Protein AF-A0A3M2A6Y9-F1 (afdb_monomer_lite)

Structure (mmCIF, N/CA/C/O backbone):
data_AF-A0A3M2A6Y9-F1
#
_entry.id   AF-A0A3M2A6Y9-F1
#
loop_
_atom_site.group_PDB
_atom_site.id
_atom_site.type_symbol
_atom_site.label_atom_id
_atom_site.label_alt_id
_atom_site.label_comp_id
_atom_site.label_asym_id
_atom_site.label_entity_id
_atom_site.label_seq_id
_atom_site.pdbx_PDB_ins_code
_atom_site.Cartn_x
_atom_site.Cartn_y
_atom_site.Cartn_z
_atom_site.occupancy
_atom_site.B_iso_or_equiv
_atom_site.auth_seq_id
_atom_site.auth_comp_id
_atom_site.auth_asym_id
_atom_site.auth_atom_id
_atom_site.pdbx_PDB_model_num
ATOM 1 N N . MET A 1 1 ? -3.927 -37.447 -30.275 1.00 30.02 1 MET A N 1
ATOM 2 C CA . MET A 1 1 ? -5.110 -37.586 -29.397 1.00 30.02 1 MET A CA 1
ATOM 3 C C . MET A 1 1 ? -4.818 -38.697 -28.401 1.00 30.02 1 MET A C 1
ATOM 5 O O . MET A 1 1 ? -4.465 -39.771 -28.856 1.00 30.02 1 MET A O 1
ATOM 9 N N . THR A 1 2 ? -4.849 -38.543 -27.083 1.00 29.89 2 THR A N 1
ATOM 10 C CA . THR A 1 2 ? -4.982 -37.376 -26.193 1.00 29.89 2 THR A CA 1
ATOM 11 C C . THR A 1 2 ? -4.453 -37.822 -24.826 1.00 29.89 2 THR A C 1
ATOM 13 O O . THR A 1 2 ? -4.441 -39.011 -24.507 1.00 29.89 2 THR A O 1
ATOM 16 N N . ALA A 1 3 ? -3.930 -36.8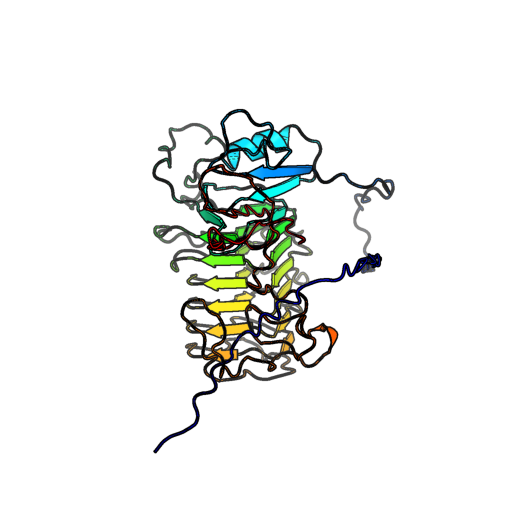61 -24.073 1.00 31.19 3 ALA A N 1
ATOM 17 C CA . ALA A 1 3 ? -3.150 -37.056 -22.866 1.00 31.19 3 ALA A CA 1
ATOM 18 C C . ALA A 1 3 ? -3.998 -37.339 -21.614 1.00 31.19 3 ALA A C 1
ATOM 20 O O . ALA A 1 3 ? -5.103 -36.834 -21.454 1.00 31.19 3 ALA A O 1
ATOM 21 N N . LYS A 1 4 ? -3.379 -38.131 -20.732 1.00 32.28 4 LYS A N 1
ATOM 22 C CA . LYS A 1 4 ? -3.627 -38.356 -19.302 1.00 32.28 4 LYS A CA 1
ATOM 23 C C . LYS A 1 4 ? -4.323 -37.203 -18.559 1.00 32.28 4 LYS A C 1
ATOM 25 O O . LYS A 1 4 ? -3.709 -36.167 -18.318 1.00 32.28 4 LYS A O 1
ATOM 30 N N . GLU A 1 5 ? -5.505 -37.482 -18.019 1.00 31.44 5 GLU A N 1
ATOM 31 C CA . GLU A 1 5 ? -6.019 -36.813 -16.822 1.00 31.44 5 GLU A CA 1
ATOM 32 C C . GLU A 1 5 ? -5.275 -37.337 -15.582 1.00 31.44 5 GLU A C 1
ATOM 34 O O . GLU A 1 5 ? -5.320 -38.525 -15.255 1.00 31.44 5 GLU A O 1
ATOM 39 N N . LYS A 1 6 ? -4.567 -36.451 -14.873 1.00 30.56 6 LYS A N 1
ATOM 40 C CA . LYS A 1 6 ? -4.113 -36.689 -13.497 1.00 30.56 6 LYS A CA 1
ATOM 41 C C . LYS A 1 6 ? -5.157 -36.110 -12.545 1.00 30.56 6 LYS A C 1
ATOM 43 O O . LYS A 1 6 ? -5.086 -34.941 -12.182 1.00 30.56 6 LYS A O 1
ATOM 48 N N . THR A 1 7 ? -6.098 -36.931 -12.096 1.00 26.83 7 THR A N 1
ATOM 49 C CA . THR A 1 7 ? -6.944 -36.596 -10.945 1.00 26.83 7 THR A CA 1
ATOM 50 C C . THR A 1 7 ? -6.100 -36.723 -9.671 1.00 26.83 7 THR A C 1
ATOM 52 O O . THR A 1 7 ? -5.755 -37.833 -9.261 1.00 26.83 7 THR A O 1
ATOM 55 N N . LYS A 1 8 ? -5.740 -35.604 -9.029 1.00 24.92 8 LYS A N 1
ATOM 56 C CA . LYS A 1 8 ? -5.225 -35.617 -7.650 1.00 24.92 8 LYS A CA 1
ATOM 57 C C . LYS A 1 8 ? -6.389 -35.991 -6.725 1.00 24.92 8 LYS A C 1
ATOM 59 O O . LYS A 1 8 ? -7.229 -35.157 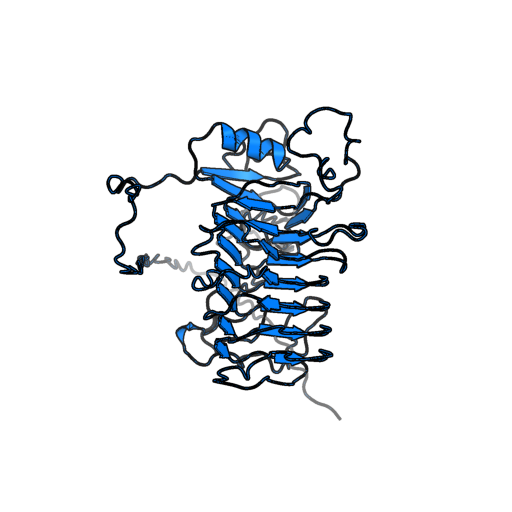-6.411 1.00 24.92 8 LYS A O 1
ATOM 64 N N . ARG A 1 9 ? -6.471 -37.261 -6.326 1.00 24.42 9 ARG A N 1
ATOM 65 C CA . ARG A 1 9 ? -7.348 -37.701 -5.234 1.00 24.42 9 ARG A CA 1
ATOM 66 C C . ARG A 1 9 ? -6.666 -37.359 -3.913 1.00 24.42 9 ARG A C 1
ATOM 68 O O . ARG A 1 9 ? -5.560 -37.832 -3.665 1.00 24.42 9 ARG A O 1
ATOM 75 N N . ALA A 1 10 ? -7.325 -36.565 -3.075 1.00 23.81 10 ALA A N 1
ATOM 76 C CA . ALA A 1 10 ? -6.983 -36.492 -1.662 1.00 23.81 10 ALA A CA 1
ATOM 77 C C . ALA A 1 10 ? -7.281 -37.864 -1.041 1.00 23.81 10 ALA A C 1
ATOM 79 O O . ALA A 1 10 ? -8.427 -38.315 -1.017 1.00 23.81 10 ALA A O 1
ATOM 80 N N . LEU A 1 11 ? -6.234 -38.564 -0.611 1.00 22.09 11 LEU A N 1
ATOM 81 C CA . LEU A 1 11 ? -6.356 -39.807 0.134 1.00 22.09 11 LEU A CA 1
ATOM 82 C C . LEU A 1 11 ? -6.591 -39.441 1.602 1.00 22.09 11 LEU A C 1
ATOM 84 O O . LEU A 1 11 ? -5.653 -39.100 2.316 1.00 22.09 11 LEU A O 1
ATOM 88 N N . ILE A 1 12 ? -7.844 -39.496 2.048 1.00 28.56 12 ILE A N 1
ATOM 89 C CA . ILE A 1 12 ? -8.166 -39.480 3.476 1.00 28.56 12 ILE A CA 1
ATOM 90 C C . ILE A 1 12 ? -7.973 -40.915 3.972 1.00 28.56 12 ILE A C 1
ATOM 92 O O . ILE A 1 12 ? -8.807 -41.785 3.719 1.00 28.56 12 ILE A O 1
ATOM 96 N N . LEU A 1 13 ? -6.848 -41.184 4.637 1.00 23.69 13 LEU A N 1
ATOM 97 C CA . LEU A 1 13 ? -6.666 -42.426 5.385 1.00 23.69 13 LEU A CA 1
ATOM 98 C C . LEU A 1 13 ? -7.522 -42.348 6.655 1.00 23.69 13 LEU A C 1
ATOM 100 O O . LEU A 1 13 ? -7.160 -41.674 7.615 1.00 23.69 13 LEU A O 1
ATOM 104 N N . MET A 1 14 ? -8.654 -43.050 6.670 1.00 25.86 14 MET A N 1
ATOM 105 C CA . MET A 1 14 ? -9.374 -43.340 7.910 1.00 25.86 14 MET A CA 1
ATOM 106 C C . MET A 1 14 ? -8.777 -44.605 8.526 1.00 25.86 14 MET A C 1
ATOM 108 O O . MET A 1 14 ? -9.138 -45.724 8.164 1.00 25.86 14 MET A O 1
ATOM 112 N N . GLY A 1 15 ? -7.818 -44.421 9.432 1.00 25.86 15 GLY A N 1
ATOM 113 C CA . GLY A 1 15 ? -7.352 -45.481 10.319 1.00 25.86 15 GLY A CA 1
ATOM 114 C C . GLY A 1 15 ? -8.367 -45.693 11.438 1.00 25.86 15 GLY A C 1
ATOM 115 O O . GLY A 1 15 ? -8.623 -44.785 12.225 1.00 25.86 15 GLY A O 1
ATOM 116 N N . VAL A 1 16 ? -8.956 -46.886 11.504 1.00 36.69 16 VAL A N 1
ATOM 117 C CA . VAL A 1 16 ? -9.828 -47.300 12.605 1.00 36.69 16 VAL A CA 1
ATOM 118 C C . VAL A 1 16 ? -8.968 -48.016 13.654 1.00 36.69 16 VAL A C 1
ATOM 120 O O . VAL A 1 16 ? -8.288 -48.990 13.345 1.00 36.69 16 VAL A O 1
ATOM 123 N N . THR A 1 17 ? -9.057 -47.528 14.896 1.00 32.12 17 THR A N 1
ATOM 124 C CA . THR A 1 17 ? -8.462 -47.996 16.170 1.00 32.12 17 THR A CA 1
ATOM 125 C C . THR A 1 17 ? -6.967 -47.755 16.440 1.00 32.12 17 THR A C 1
ATOM 127 O O . THR A 1 17 ? -6.093 -48.194 15.703 1.00 32.12 17 THR A O 1
ATOM 130 N N . GLY A 1 18 ? -6.706 -47.127 17.597 1.00 28.84 18 GLY A N 1
ATOM 131 C CA . GLY A 1 18 ? -5.400 -47.035 18.260 1.00 28.84 18 GLY A CA 1
ATOM 132 C C . GLY A 1 18 ? -4.948 -45.593 18.500 1.00 28.84 18 GLY A C 1
ATOM 133 O O . GLY A 1 18 ? -4.445 -44.948 17.590 1.00 28.84 18 GLY A O 1
ATOM 134 N N . SER A 1 19 ? -5.129 -45.084 19.721 1.00 30.42 19 SER A N 1
ATOM 135 C CA . SER A 1 19 ? -4.747 -43.728 20.132 1.00 30.42 19 SER A CA 1
ATOM 136 C C . SER A 1 19 ? -3.270 -43.424 19.847 1.00 30.42 19 SER A C 1
ATOM 138 O O . SER A 1 19 ? -2.387 -44.068 20.409 1.00 30.42 19 SER A O 1
ATOM 140 N N . VAL A 1 20 ? -3.004 -42.400 19.034 1.00 24.41 20 VAL A N 1
ATOM 141 C CA . VAL A 1 20 ? -1.679 -41.782 18.886 1.00 24.41 20 VAL A CA 1
ATOM 142 C C . VAL A 1 20 ? -1.767 -40.370 19.457 1.00 24.41 20 VAL A C 1
ATOM 144 O O . VAL A 1 20 ? -2.554 -39.555 18.985 1.00 24.41 20 VAL A O 1
ATOM 147 N N . VAL A 1 21 ? -0.974 -40.087 20.491 1.00 24.61 21 VAL A N 1
ATOM 148 C CA . VAL A 1 21 ? -0.771 -38.733 21.020 1.00 24.61 21 VAL A CA 1
ATOM 149 C C . VAL A 1 21 ? 0.430 -38.139 20.291 1.00 24.61 21 VAL A C 1
ATOM 151 O O . VAL A 1 21 ? 1.543 -38.640 20.438 1.00 24.61 21 VAL A O 1
ATOM 154 N N . VAL A 1 22 ? 0.216 -37.081 19.510 1.00 24.19 22 VAL A N 1
ATOM 155 C CA . VAL A 1 22 ? 1.297 -36.269 18.935 1.00 24.19 22 VAL A CA 1
ATOM 156 C C . VAL A 1 22 ? 1.340 -34.955 19.711 1.00 24.19 22 VAL A C 1
ATOM 158 O O . VAL A 1 22 ? 0.398 -34.171 19.658 1.00 24.19 22 VAL A O 1
ATOM 161 N N . GLY A 1 23 ? 2.406 -34.741 20.484 1.00 21.47 23 GLY A N 1
ATOM 162 C CA . GLY A 1 23 ? 2.648 -33.486 21.196 1.00 21.47 23 GLY A CA 1
ATOM 163 C C . GLY A 1 23 ? 3.331 -32.464 20.289 1.00 21.47 23 GLY A C 1
ATOM 164 O O . GLY A 1 23 ? 4.333 -32.781 19.650 1.00 21.47 23 GLY A O 1
ATOM 165 N N . LEU A 1 24 ? 2.805 -31.239 20.247 1.00 22.62 24 LEU A N 1
ATOM 166 C CA . LEU A 1 24 ? 3.422 -30.111 19.550 1.00 22.62 24 LEU A CA 1
ATOM 167 C C . LEU A 1 24 ? 4.409 -29.399 20.492 1.00 22.62 24 LEU A C 1
ATOM 169 O O . LEU A 1 24 ? 4.025 -28.925 21.560 1.00 22.62 24 LEU A O 1
ATOM 173 N N . VAL A 1 25 ? 5.677 -29.318 20.087 1.00 21.17 25 VAL A N 1
ATOM 174 C CA . VAL A 1 25 ? 6.711 -28.504 20.744 1.00 21.17 25 VAL A CA 1
ATOM 175 C C . VAL A 1 25 ? 6.689 -27.109 20.121 1.00 21.17 25 VAL A C 1
ATOM 177 O O . VAL A 1 25 ? 6.893 -26.967 18.918 1.00 21.17 25 VAL A O 1
ATOM 180 N N . VAL A 1 26 ? 6.462 -26.079 20.936 1.00 22.83 26 VAL A N 1
ATOM 181 C CA . VAL A 1 26 ? 6.588 -24.675 20.521 1.00 22.83 26 VAL A CA 1
ATOM 182 C C . VAL A 1 26 ? 8.031 -24.233 20.766 1.00 22.83 26 VAL A C 1
ATOM 184 O O . VAL A 1 26 ? 8.458 -24.099 21.911 1.00 22.83 26 VAL A O 1
ATOM 187 N N . LEU A 1 27 ? 8.795 -24.025 19.692 1.00 25.05 27 LEU A N 1
ATOM 188 C CA . LEU A 1 27 ? 10.110 -23.383 19.748 1.00 25.05 27 LEU A CA 1
ATOM 189 C C . LEU A 1 27 ? 9.928 -21.866 19.632 1.00 25.05 27 LEU A C 1
ATOM 191 O O . LEU A 1 27 ? 9.437 -21.368 18.622 1.00 25.05 27 LEU A O 1
ATOM 195 N N . GLY A 1 28 ? 10.321 -21.135 20.677 1.00 22.44 28 GLY A N 1
ATOM 196 C CA . GLY A 1 28 ? 10.362 -19.675 20.671 1.00 22.44 28 GLY A CA 1
ATOM 197 C C . GLY A 1 28 ? 11.542 -19.169 19.845 1.00 22.44 28 GLY A C 1
ATOM 198 O O . GLY A 1 28 ? 12.695 -19.378 20.217 1.00 22.44 28 GLY A O 1
ATOM 199 N N . LEU A 1 29 ? 11.259 -18.492 18.733 1.00 27.03 29 LEU A N 1
ATOM 200 C CA . LEU A 1 29 ? 12.257 -17.726 17.990 1.00 27.03 29 LEU A CA 1
ATOM 201 C C . LEU A 1 29 ? 12.329 -16.311 18.573 1.00 27.03 29 LEU A C 1
ATOM 203 O O . LEU A 1 29 ? 11.346 -15.574 18.582 1.00 27.03 29 LEU A O 1
ATOM 207 N N . GLY A 1 30 ? 13.502 -15.955 19.099 1.00 22.78 30 GLY A N 1
ATOM 208 C CA . GLY A 1 30 ? 13.796 -14.618 19.600 1.00 22.78 30 GLY A CA 1
ATOM 209 C C . GLY A 1 30 ? 13.952 -13.620 18.455 1.00 22.78 30 GLY A C 1
ATOM 210 O O . GLY A 1 30 ? 14.791 -13.803 17.575 1.00 22.78 30 GLY A O 1
ATOM 211 N N . LEU A 1 31 ? 13.167 -12.546 18.493 1.00 22.27 31 LEU A N 1
ATOM 212 C CA . LEU A 1 31 ? 13.354 -11.369 17.650 1.00 22.27 31 LEU A CA 1
ATOM 213 C C . LEU A 1 31 ? 14.610 -10.610 18.101 1.00 22.27 31 LEU A C 1
ATOM 215 O O . LEU A 1 31 ? 14.722 -10.221 19.262 1.00 22.27 31 LEU A O 1
ATOM 219 N N . ARG A 1 32 ? 15.549 -10.384 17.176 1.00 22.42 32 ARG A N 1
ATOM 220 C CA . ARG A 1 32 ? 16.617 -9.389 17.334 1.00 22.42 32 ARG A CA 1
ATOM 221 C C . ARG A 1 32 ? 16.228 -8.132 16.568 1.00 22.42 32 ARG A C 1
ATOM 223 O O . ARG A 1 32 ? 16.066 -8.171 15.353 1.00 22.42 32 ARG A O 1
ATOM 230 N N . THR A 1 33 ? 16.109 -7.026 17.283 1.00 23.27 33 THR A N 1
ATOM 231 C CA . THR A 1 33 ? 16.029 -5.677 16.726 1.00 23.27 33 THR A CA 1
ATOM 232 C C . THR A 1 33 ? 17.417 -5.246 16.252 1.00 23.27 33 THR A C 1
ATOM 234 O O . THR A 1 33 ? 18.381 -5.303 17.014 1.00 23.27 33 THR A O 1
ATOM 237 N N . TYR A 1 34 ? 17.521 -4.809 14.998 1.00 22.14 34 TYR A N 1
ATOM 238 C CA . TYR A 1 34 ? 18.690 -4.096 14.486 1.00 22.14 34 TYR A CA 1
ATOM 239 C C . TYR A 1 34 ? 18.378 -2.599 14.495 1.00 22.14 34 TYR A C 1
ATOM 241 O O . TYR A 1 34 ? 17.456 -2.156 13.816 1.00 22.14 34 TYR A O 1
ATOM 249 N N . ALA A 1 35 ? 19.136 -1.834 15.278 1.00 23.62 35 ALA A N 1
ATOM 250 C CA . ALA A 1 35 ? 19.177 -0.382 15.183 1.00 23.62 35 ALA A CA 1
ATOM 251 C C . ALA A 1 35 ? 20.292 -0.000 14.201 1.00 23.62 35 ALA A C 1
ATOM 253 O O . ALA A 1 35 ? 21.443 -0.396 14.392 1.00 23.62 35 ALA A O 1
ATOM 254 N N . TYR A 1 36 ? 19.953 0.746 13.153 1.00 23.91 36 TYR A N 1
ATOM 255 C CA . TYR A 1 36 ? 20.936 1.461 12.345 1.00 23.91 36 TYR A CA 1
ATOM 256 C C . TYR A 1 36 ? 21.185 2.815 13.011 1.00 23.91 36 TYR A C 1
ATOM 258 O O . TYR A 1 36 ? 20.264 3.615 13.141 1.00 23.91 36 TYR A O 1
ATOM 266 N N . ALA A 1 37 ? 22.418 3.052 13.458 1.00 24.91 37 ALA A N 1
ATOM 267 C CA . ALA A 1 37 ? 22.868 4.368 13.888 1.00 24.91 37 ALA A CA 1
ATOM 268 C C . ALA A 1 37 ? 23.487 5.083 12.680 1.00 24.91 37 ALA A C 1
ATOM 270 O O . ALA A 1 37 ? 24.438 4.576 12.083 1.00 24.91 37 ALA A O 1
ATOM 271 N N . TYR A 1 38 ? 22.922 6.231 12.314 1.00 28.83 38 TYR A N 1
ATOM 272 C CA . TYR A 1 38 ? 23.518 7.175 11.376 1.00 28.83 38 TYR A CA 1
ATOM 273 C C . TYR A 1 38 ? 24.277 8.223 12.196 1.00 28.83 38 TYR A C 1
ATOM 275 O O . TYR A 1 38 ? 23.681 8.885 13.043 1.00 28.83 38 TYR A O 1
ATOM 283 N N . ASP A 1 39 ? 25.589 8.321 11.991 1.00 29.23 39 ASP A N 1
ATOM 284 C CA . ASP A 1 39 ? 26.459 9.297 12.651 1.00 29.23 39 ASP A CA 1
ATOM 285 C C . ASP A 1 39 ? 26.690 10.467 11.688 1.00 29.23 39 ASP A C 1
ATOM 287 O O . ASP A 1 39 ? 27.549 10.417 10.806 1.00 29.23 39 ASP A O 1
ATOM 291 N N . GLY A 1 40 ? 25.836 11.482 11.801 1.00 30.94 40 GLY A N 1
ATOM 292 C CA . GLY A 1 40 ? 25.958 12.757 11.104 1.00 30.94 40 GLY A CA 1
ATOM 293 C C . GLY A 1 40 ? 26.157 13.856 12.135 1.00 30.94 40 GLY A C 1
ATOM 294 O O . GLY A 1 40 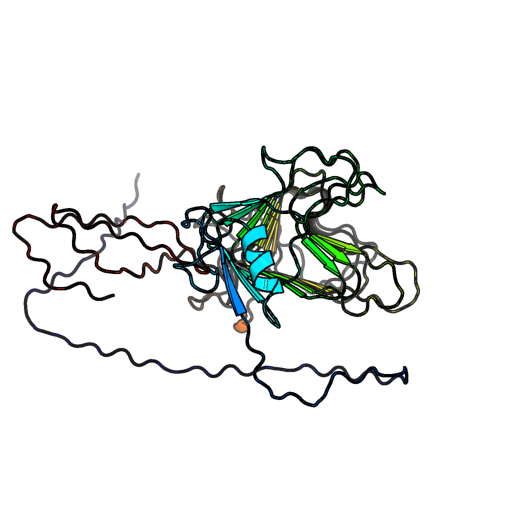? 25.191 14.382 12.680 1.00 30.94 40 GLY A O 1
ATOM 295 N N . GLY A 1 41 ? 27.412 14.164 12.449 1.00 35.09 41 GLY A N 1
ATOM 296 C CA . GLY A 1 41 ? 27.750 15.251 13.354 1.00 35.09 41 GLY A CA 1
ATOM 297 C C . GLY A 1 41 ? 27.589 16.609 12.683 1.00 35.09 41 GLY A C 1
ATOM 298 O O . GLY A 1 41 ? 28.485 17.021 11.960 1.00 35.09 41 GLY A O 1
ATOM 299 N N . GLU A 1 42 ? 26.516 17.333 13.003 1.00 35.81 42 GLU A N 1
ATOM 300 C CA . GLU A 1 42 ? 26.491 18.798 12.963 1.00 35.81 42 GLU A CA 1
ATOM 301 C C . GLU A 1 42 ? 25.710 19.355 14.161 1.00 35.81 42 GLU A C 1
ATOM 303 O O . GLU A 1 42 ? 24.651 18.870 14.556 1.00 35.81 42 GLU A O 1
ATOM 308 N N . SER A 1 43 ? 26.296 20.371 14.790 1.00 41.34 43 SER A N 1
ATOM 309 C CA . SER A 1 43 ? 25.826 21.019 16.010 1.00 41.34 43 SER A CA 1
ATOM 310 C C . SER A 1 43 ? 24.646 21.957 15.733 1.00 41.34 43 SER A C 1
ATOM 312 O O . SER A 1 43 ? 24.820 23.172 15.648 1.00 41.34 43 SER A O 1
ATOM 314 N N . GLY A 1 44 ? 23.448 21.393 15.610 1.00 36.50 44 GLY A N 1
ATOM 315 C CA . GLY A 1 44 ? 22.173 22.077 15.835 1.00 36.50 44 GLY A CA 1
ATOM 316 C C . GLY A 1 44 ? 21.615 21.663 17.197 1.00 36.50 44 GLY A C 1
ATOM 317 O O . GLY A 1 44 ? 21.861 20.548 17.647 1.00 36.50 44 GLY A O 1
ATOM 318 N N . SER A 1 45 ? 20.919 22.554 17.904 1.00 37.34 45 SER A N 1
ATOM 319 C CA . SER A 1 45 ? 20.356 22.294 19.235 1.00 37.34 45 SER A CA 1
ATOM 320 C C . SER A 1 45 ? 19.453 21.057 19.238 1.00 37.34 45 SER A C 1
ATOM 322 O O . SER A 1 45 ? 18.285 21.123 18.861 1.00 37.34 45 SER A O 1
ATOM 324 N N . SER A 1 46 ? 20.014 19.936 19.686 1.00 31.30 46 SER A N 1
ATOM 325 C CA . SER A 1 46 ? 19.330 18.666 19.857 1.00 31.30 46 SER A CA 1
ATOM 326 C C . SER A 1 46 ? 18.230 18.814 20.903 1.00 31.30 46 SER A C 1
ATOM 328 O O . SER A 1 46 ? 18.511 18.950 22.098 1.00 31.30 46 SER A O 1
ATOM 330 N N . VAL A 1 47 ? 16.974 18.722 20.475 1.00 34.78 47 VAL A N 1
ATOM 331 C CA . VAL A 1 47 ? 15.951 18.135 21.337 1.00 34.78 47 VAL A CA 1
ATOM 332 C C . VAL A 1 47 ? 16.407 16.695 21.536 1.00 34.78 47 VAL A C 1
ATOM 334 O O . VAL A 1 47 ? 16.334 15.886 20.616 1.00 34.78 47 VAL A O 1
ATOM 337 N N . SER A 1 48 ? 17.010 16.413 22.691 1.00 29.95 48 SER A N 1
ATOM 338 C CA . SER A 1 48 ? 17.386 15.054 23.069 1.00 29.95 48 SER A CA 1
ATOM 339 C C . SER A 1 48 ? 16.129 14.189 22.962 1.00 29.95 48 SER A C 1
ATOM 341 O O . SER A 1 48 ? 15.174 14.478 23.684 1.00 29.95 48 SER A O 1
ATOM 343 N N . PRO A 1 49 ? 16.074 13.155 22.103 1.00 40.75 49 PRO A N 1
ATOM 344 C CA . PRO A 1 49 ? 15.067 12.128 22.289 1.00 40.75 49 PRO A CA 1
ATOM 345 C C . PRO A 1 49 ? 15.371 11.517 23.656 1.00 40.75 49 PRO A C 1
ATOM 347 O O . PRO A 1 49 ? 16.509 11.112 23.900 1.00 40.75 49 PRO A O 1
ATOM 350 N N . ASP A 1 50 ? 14.406 11.576 24.572 1.00 39.25 50 ASP A N 1
ATOM 351 C CA . ASP A 1 50 ? 14.519 11.050 25.931 1.00 39.25 50 ASP A CA 1
ATOM 352 C C . ASP A 1 50 ? 15.218 9.684 25.911 1.00 39.25 50 ASP A C 1
ATOM 354 O O . ASP A 1 50 ? 14.666 8.672 25.479 1.00 39.25 50 ASP A O 1
ATOM 358 N N . SER A 1 51 ? 16.464 9.664 26.380 1.00 38.72 51 SER A N 1
ATOM 359 C CA . SER A 1 51 ? 17.289 8.467 26.525 1.00 38.72 51 SER A CA 1
ATOM 360 C C . SER A 1 51 ? 16.917 7.652 27.771 1.00 38.72 51 SER A C 1
ATOM 362 O O . SER A 1 51 ? 17.606 6.691 28.105 1.00 38.72 51 SER A O 1
ATOM 364 N N . ASP A 1 52 ? 15.791 7.978 28.410 1.00 42.06 52 ASP A N 1
ATOM 365 C CA . ASP A 1 52 ? 15.295 7.372 29.642 1.00 42.06 52 ASP A CA 1
ATOM 366 C C . ASP A 1 52 ? 13.886 6.782 29.457 1.00 42.06 52 ASP A C 1
ATOM 368 O O . ASP A 1 52 ? 12.918 7.208 30.079 1.00 42.06 52 ASP A O 1
ATOM 372 N N . ALA A 1 53 ? 13.756 5.743 28.629 1.00 45.91 53 ALA A N 1
ATOM 373 C CA . ALA A 1 53 ? 12.715 4.732 28.830 1.00 45.91 53 ALA A CA 1
ATOM 374 C C . ALA A 1 53 ? 13.023 3.442 28.059 1.00 45.91 53 ALA A C 1
ATOM 376 O O . ALA A 1 53 ? 12.506 3.190 26.977 1.00 45.91 53 ALA A O 1
ATOM 377 N N . SER A 1 54 ? 13.729 2.515 28.705 1.00 52.00 54 SER A N 1
ATOM 378 C CA . SER A 1 54 ? 13.588 1.073 28.430 1.00 52.00 54 SER A CA 1
ATOM 379 C C . SER A 1 54 ? 12.205 0.526 28.847 1.00 52.00 54 SER A C 1
ATOM 381 O O . SER A 1 54 ? 12.007 -0.684 28.968 1.00 52.00 54 SER A O 1
ATOM 383 N N . GLY A 1 55 ? 11.234 1.416 29.083 1.00 61.12 55 GLY A N 1
ATOM 384 C CA . GLY A 1 55 ? 9.856 1.075 29.369 1.00 61.12 55 GLY A CA 1
ATOM 385 C C . GLY A 1 55 ? 9.233 0.445 28.137 1.00 61.12 55 GLY A C 1
ATOM 386 O O . GLY A 1 55 ? 9.157 1.063 27.079 1.00 61.12 55 GLY A O 1
ATOM 387 N N . VAL A 1 56 ? 8.782 -0.797 28.282 1.00 74.31 56 VAL A N 1
ATOM 388 C CA . VAL A 1 56 ? 7.958 -1.477 27.285 1.00 74.31 56 VAL A CA 1
ATOM 389 C C . VAL A 1 56 ? 6.757 -0.581 26.980 1.00 74.31 56 VAL A C 1
ATOM 391 O O . VAL A 1 56 ? 5.839 -0.460 27.793 1.00 74.31 56 VAL A O 1
ATOM 394 N N . THR A 1 57 ? 6.773 0.087 25.827 1.00 84.88 57 THR A N 1
ATOM 395 C CA . THR A 1 57 ? 5.658 0.925 25.396 1.00 84.88 57 THR A CA 1
ATOM 396 C C . THR A 1 57 ? 4.463 0.012 25.145 1.00 84.88 57 THR A C 1
ATOM 398 O O . THR A 1 57 ? 4.494 -0.856 24.273 1.00 84.88 57 THR A O 1
ATOM 401 N N . THR A 1 58 ? 3.415 0.160 25.952 1.00 91.62 58 THR A N 1
ATOM 402 C CA . THR A 1 58 ? 2.197 -0.639 25.800 1.00 91.62 58 THR A CA 1
ATOM 403 C C . THR A 1 58 ? 1.442 -0.153 24.567 1.00 91.62 58 THR A C 1
ATOM 405 O O . THR A 1 58 ? 1.011 0.994 24.526 1.00 91.62 58 THR A O 1
ATOM 408 N N . ILE A 1 59 ? 1.285 -1.018 23.563 1.00 93.94 59 ILE A N 1
ATOM 409 C CA . ILE A 1 59 ? 0.467 -0.739 22.376 1.00 93.94 59 ILE A CA 1
ATOM 410 C C . ILE A 1 59 ? -0.977 -1.139 22.682 1.00 93.94 59 ILE A C 1
ATOM 412 O O . ILE A 1 59 ? -1.245 -2.297 23.015 1.00 93.94 59 ILE A O 1
ATOM 416 N N . TYR A 1 60 ? -1.912 -0.204 22.537 1.00 95.94 60 TYR A N 1
ATOM 417 C CA . TYR A 1 60 ? -3.334 -0.462 22.752 1.00 95.94 60 TYR A CA 1
ATOM 418 C C . TYR A 1 60 ? -3.990 -0.962 21.467 1.00 95.94 60 TYR A C 1
ATOM 420 O O . TYR A 1 60 ? -3.958 -0.286 20.440 1.00 95.94 60 TYR A O 1
ATOM 428 N N . ASN A 1 61 ? -4.597 -2.148 21.530 1.00 96.44 61 ASN A N 1
ATOM 429 C CA . ASN A 1 61 ? -5.332 -2.731 20.411 1.00 96.44 61 ASN A CA 1
ATOM 430 C C . ASN A 1 61 ? -6.789 -2.270 20.467 1.00 96.44 61 ASN A C 1
ATOM 432 O O . ASN A 1 61 ? -7.438 -2.424 21.500 1.00 96.44 61 ASN A O 1
ATOM 436 N N . ILE A 1 62 ? -7.286 -1.723 19.362 1.00 96.38 62 ILE A N 1
ATOM 437 C CA . ILE A 1 62 ? -8.653 -1.226 19.223 1.00 96.38 62 ILE A CA 1
ATOM 438 C C . ILE A 1 62 ? -9.315 -1.967 18.065 1.00 96.38 62 ILE A C 1
ATOM 440 O O . ILE A 1 62 ? -8.766 -2.021 16.968 1.00 96.38 62 ILE A O 1
ATOM 444 N N . TYR A 1 63 ? -10.485 -2.546 18.302 1.00 96.38 63 TYR A N 1
ATOM 445 C CA . TYR A 1 63 ? -11.168 -3.428 17.360 1.00 96.38 63 TYR A CA 1
ATOM 446 C C . TYR A 1 63 ? -12.387 -2.746 16.743 1.00 96.38 63 TYR A C 1
ATOM 448 O O . TYR A 1 63 ? -13.169 -2.090 17.439 1.00 96.38 63 TYR A O 1
ATOM 456 N N . ILE A 1 64 ? -12.558 -2.932 15.434 1.00 95.19 64 ILE A N 1
ATOM 457 C CA . ILE A 1 64 ? -13.636 -2.354 14.633 1.00 95.19 64 ILE A CA 1
ATOM 458 C C . ILE A 1 64 ? -14.344 -3.466 13.849 1.00 95.19 64 ILE A C 1
ATOM 460 O O . ILE A 1 64 ? -13.748 -4.122 12.998 1.00 95.19 64 ILE A O 1
ATOM 464 N N . ASP A 1 65 ? -15.637 -3.664 14.089 1.00 94.56 65 ASP A N 1
ATOM 465 C CA . ASP A 1 65 ? -16.499 -4.604 13.363 1.00 94.56 65 ASP A CA 1
ATOM 466 C C . ASP A 1 65 ? -17.839 -3.907 13.091 1.00 94.56 65 ASP A C 1
ATOM 468 O O . ASP A 1 65 ? -18.605 -3.628 14.012 1.00 94.56 65 ASP A O 1
ATOM 472 N N . ALA A 1 66 ? -18.147 -3.632 11.820 1.00 91.81 66 ALA A N 1
ATOM 473 C CA . ALA A 1 66 ? -19.393 -2.962 11.428 1.00 91.81 66 ALA A CA 1
ATOM 474 C C . ALA A 1 66 ? -20.659 -3.729 11.877 1.00 91.81 66 ALA A C 1
ATOM 476 O O . ALA A 1 66 ? -21.726 -3.128 12.069 1.00 91.81 66 ALA A O 1
ATOM 477 N N . SER A 1 67 ? -20.531 -5.046 12.093 1.00 90.81 67 SER A N 1
ATOM 478 C CA . SER A 1 67 ? -21.575 -5.941 12.603 1.00 90.81 67 SER A CA 1
ATOM 479 C C . SER A 1 67 ? -21.645 -6.027 14.134 1.00 90.81 67 SER A C 1
ATOM 481 O O . SER A 1 67 ? -22.546 -6.688 14.658 1.00 90.81 67 SER A O 1
ATOM 483 N N . ALA A 1 68 ? -20.734 -5.375 14.865 1.00 90.94 68 ALA A N 1
ATOM 484 C CA . ALA A 1 68 ? -20.730 -5.387 16.323 1.00 90.94 68 ALA A CA 1
ATOM 485 C C . ALA A 1 68 ? -22.005 -4.771 16.915 1.00 90.94 68 ALA A C 1
ATOM 487 O O . ALA A 1 68 ? -22.651 -3.887 16.340 1.00 90.94 68 ALA A O 1
ATOM 488 N N . LYS A 1 69 ? -22.362 -5.229 18.118 1.00 90.69 69 LYS A N 1
ATOM 489 C CA . LYS A 1 69 ? -23.442 -4.623 18.901 1.00 90.69 69 LYS A CA 1
ATOM 490 C C . LYS A 1 69 ? -23.004 -3.247 19.400 1.00 90.69 69 LYS A C 1
ATOM 492 O O . LYS A 1 69 ? -21.847 -3.040 19.749 1.00 90.69 69 LYS A O 1
ATOM 497 N N . ALA A 1 70 ? -23.952 -2.316 19.481 1.00 91.31 70 ALA A N 1
ATOM 498 C CA . ALA A 1 70 ? -23.690 -1.009 20.073 1.00 91.31 70 ALA A CA 1
ATOM 499 C C . ALA A 1 70 ? -23.244 -1.142 21.543 1.00 91.31 70 ALA A C 1
ATOM 501 O O . ALA A 1 70 ? -23.740 -2.003 22.271 1.00 91.31 70 ALA A O 1
ATOM 502 N N . GLY A 1 71 ? -22.347 -0.253 21.980 1.00 88.38 71 GLY A N 1
ATOM 503 C CA . GLY A 1 71 ? -21.958 -0.112 23.388 1.00 88.38 71 GLY A CA 1
ATOM 504 C C . GLY A 1 71 ? -20.726 -0.900 23.848 1.00 88.38 71 GLY A C 1
ATOM 505 O O . GLY A 1 71 ? -20.383 -0.797 25.021 1.00 88.38 71 GLY A O 1
ATOM 506 N N . GLY A 1 72 ? -20.039 -1.644 22.973 1.00 90.38 72 GLY A N 1
ATOM 507 C CA . GLY A 1 72 ? -18.741 -2.254 23.308 1.00 90.38 72 GLY A CA 1
ATOM 508 C C . GLY A 1 72 ? -17.655 -1.203 23.583 1.00 90.38 72 GLY A C 1
ATOM 509 O O . GLY A 1 72 ? -17.768 -0.077 23.104 1.00 90.38 72 GLY A O 1
ATOM 510 N N . ASP A 1 73 ? -16.625 -1.519 24.373 1.00 92.38 73 ASP A N 1
ATOM 511 C CA . ASP A 1 73 ? -15.523 -0.598 24.706 1.00 92.38 73 ASP A CA 1
ATOM 512 C C . ASP A 1 73 ? -14.441 -0.482 23.614 1.00 92.38 73 ASP A C 1
ATOM 514 O O . ASP A 1 73 ? -13.653 0.456 23.638 1.00 92.38 73 ASP A O 1
ATOM 518 N N . GLY A 1 74 ? -14.445 -1.365 22.615 1.00 91.50 74 GLY A N 1
ATOM 519 C CA . GLY A 1 74 ? -13.493 -1.402 21.510 1.00 91.50 74 GLY A CA 1
ATOM 520 C C . GLY A 1 74 ? -12.150 -2.049 21.839 1.00 91.50 74 GLY A C 1
ATOM 521 O O . GLY A 1 74 ? -11.301 -2.085 20.957 1.00 91.50 74 GLY A O 1
ATOM 522 N N . LEU A 1 75 ? -11.926 -2.537 23.062 1.00 94.25 75 LEU A N 1
ATOM 523 C CA . LEU A 1 75 ? -10.616 -3.026 23.518 1.00 94.25 75 LEU A CA 1
ATOM 524 C C . LEU A 1 75 ? -10.429 -4.538 23.345 1.00 94.25 75 LEU A C 1
ATOM 526 O O . LEU A 1 75 ? -9.309 -5.038 23.465 1.00 94.25 75 LEU A O 1
ATOM 530 N N . THR A 1 76 ? -11.502 -5.266 23.030 1.00 93.19 76 THR A N 1
ATOM 531 C CA . THR A 1 76 ? -11.456 -6.675 22.630 1.00 93.19 76 THR A CA 1
ATOM 532 C C . THR A 1 76 ? -12.268 -6.895 21.347 1.00 93.19 76 THR A C 1
ATOM 534 O O . THR A 1 76 ? -13.110 -6.061 20.996 1.00 93.19 76 THR A O 1
ATOM 537 N N . PRO A 1 77 ? -12.053 -8.011 20.627 1.00 92.56 77 PRO A N 1
ATOM 538 C CA . PRO A 1 77 ? -12.867 -8.356 19.461 1.00 92.56 77 PRO A CA 1
ATOM 539 C C . PRO A 1 77 ? -14.375 -8.426 19.761 1.00 92.56 77 PRO A C 1
ATOM 541 O O . PRO A 1 77 ? -15.195 -8.021 18.941 1.00 92.56 77 PRO A O 1
ATOM 544 N N . GLU A 1 78 ? -14.760 -8.912 20.943 1.00 91.38 78 GLU A N 1
ATOM 545 C CA . GLU A 1 78 ? -16.159 -9.072 21.366 1.00 91.38 78 GLU A CA 1
ATOM 546 C C . GLU A 1 78 ? -16.834 -7.737 21.691 1.00 91.38 78 GLU A C 1
ATOM 548 O O . GLU A 1 78 ? -18.063 -7.631 21.650 1.00 91.38 78 GLU A O 1
ATOM 553 N N . THR A 1 79 ? -16.035 -6.724 22.018 1.00 94.38 79 THR A N 1
ATOM 554 C CA . THR A 1 79 ? -16.485 -5.380 22.371 1.00 94.38 79 THR A CA 1
ATOM 555 C C . THR A 1 79 ? -16.168 -4.355 21.283 1.00 94.38 79 THR A C 1
ATOM 557 O O . THR A 1 79 ? -16.226 -3.156 21.551 1.00 94.38 79 THR A O 1
ATOM 560 N N . ALA A 1 80 ? -15.860 -4.802 20.062 1.00 94.06 80 ALA A N 1
ATOM 561 C CA . ALA A 1 80 ? -15.477 -3.951 18.942 1.00 94.06 80 ALA A CA 1
ATOM 562 C C . ALA A 1 80 ? -16.447 -2.779 18.699 1.00 94.06 80 ALA A C 1
ATOM 564 O O . ALA A 1 80 ? -17.662 -2.874 18.901 1.00 94.06 80 ALA A O 1
ATOM 565 N N . LYS A 1 81 ? -15.899 -1.659 18.223 1.00 95.94 81 LYS A N 1
ATOM 566 C CA . LYS A 1 81 ? -16.679 -0.502 17.772 1.00 95.94 81 LYS A CA 1
ATOM 567 C C . LYS A 1 81 ? -17.210 -0.719 16.362 1.00 95.94 81 LYS A C 1
ATOM 569 O O . LYS A 1 81 ? -16.629 -1.470 15.585 1.00 95.94 81 LYS A O 1
ATOM 574 N N . ARG A 1 82 ? -18.310 -0.050 16.011 1.00 93.62 82 ARG A N 1
ATOM 575 C CA . ARG A 1 82 ? -18.949 -0.233 14.699 1.00 93.62 82 ARG A CA 1
ATOM 576 C C . ARG A 1 82 ? -18.313 0.620 13.614 1.00 93.62 82 ARG A C 1
ATOM 578 O O . ARG A 1 82 ? -18.365 0.253 12.445 1.00 93.62 82 ARG A O 1
ATOM 585 N N . THR A 1 83 ? -17.738 1.758 13.991 1.00 93.31 83 THR A N 1
ATOM 586 C CA . THR A 1 83 ? -17.179 2.733 13.051 1.00 93.31 83 THR A CA 1
ATOM 587 C C . THR A 1 83 ? -15.759 3.132 13.432 1.00 93.31 83 THR A C 1
ATOM 589 O O . THR A 1 83 ? -15.347 3.018 14.590 1.00 93.31 83 THR A O 1
ATOM 592 N N . ILE A 1 84 ? -15.022 3.652 12.449 1.00 92.69 84 ILE A N 1
ATOM 593 C CA . ILE A 1 84 ? -13.691 4.236 12.649 1.00 92.69 84 ILE A CA 1
ATOM 594 C C . ILE A 1 84 ? -13.756 5.386 13.660 1.00 92.69 84 ILE A C 1
ATOM 596 O O . ILE A 1 84 ? -12.923 5.453 14.561 1.00 92.69 84 ILE A O 1
ATOM 600 N N . GLN A 1 85 ? -14.784 6.237 13.584 1.00 90.81 85 GLN A N 1
ATOM 601 C CA . GLN A 1 85 ? -14.939 7.365 14.503 1.00 90.81 85 GLN A CA 1
ATOM 602 C C . GLN A 1 85 ? -15.177 6.922 15.953 1.00 90.81 85 GLN A C 1
ATOM 604 O O . GLN A 1 85 ? -14.594 7.480 16.881 1.00 90.81 85 GLN A O 1
ATOM 609 N N . GLU A 1 86 ? -16.011 5.903 16.172 1.00 92.44 86 GLU A N 1
ATOM 610 C CA . GLU A 1 86 ? -16.232 5.353 17.512 1.00 92.44 86 GLU A CA 1
ATOM 611 C C . GLU A 1 86 ? -14.947 4.761 18.103 1.00 92.44 86 GLU A C 1
ATOM 613 O O . GLU A 1 86 ? -14.667 4.958 19.285 1.00 92.44 86 GLU A O 1
ATOM 618 N N . ALA A 1 87 ? -14.166 4.047 17.288 1.00 93.94 87 ALA A N 1
ATOM 619 C CA . ALA A 1 87 ? -12.877 3.487 17.682 1.00 93.94 87 ALA A CA 1
ATOM 620 C C . ALA A 1 87 ? -11.845 4.579 17.979 1.00 93.94 87 ALA A C 1
ATOM 622 O O . ALA A 1 87 ? -11.106 4.491 18.960 1.00 93.94 87 ALA A O 1
ATOM 623 N N . TRP A 1 88 ? -11.830 5.646 17.182 1.00 93.19 88 TRP A N 1
ATOM 624 C CA . TRP A 1 88 ? -10.957 6.784 17.424 1.00 93.19 88 TRP A CA 1
ATOM 625 C C . TRP A 1 88 ? -11.283 7.503 18.733 1.00 93.19 88 TRP A C 1
ATOM 627 O O . TRP A 1 88 ? -10.381 7.814 19.509 1.00 93.19 88 TRP A O 1
ATOM 637 N N . ASN A 1 89 ? -12.569 7.685 19.041 1.00 92.81 89 ASN A N 1
ATOM 638 C CA . ASN A 1 89 ? -12.988 8.267 20.315 1.00 92.81 89 ASN A CA 1
ATOM 639 C C . ASN A 1 89 ? -12.487 7.447 21.518 1.00 92.81 89 ASN A C 1
ATOM 641 O O . ASN A 1 89 ? -12.169 8.029 22.550 1.00 92.81 89 ASN A O 1
ATOM 645 N N . VAL A 1 90 ? -12.375 6.117 21.392 1.00 94.38 90 VAL A N 1
ATOM 646 C CA . VAL A 1 90 ? -11.740 5.266 22.417 1.00 94.38 90 VAL A CA 1
ATOM 647 C C . VAL A 1 90 ? -10.240 5.528 22.489 1.00 94.38 90 VAL A C 1
ATOM 649 O O . VAL A 1 90 ? -9.715 5.720 23.584 1.00 94.38 90 VAL A O 1
ATOM 652 N N . ALA A 1 91 ? -9.555 5.583 21.344 1.00 94.12 91 ALA A N 1
ATOM 653 C CA . ALA A 1 91 ? -8.116 5.840 21.281 1.00 94.12 91 ALA A CA 1
ATOM 654 C C . ALA A 1 91 ? -7.732 7.135 22.010 1.00 94.12 91 ALA A C 1
ATOM 656 O O . ALA A 1 91 ? -6.789 7.137 22.790 1.00 94.12 91 ALA A O 1
ATOM 657 N N . LEU A 1 92 ? -8.518 8.204 21.840 1.00 93.19 92 LEU A N 1
ATOM 658 C CA . LEU A 1 92 ? -8.299 9.494 22.506 1.00 93.19 92 LEU A CA 1
ATOM 659 C C . LEU A 1 92 ? -8.372 9.442 24.043 1.00 93.19 92 LEU A C 1
ATOM 661 O O . LEU A 1 92 ? -7.927 10.380 24.700 1.00 93.19 92 LEU A O 1
ATOM 665 N N . THR A 1 93 ? -8.926 8.377 24.629 1.00 95.06 93 THR A N 1
ATOM 666 C CA . THR A 1 93 ? -8.961 8.180 26.093 1.00 95.06 93 THR A CA 1
ATOM 667 C C . THR A 1 93 ? -7.762 7.403 26.638 1.00 95.06 93 THR A C 1
ATOM 669 O O . THR A 1 93 ? -7.619 7.255 27.851 1.00 95.06 93 THR A O 1
ATOM 672 N N . LEU A 1 94 ? -6.902 6.898 25.754 1.00 94.31 94 LEU A N 1
ATOM 673 C CA . LEU A 1 94 ? -5.752 6.063 26.077 1.00 94.31 94 LEU A CA 1
ATOM 674 C C . LEU A 1 94 ? -4.451 6.864 25.873 1.00 94.31 94 LEU A C 1
ATOM 676 O O . LEU A 1 94 ? -4.434 7.823 25.110 1.00 94.31 94 LEU A O 1
ATOM 680 N N . PRO A 1 95 ? -3.336 6.495 26.529 1.00 92.75 95 PRO A N 1
ATOM 681 C CA . PRO A 1 95 ? -2.079 7.244 26.419 1.00 92.75 95 PRO A CA 1
ATOM 682 C C . PRO A 1 95 ? -1.317 7.007 25.100 1.00 92.75 95 PRO A C 1
ATOM 684 O O . PRO A 1 95 ? -0.351 7.711 24.819 1.00 92.75 95 PRO A O 1
ATOM 687 N N . GLY A 1 96 ? -1.738 6.027 24.292 1.00 89.75 96 GLY A N 1
ATOM 688 C CA . GLY A 1 96 ? -1.060 5.628 23.056 1.00 89.75 96 GLY A CA 1
ATOM 689 C C . GLY A 1 96 ? 0.253 4.868 23.287 1.00 89.75 96 GLY A C 1
ATOM 690 O O . GLY A 1 96 ? 0.710 4.748 24.427 1.00 89.75 96 GLY A O 1
ATOM 691 N N . PRO A 1 97 ? 0.860 4.316 22.219 1.00 93.56 97 PRO A N 1
ATOM 692 C CA . PRO A 1 97 ? 0.388 4.268 20.831 1.00 93.56 97 PRO A CA 1
ATOM 693 C C . PRO A 1 97 ? -0.771 3.275 20.623 1.00 93.56 97 PRO A C 1
ATOM 695 O O . PRO A 1 97 ? -1.042 2.416 21.465 1.00 93.56 97 PRO A O 1
ATOM 698 N N . TYR A 1 98 ? -1.448 3.389 19.479 1.00 94.44 98 TYR A N 1
ATOM 699 C CA . TYR A 1 98 ? -2.623 2.582 19.131 1.00 94.44 98 TYR A CA 1
ATOM 700 C C . TYR A 1 98 ? -2.340 1.644 17.956 1.00 94.44 98 TYR A C 1
ATOM 702 O O . TYR A 1 98 ? -1.453 1.901 17.140 1.00 94.44 98 TYR A O 1
ATOM 710 N N . ARG A 1 99 ? -3.130 0.575 17.872 1.00 95.81 99 ARG A N 1
ATOM 711 C CA . ARG A 1 99 ? -3.233 -0.322 16.724 1.00 95.81 99 ARG A CA 1
ATOM 712 C C . ARG A 1 99 ? -4.700 -0.652 16.488 1.00 95.81 99 ARG A C 1
ATOM 714 O O . ARG A 1 99 ? -5.359 -1.178 17.383 1.00 95.81 99 ARG A O 1
ATOM 721 N N . PHE A 1 100 ? -5.192 -0.379 15.290 1.00 96.38 100 PHE A N 1
ATOM 722 C CA . PHE A 1 100 ? -6.571 -0.623 14.894 1.00 96.38 100 PHE A CA 1
ATOM 723 C C . PHE A 1 100 ? -6.682 -1.934 14.120 1.00 96.38 100 PHE A C 1
ATOM 725 O O . PHE A 1 100 ? -5.946 -2.164 13.163 1.00 96.38 100 PHE A O 1
ATOM 732 N N . HIS A 1 101 ? -7.624 -2.780 14.524 1.00 95.75 101 HIS A N 1
ATOM 733 C CA . HIS A 1 101 ? -7.935 -4.055 13.885 1.00 95.75 101 HIS A CA 1
ATOM 734 C C . HIS A 1 101 ? -9.327 -3.981 13.279 1.00 95.75 101 HIS A C 1
ATOM 736 O O . HIS A 1 101 ? -10.305 -3.786 13.999 1.00 95.75 101 HIS A O 1
ATOM 742 N N . LEU A 1 102 ? -9.423 -4.155 11.967 1.00 94.69 102 LEU A N 1
ATOM 743 C CA . LEU A 1 102 ? -10.681 -4.109 11.237 1.00 94.69 102 LEU A CA 1
ATOM 744 C C . LEU A 1 102 ? -11.100 -5.524 10.836 1.00 94.69 102 LEU A C 1
ATOM 746 O O . LEU A 1 102 ? -10.350 -6.264 10.189 1.00 94.69 102 LEU A O 1
ATOM 750 N N . ALA A 1 103 ? -12.326 -5.885 11.205 1.00 91.44 103 ALA A N 1
ATOM 751 C CA . ALA A 1 103 ? -12.995 -7.072 10.692 1.00 91.44 103 ALA A CA 1
ATOM 752 C C . ALA A 1 103 ? -13.220 -6.968 9.166 1.00 91.44 103 ALA A C 1
ATOM 754 O O . ALA A 1 103 ? -13.021 -5.909 8.560 1.00 91.44 103 ALA A O 1
ATOM 755 N N . PRO A 1 104 ? -13.664 -8.052 8.511 1.00 93.12 104 PRO A N 1
ATOM 756 C CA . PRO A 1 104 ? -14.212 -7.959 7.165 1.00 93.12 104 PRO A CA 1
ATOM 757 C C . PRO A 1 104 ? -15.404 -6.992 7.124 1.00 93.12 104 PRO A C 1
ATOM 759 O O . PRO A 1 104 ? -16.316 -7.086 7.948 1.00 93.12 104 PRO A O 1
ATOM 762 N N . GLY A 1 105 ? -15.408 -6.084 6.155 1.00 91.75 105 GLY A N 1
ATOM 763 C CA . GLY A 1 105 ? -16.441 -5.072 5.984 1.00 91.75 105 GLY A CA 1
ATOM 764 C C . GLY A 1 105 ? -15.952 -3.848 5.215 1.00 91.75 105 GLY A C 1
ATOM 765 O O . GLY A 1 105 ? -14.759 -3.684 4.954 1.00 91.75 105 GLY A O 1
ATOM 766 N N . THR A 1 106 ? -16.898 -2.978 4.876 1.00 93.50 106 THR A N 1
ATOM 767 C CA . THR A 1 106 ? -16.625 -1.649 4.322 1.00 93.50 106 THR A CA 1
ATOM 768 C C . THR A 1 106 ? -16.768 -0.615 5.427 1.00 93.50 106 THR A C 1
ATOM 770 O O . THR A 1 106 ? -17.772 -0.590 6.143 1.00 93.50 106 THR A O 1
ATOM 773 N N . TYR A 1 107 ? -15.755 0.227 5.565 1.00 92.75 107 TYR A N 1
ATOM 774 C CA . TYR A 1 107 ? -15.660 1.256 6.583 1.00 92.75 107 TYR A CA 1
ATOM 775 C C . TYR A 1 107 ? -15.487 2.615 5.928 1.00 92.75 107 TYR A C 1
ATOM 777 O O . TYR A 1 107 ? -14.783 2.758 4.930 1.00 92.75 107 TYR A O 1
ATOM 785 N N . TYR A 1 108 ? -16.112 3.611 6.542 1.00 90.69 108 TYR A N 1
ATOM 786 C CA . TYR A 1 108 ? -16.152 4.968 6.027 1.00 90.69 108 TYR A CA 1
ATOM 787 C C . TYR A 1 108 ? -15.317 5.885 6.909 1.00 90.69 108 TYR A C 1
ATOM 789 O O . TYR A 1 108 ? -15.460 5.858 8.138 1.00 90.69 108 TYR A O 1
ATOM 797 N N . GLY A 1 109 ? -14.442 6.679 6.296 1.00 85.31 109 GLY A N 1
ATOM 798 C CA . GLY A 1 109 ? -13.626 7.642 7.023 1.00 85.31 109 GLY A CA 1
ATOM 799 C C . GLY A 1 109 ? -12.698 8.457 6.131 1.00 85.31 109 GLY A C 1
ATOM 800 O O . GLY A 1 109 ? -12.157 7.950 5.153 1.00 85.31 109 GLY A O 1
ATOM 801 N N . CYS A 1 110 ? -12.491 9.707 6.534 1.00 81.56 110 CYS A N 1
ATOM 802 C CA . CYS A 1 110 ? -11.460 10.610 6.030 1.00 81.56 110 CYS A CA 1
ATOM 803 C C . CYS A 1 110 ? -10.689 11.198 7.204 1.00 81.56 110 CYS A C 1
ATOM 805 O O . CYS A 1 110 ? -11.192 11.187 8.333 1.00 81.56 110 CYS A O 1
ATOM 807 N N . LEU A 1 111 ? -9.486 11.715 6.936 1.00 83.31 111 LEU A N 1
ATOM 808 C CA . LEU A 1 111 ? -8.575 12.214 7.971 1.00 83.31 111 LEU A CA 1
ATOM 809 C C . LEU A 1 111 ? -8.357 11.188 9.090 1.00 83.31 111 LEU A C 1
ATOM 811 O O . LEU A 1 111 ? -8.330 11.508 10.282 1.00 83.31 111 LEU A O 1
ATOM 815 N N . ILE A 1 112 ? -8.229 9.925 8.690 1.00 82.62 112 ILE A N 1
ATOM 816 C CA . ILE A 1 112 ? -7.994 8.829 9.609 1.00 82.62 112 ILE A CA 1
ATOM 817 C C . ILE A 1 112 ? -6.620 9.051 10.255 1.00 82.62 112 ILE A C 1
ATOM 819 O O . ILE A 1 112 ? -5.627 9.294 9.560 1.00 82.62 112 ILE A O 1
ATOM 823 N N . PRO A 1 113 ? -6.538 8.989 11.591 1.00 84.69 113 PRO A N 1
ATOM 824 C CA . PRO A 1 113 ? -5.326 9.331 12.308 1.00 84.69 113 PRO A CA 1
ATOM 825 C C . PRO A 1 113 ? -4.192 8.355 12.000 1.00 84.69 113 PRO A C 1
ATOM 827 O O . PRO A 1 113 ? -4.375 7.142 11.856 1.00 84.69 113 PRO A O 1
ATOM 830 N N . THR A 1 114 ? -2.984 8.907 11.975 1.00 85.50 114 THR A N 1
ATOM 831 C CA . THR A 1 114 ? -1.733 8.173 11.782 1.00 85.50 114 THR A CA 1
ATOM 832 C C . THR A 1 114 ? -1.533 7.146 12.895 1.00 85.50 114 THR A C 1
ATOM 834 O O . THR A 1 114 ? -1.351 7.506 14.065 1.00 85.50 114 THR A O 1
ATOM 837 N N . SER A 1 115 ? -1.594 5.869 12.545 1.00 91.62 115 SER A N 1
ATOM 838 C CA . SER A 1 115 ? -1.440 4.747 13.467 1.00 91.62 115 SER A CA 1
ATOM 839 C C . SER A 1 115 ? -1.139 3.472 12.671 1.00 91.62 115 SER A C 1
ATOM 841 O O . SER A 1 115 ? -0.922 3.527 11.459 1.00 91.62 115 SER A O 1
ATOM 843 N N . GLU A 1 116 ? -1.115 2.320 13.337 1.00 95.62 116 GLU A N 1
ATOM 844 C CA . GLU A 1 116 ? -1.090 1.026 12.660 1.00 95.62 116 GLU A CA 1
ATOM 845 C C . GLU A 1 116 ? -2.528 0.536 12.445 1.00 95.62 116 GLU A C 1
ATOM 847 O O . GLU A 1 116 ? -3.270 0.368 13.411 1.00 95.62 116 GLU A O 1
ATOM 852 N N . TRP A 1 117 ? -2.914 0.296 11.192 1.00 96.00 117 TRP A N 1
ATOM 853 C CA . TRP A 1 117 ? -4.230 -0.201 10.792 1.00 96.00 117 TRP A CA 1
ATOM 854 C C . TRP A 1 117 ? -4.081 -1.555 10.106 1.00 96.00 117 TRP A C 1
ATOM 856 O O . TRP A 1 117 ? -3.335 -1.694 9.137 1.00 96.00 117 TRP A O 1
ATOM 866 N N . ILE A 1 118 ? -4.787 -2.559 10.619 1.00 95.38 118 ILE A N 1
ATOM 867 C CA . ILE A 1 118 ? -4.677 -3.949 10.183 1.00 95.38 118 ILE A CA 1
ATOM 868 C C . ILE A 1 118 ? -6.067 -4.462 9.819 1.00 95.38 118 ILE A C 1
ATOM 870 O O . ILE A 1 118 ? -6.923 -4.625 10.688 1.00 95.38 118 ILE A O 1
ATOM 874 N N . GLY A 1 119 ? -6.292 -4.724 8.537 1.00 92.81 119 GLY A N 1
ATOM 875 C CA . GLY A 1 119 ? -7.508 -5.359 8.051 1.00 92.81 119 GLY A CA 1
ATOM 876 C C . GLY A 1 119 ? -7.427 -6.880 8.009 1.00 92.81 119 GLY A C 1
ATOM 877 O O . GLY A 1 119 ? -6.447 -7.510 8.410 1.00 92.81 119 GLY A O 1
ATOM 878 N N . SER A 1 120 ? -8.498 -7.481 7.503 1.00 87.31 120 SER A N 1
ATOM 879 C CA . SER A 1 120 ? -8.641 -8.931 7.351 1.00 87.31 120 SER A CA 1
ATOM 880 C C . SER A 1 120 ? -8.250 -9.430 5.950 1.00 87.31 120 SER A C 1
ATOM 882 O O . SER A 1 120 ? -8.383 -10.616 5.657 1.00 87.31 120 SER A O 1
ATOM 884 N N . GLY A 1 121 ? -7.761 -8.544 5.083 1.00 86.31 121 GLY A N 1
ATOM 885 C CA . GLY A 1 121 ? -7.343 -8.785 3.702 1.00 86.31 121 GLY A CA 1
ATOM 886 C C . GLY A 1 121 ? -7.829 -7.670 2.761 1.00 86.31 121 GLY A C 1
ATOM 887 O O . GLY A 1 121 ? -8.885 -7.086 3.021 1.00 86.31 121 GLY A O 1
ATOM 888 N N . PRO A 1 122 ? -7.101 -7.388 1.664 1.00 84.88 122 PRO A N 1
ATOM 889 C CA . PRO A 1 122 ? -7.456 -6.317 0.734 1.00 84.88 122 PRO A CA 1
ATOM 890 C C . PRO A 1 122 ? -8.847 -6.496 0.108 1.00 84.88 122 PRO A C 1
ATOM 892 O O . PRO A 1 122 ? -9.612 -5.546 0.067 1.00 84.88 122 PRO A O 1
ATOM 895 N N . ASP A 1 123 ? -9.259 -7.718 -0.228 1.00 84.12 123 ASP A N 1
ATOM 896 C CA . ASP A 1 123 ? -10.577 -7.949 -0.851 1.00 84.12 123 ASP A CA 1
ATOM 897 C C . ASP A 1 123 ? -11.749 -8.026 0.142 1.00 84.12 123 ASP A C 1
ATOM 899 O O . ASP A 1 123 ? -12.893 -8.265 -0.251 1.00 84.12 123 ASP A O 1
ATOM 903 N N . VAL A 1 124 ? -11.480 -7.927 1.448 1.00 88.50 124 VAL A N 1
ATOM 904 C CA . VAL A 1 124 ? -12.491 -8.165 2.496 1.00 88.50 124 VAL A CA 1
ATOM 905 C C . VAL A 1 124 ? -12.640 -7.011 3.474 1.00 88.50 124 VAL A C 1
ATOM 907 O O . VAL A 1 124 ? -13.717 -6.850 4.044 1.00 88.50 124 VAL A O 1
ATOM 910 N N . THR A 1 125 ? -11.594 -6.217 3.685 1.00 92.81 125 THR A N 1
ATOM 911 C CA . THR A 1 125 ? -11.624 -5.027 4.532 1.00 92.81 125 THR A CA 1
ATOM 912 C C . THR A 1 125 ? -11.325 -3.816 3.667 1.00 92.81 125 THR A C 1
ATOM 914 O O . THR A 1 125 ? -10.185 -3.618 3.255 1.00 92.81 125 THR A O 1
ATOM 917 N N . VAL A 1 126 ? -12.344 -2.992 3.441 1.00 94.75 126 VAL A N 1
ATOM 918 C CA . VAL A 1 126 ? -12.258 -1.808 2.583 1.00 94.75 126 VAL A CA 1
ATOM 919 C C . VAL A 1 126 ? -12.465 -0.560 3.425 1.00 94.75 126 VAL A C 1
ATOM 921 O O . VAL A 1 126 ? -13.456 -0.458 4.145 1.00 94.75 126 VAL A O 1
ATOM 924 N N . ILE A 1 127 ? -11.554 0.400 3.317 1.00 94.12 127 ILE A N 1
ATOM 925 C CA . ILE A 1 127 ? -11.738 1.767 3.800 1.00 94.12 127 ILE A CA 1
ATOM 926 C C . ILE A 1 127 ? -12.010 2.651 2.585 1.00 94.12 127 ILE A C 1
ATOM 928 O O . ILE A 1 127 ? -11.276 2.602 1.599 1.00 94.12 127 ILE A O 1
ATOM 932 N N . THR A 1 128 ? -13.064 3.456 2.643 1.00 92.31 128 THR A N 1
ATOM 933 C CA . THR A 1 128 ? -13.429 4.359 1.550 1.00 92.31 128 THR A CA 1
ATOM 934 C C . THR A 1 128 ? -13.976 5.682 2.088 1.00 92.31 128 THR A C 1
ATOM 936 O O . THR A 1 128 ? -14.604 5.692 3.152 1.00 92.31 128 THR A O 1
ATOM 939 N N . PRO A 1 129 ? -13.740 6.810 1.396 1.00 83.75 129 PRO A N 1
ATOM 940 C CA . PRO A 1 129 ? -14.358 8.077 1.752 1.00 83.75 129 PRO A CA 1
ATOM 941 C C . PRO A 1 129 ? -15.842 8.142 1.336 1.00 83.75 129 PRO A C 1
ATOM 943 O O . PRO A 1 129 ? -16.582 8.973 1.858 1.00 83.75 129 PRO A O 1
ATOM 946 N N . GLU A 1 130 ? -16.299 7.272 0.423 1.00 70.62 130 GLU A N 1
ATOM 947 C CA . GLU A 1 130 ? -17.671 7.264 -0.105 1.00 70.62 130 GLU A CA 1
ATOM 948 C C . GLU A 1 130 ? -18.691 6.747 0.906 1.00 70.62 130 GLU A C 1
ATOM 950 O O . GLU A 1 130 ? -18.624 5.590 1.284 1.00 70.62 130 GLU A O 1
ATOM 955 N N . GLY A 1 131 ? -19.731 7.511 1.235 1.00 54.34 131 GLY A N 1
ATOM 956 C CA . GLY A 1 131 ? -20.946 6.954 1.829 1.00 54.34 131 GLY A CA 1
ATOM 957 C C . GLY A 1 131 ? -22.132 7.903 1.688 1.00 54.34 131 GLY A C 1
ATOM 958 O O . GLY A 1 131 ? -21.959 9.113 1.797 1.00 54.34 131 GLY A O 1
ATOM 959 N N . ASP A 1 132 ? -23.348 7.364 1.530 1.00 42.53 132 ASP A N 1
ATOM 960 C CA . ASP A 1 132 ? -24.622 8.120 1.449 1.00 42.53 132 ASP A CA 1
ATOM 961 C C . ASP A 1 132 ? -24.896 9.032 2.670 1.00 42.53 132 ASP A C 1
ATOM 963 O O . ASP A 1 132 ? -25.838 9.821 2.680 1.00 42.53 132 ASP A O 1
ATOM 967 N N . ASN A 1 133 ? -24.060 8.936 3.708 1.00 40.59 133 ASN A N 1
ATOM 968 C CA . ASN A 1 133 ? -24.044 9.801 4.885 1.00 40.59 133 ASN A CA 1
ATOM 969 C C . ASN A 1 133 ? -22.909 10.839 4.850 1.00 40.59 133 ASN A C 1
ATOM 971 O O . ASN A 1 133 ? -22.482 11.293 5.915 1.00 40.59 133 ASN A O 1
ATOM 975 N N . ALA A 1 134 ? -22.414 11.225 3.669 1.00 42.25 134 ALA A N 1
ATOM 976 C CA . ALA A 1 134 ? -21.671 12.468 3.480 1.00 42.25 134 ALA A CA 1
ATOM 977 C C . ALA A 1 134 ? -22.609 13.629 3.849 1.00 42.25 134 ALA A C 1
ATOM 979 O O . ALA A 1 134 ? -23.297 14.214 3.014 1.00 42.25 134 ALA A O 1
ATOM 980 N N . TYR A 1 135 ? -22.735 13.869 5.155 1.00 41.88 135 TYR A N 1
ATOM 981 C CA . TYR A 1 135 ? -23.567 14.919 5.708 1.00 41.88 135 TYR A CA 1
ATOM 982 C C . TYR A 1 135 ? -23.163 16.227 5.026 1.00 41.88 135 TYR A C 1
ATOM 984 O O . TYR A 1 135 ? -21.969 16.539 5.005 1.00 41.88 135 TYR A O 1
ATOM 992 N N . PRO A 1 136 ? -24.117 16.999 4.475 1.00 42.94 136 PRO A N 1
ATOM 993 C CA . PRO A 1 136 ? -23.801 18.304 3.927 1.00 42.94 136 PRO A CA 1
ATOM 994 C C . PRO A 1 136 ? -23.126 19.121 5.027 1.00 42.94 136 PRO A C 1
ATOM 996 O O . PRO A 1 136 ? -23.685 19.290 6.114 1.00 42.94 136 PRO A O 1
ATOM 999 N N . VAL A 1 137 ? -21.903 19.575 4.755 1.00 45.00 137 VAL A N 1
ATOM 1000 C CA . VAL A 1 137 ? -21.107 20.392 5.669 1.00 45.00 137 VAL A CA 1
ATOM 1001 C C . VAL A 1 137 ? -21.876 21.692 5.907 1.00 45.00 137 VAL A C 1
ATOM 1003 O O . VAL A 1 137 ? -21.870 22.605 5.086 1.00 45.00 137 VAL A O 1
ATOM 1006 N N . THR A 1 138 ? -22.614 21.781 7.011 1.00 44.75 138 THR A N 1
ATOM 1007 C CA . THR A 1 138 ? -23.236 23.037 7.435 1.00 44.75 138 THR A CA 1
ATOM 1008 C C . THR A 1 138 ? -22.193 23.851 8.193 1.00 44.75 138 THR A C 1
ATOM 1010 O O . THR A 1 138 ? -21.841 23.451 9.295 1.00 44.75 138 THR A O 1
ATOM 1013 N N . ASN A 1 139 ? -21.722 24.958 7.601 1.00 41.53 139 ASN A N 1
ATOM 1014 C CA . ASN A 1 139 ? -20.859 26.034 8.137 1.00 41.53 139 ASN A CA 1
ATOM 1015 C C . ASN A 1 139 ? -20.560 26.015 9.653 1.00 41.53 139 ASN A C 1
ATOM 1017 O O . ASN A 1 139 ? -21.014 26.867 10.418 1.00 41.53 139 ASN A O 1
ATOM 1021 N N . GLY A 1 140 ? -19.746 25.057 10.071 1.00 48.22 140 GLY A N 1
ATOM 1022 C CA . GLY A 1 140 ? -19.247 24.848 11.420 1.00 48.22 140 GLY A CA 1
ATOM 1023 C C . GLY A 1 140 ? -18.162 23.784 11.325 1.00 48.22 140 GLY A C 1
ATOM 1024 O O . GLY A 1 140 ? -18.264 22.907 10.469 1.00 48.22 140 GLY A O 1
ATOM 1025 N N . SER A 1 141 ? -17.102 23.903 12.129 1.00 47.03 141 SER A N 1
ATOM 1026 C CA . SER A 1 141 ? -15.942 23.004 12.079 1.00 47.03 141 SER A CA 1
ATOM 1027 C C . SER A 1 141 ? -16.402 21.546 11.954 1.00 47.03 141 SER A C 1
ATOM 1029 O O . SER A 1 141 ? -17.142 21.088 12.833 1.00 47.03 141 SER A O 1
ATOM 1031 N N . PRO A 1 142 ? -16.048 20.844 10.861 1.00 45.84 142 PRO A N 1
ATOM 1032 C CA . PRO A 1 142 ? -16.615 19.539 10.584 1.00 45.84 142 PRO A CA 1
ATOM 1033 C C . PRO A 1 142 ? -16.248 18.583 11.723 1.00 45.84 142 PRO A C 1
ATOM 1035 O O . PRO A 1 142 ? -15.085 18.544 12.141 1.00 45.84 142 PRO A O 1
ATOM 1038 N N . PRO A 1 143 ? -17.212 17.826 12.275 1.00 49.12 143 PRO A N 1
ATOM 1039 C CA . PRO A 1 143 ? -16.864 16.732 13.161 1.00 49.12 143 PRO A CA 1
ATOM 1040 C C . PRO A 1 143 ? -15.929 15.783 12.402 1.00 49.12 143 PRO A C 1
ATOM 1042 O O . PRO A 1 143 ? -16.160 15.483 11.229 1.00 49.12 143 PRO A O 1
ATOM 1045 N N . LEU A 1 144 ? -14.873 15.316 13.077 1.00 47.44 144 LEU A N 1
ATOM 1046 C CA . LEU A 1 144 ? -14.033 14.220 12.591 1.00 47.44 144 LEU A CA 1
ATOM 1047 C C . LEU A 1 144 ? -14.968 13.109 12.074 1.00 47.44 144 LEU A C 1
ATOM 1049 O O . LEU A 1 144 ? -15.822 12.629 12.823 1.00 47.44 144 LEU A O 1
ATOM 1053 N N . GLY A 1 145 ? -14.886 12.798 10.778 1.00 45.66 145 GLY A N 1
ATOM 1054 C CA . GLY A 1 145 ? -15.718 11.779 10.131 1.00 45.66 145 GLY A CA 1
ATOM 1055 C C . GLY A 1 145 ? -16.560 12.228 8.932 1.00 45.66 145 GLY A C 1
ATOM 1056 O O . GLY A 1 145 ? -17.051 11.356 8.222 1.00 45.66 145 GLY A O 1
ATOM 1057 N N . THR A 1 146 ? -16.713 13.525 8.644 1.00 54.69 146 THR A N 1
ATOM 1058 C CA . THR A 1 146 ? -17.268 13.947 7.343 1.00 54.69 146 THR A CA 1
ATOM 1059 C C . THR A 1 146 ? -16.142 14.117 6.331 1.00 54.69 146 THR A C 1
ATOM 1061 O O . THR A 1 146 ? -15.296 14.994 6.492 1.00 54.69 146 THR A O 1
ATOM 1064 N N . CYS A 1 147 ? -16.144 13.290 5.287 1.00 65.56 147 CYS A N 1
ATOM 1065 C CA . CYS A 1 147 ? -15.347 13.488 4.080 1.00 65.56 147 CYS A CA 1
ATOM 1066 C C . CYS A 1 147 ? -15.863 14.729 3.339 1.00 65.56 147 CYS A C 1
ATOM 1068 O O . CYS A 1 147 ? -16.730 14.635 2.476 1.00 65.56 147 CYS A O 1
ATOM 1070 N N . GLY A 1 148 ? -15.426 15.904 3.785 1.00 62.88 148 GLY A N 1
ATOM 1071 C CA . GLY A 1 148 ? -15.712 17.180 3.143 1.00 62.88 148 GLY A CA 1
ATOM 1072 C C . GLY A 1 148 ? -14.605 17.590 2.179 1.00 62.88 148 GLY A C 1
ATOM 1073 O O . GLY A 1 148 ? -13.568 16.932 2.078 1.00 62.88 148 GLY A O 1
ATOM 1074 N N . VAL A 1 149 ? -14.835 18.713 1.508 1.00 62.19 149 VAL A N 1
ATOM 1075 C CA . VAL A 1 149 ? -13.760 19.503 0.912 1.00 62.19 149 VAL A CA 1
ATOM 1076 C C . VAL A 1 149 ? -13.108 20.353 1.999 1.00 62.19 149 VAL A C 1
ATOM 1078 O O . VAL A 1 149 ? -13.797 20.829 2.909 1.00 62.19 149 VAL A O 1
ATOM 1081 N N . ASP A 1 150 ? -11.791 20.526 1.932 1.00 63.44 150 ASP A N 1
ATOM 1082 C CA . ASP A 1 150 ? -11.126 21.566 2.711 1.00 63.44 150 ASP A CA 1
ATOM 1083 C C . ASP A 1 150 ? -11.703 22.925 2.288 1.00 63.44 150 ASP A C 1
ATOM 1085 O O . ASP A 1 150 ? -11.746 23.258 1.103 1.00 63.44 150 ASP A O 1
ATOM 1089 N N . SER A 1 151 ? -12.173 23.706 3.262 1.00 62.47 151 SER A N 1
ATOM 1090 C CA . SER A 1 151 ? -12.759 25.024 3.021 1.00 62.47 151 SER A CA 1
ATOM 1091 C C . SER A 1 151 ? -11.789 26.022 2.386 1.00 62.47 151 SER A C 1
ATOM 1093 O O . SER A 1 151 ? -12.242 27.050 1.886 1.00 62.47 151 SER A O 1
ATOM 1095 N N . GLU A 1 152 ? -10.479 25.764 2.443 1.00 66.56 152 GLU A N 1
ATOM 1096 C CA . GLU A 1 152 ? -9.467 26.663 1.881 1.00 66.56 152 GLU A CA 1
ATOM 1097 C C . GLU A 1 152 ? -9.067 26.327 0.439 1.00 66.56 152 GLU A C 1
ATOM 1099 O O . GLU A 1 152 ? -8.708 27.242 -0.305 1.00 66.56 152 GLU A O 1
ATOM 1104 N N . SER A 1 153 ? -9.145 25.061 0.019 1.00 66.81 153 SER A N 1
ATOM 1105 C CA . SER A 1 153 ? -8.613 24.623 -1.279 1.00 66.81 153 SER A CA 1
ATOM 1106 C C . SER A 1 153 ? -9.628 23.946 -2.202 1.00 66.81 153 SER A C 1
ATOM 1108 O O . SER A 1 153 ? -9.261 23.582 -3.316 1.00 66.81 153 SER A O 1
ATOM 1110 N N . ASP A 1 154 ? -10.882 23.762 -1.764 1.00 68.25 154 ASP A N 1
ATOM 1111 C CA . ASP A 1 154 ? -11.885 22.915 -2.437 1.00 68.25 154 ASP A CA 1
ATOM 1112 C C . ASP A 1 154 ? -11.378 21.476 -2.699 1.00 68.25 154 ASP A C 1
ATOM 1114 O O . ASP A 1 154 ? -11.977 20.707 -3.455 1.00 68.25 154 ASP A O 1
ATOM 1118 N N . SER A 1 155 ? -10.281 21.088 -2.040 1.00 71.00 155 SER A N 1
ATOM 1119 C CA . SER A 1 155 ? -9.643 19.788 -2.188 1.00 71.00 155 SER A CA 1
ATOM 1120 C C . SER A 1 155 ? -10.429 18.727 -1.437 1.00 71.00 155 SER A C 1
ATOM 1122 O O . SER A 1 155 ? -10.757 18.940 -0.263 1.00 71.00 155 SER A O 1
ATOM 1124 N N . PRO A 1 156 ? -10.693 17.554 -2.033 1.00 77.75 156 PRO A N 1
ATOM 1125 C CA . PRO A 1 156 ? -11.183 16.424 -1.265 1.00 77.75 156 PRO A CA 1
ATOM 1126 C C . PRO A 1 156 ? -10.142 16.050 -0.208 1.00 77.75 156 PRO A C 1
ATOM 1128 O O . PRO A 1 156 ? -8.958 15.885 -0.504 1.00 77.75 156 PRO A O 1
ATOM 1131 N N . LEU A 1 157 ? -10.593 15.909 1.038 1.00 83.12 157 LEU A N 1
ATOM 1132 C CA . LEU A 1 157 ? -9.712 15.506 2.127 1.00 83.12 157 LEU A CA 1
ATOM 1133 C C . LEU A 1 157 ? -9.157 14.094 1.875 1.00 83.12 157 LEU A C 1
ATOM 1135 O O . LEU A 1 157 ? -9.910 13.204 1.459 1.00 83.12 157 LEU A O 1
ATOM 1139 N N . PRO A 1 158 ? -7.871 13.847 2.175 1.00 88.06 158 PRO A N 1
ATOM 1140 C CA . PRO A 1 158 ? -7.294 12.523 2.032 1.00 88.06 158 PRO A CA 1
ATOM 1141 C C . PRO A 1 158 ? -7.921 11.543 3.031 1.00 88.06 158 PRO A C 1
ATOM 1143 O O . PRO A 1 158 ? -8.370 11.919 4.124 1.00 88.06 158 PRO A O 1
ATOM 1146 N N . VAL A 1 159 ? -7.897 10.251 2.693 1.00 86.88 159 VAL A N 1
ATOM 1147 C CA . VAL A 1 159 ? -8.307 9.200 3.638 1.00 86.88 159 VAL A CA 1
ATOM 1148 C C . VAL A 1 159 ? -7.365 9.212 4.841 1.00 86.88 159 VAL A C 1
ATOM 1150 O O . VAL A 1 159 ? -7.826 9.182 5.982 1.00 86.88 159 VAL A O 1
ATOM 1153 N N . PHE A 1 160 ? -6.059 9.336 4.593 1.00 90.25 160 PHE A N 1
ATOM 1154 C CA . PHE A 1 160 ? -5.035 9.484 5.623 1.00 90.25 160 PHE A CA 1
ATOM 1155 C C . PHE A 1 160 ? -4.220 10.756 5.401 1.00 90.25 160 PHE A C 1
ATOM 1157 O O . PHE A 1 160 ? -3.647 10.950 4.331 1.00 90.25 160 PHE A O 1
ATOM 1164 N N . HIS A 1 161 ? -4.108 11.581 6.444 1.00 91.50 161 HIS A N 1
ATOM 1165 C CA . HIS A 1 161 ? -3.199 12.728 6.472 1.00 91.50 161 HIS A CA 1
ATOM 1166 C C . HIS A 1 161 ? -2.092 12.472 7.489 1.00 91.50 161 HIS A C 1
ATOM 1168 O O . HIS A 1 161 ? -2.335 12.405 8.697 1.00 91.50 161 HIS A O 1
ATOM 1174 N N . VAL A 1 162 ? -0.876 12.277 6.993 1.00 88.44 162 VAL A N 1
ATOM 1175 C CA . VAL A 1 162 ? 0.290 11.890 7.778 1.00 88.44 162 VAL A CA 1
ATOM 1176 C C . VAL A 1 162 ? 1.223 13.081 7.912 1.00 88.44 162 VAL A C 1
ATOM 1178 O O . VAL A 1 162 ? 1.908 13.431 6.965 1.00 88.44 162 VAL A O 1
ATOM 1181 N N . ARG A 1 163 ? 1.265 13.690 9.100 1.00 87.00 163 ARG A N 1
ATOM 1182 C CA . ARG A 1 163 ? 2.185 14.789 9.436 1.00 87.00 163 ARG A CA 1
ATOM 1183 C C . ARG A 1 163 ? 3.099 14.368 10.578 1.00 87.00 163 ARG A C 1
ATOM 1185 O O . ARG A 1 163 ? 2.582 14.051 11.651 1.00 87.00 163 ARG A O 1
ATOM 1192 N N . TRP A 1 164 ? 4.419 14.377 10.370 1.00 80.56 164 TRP A N 1
ATOM 1193 C CA . TRP A 1 164 ? 5.437 14.109 11.412 1.00 80.56 164 TRP A CA 1
ATOM 1194 C C . TRP A 1 164 ? 5.267 12.777 12.164 1.00 80.56 164 TRP A C 1
ATOM 1196 O O . TRP A 1 164 ? 5.628 12.649 13.337 1.00 80.56 164 TRP A O 1
ATOM 1206 N N . ARG A 1 165 ? 4.615 11.795 11.538 1.00 86.38 165 ARG A N 1
ATOM 1207 C CA . ARG A 1 165 ? 4.178 10.559 12.193 1.00 86.38 165 ARG A CA 1
ATOM 1208 C C . ARG A 1 165 ? 4.297 9.363 11.261 1.00 86.38 165 ARG A C 1
ATOM 1210 O O . ARG A 1 165 ? 4.493 9.495 10.056 1.00 86.38 165 ARG A O 1
ATOM 1217 N N . ASN A 1 166 ? 4.126 8.188 11.857 1.00 91.12 166 ASN A N 1
ATOM 1218 C CA . ASN A 1 166 ? 4.178 6.917 11.157 1.00 91.12 166 ASN A CA 1
ATOM 1219 C C . ASN A 1 166 ? 2.757 6.430 10.863 1.00 91.12 166 ASN A C 1
ATOM 1221 O O . ASN A 1 166 ? 1.913 6.349 11.761 1.00 91.12 166 ASN A O 1
ATOM 1225 N N . LEU A 1 167 ? 2.519 6.065 9.612 1.00 95.38 167 LEU A N 1
ATOM 1226 C CA . LEU A 1 167 ? 1.354 5.328 9.158 1.00 95.38 167 LEU A CA 1
ATOM 1227 C C . LEU A 1 167 ? 1.803 3.928 8.747 1.00 95.38 167 LEU A C 1
ATOM 1229 O O . LEU A 1 167 ? 2.739 3.760 7.968 1.00 95.38 167 LEU A O 1
ATOM 1233 N N . THR A 1 168 ? 1.141 2.903 9.271 1.00 96.88 168 THR A N 1
ATOM 1234 C CA . THR A 1 168 ? 1.344 1.523 8.823 1.00 96.88 168 THR A CA 1
ATOM 1235 C C . THR A 1 168 ? -0.000 0.910 8.491 1.00 96.88 168 THR A C 1
ATOM 1237 O O . THR A 1 168 ? -0.879 0.851 9.343 1.00 96.88 168 THR A O 1
ATOM 1240 N N . LEU A 1 169 ? -0.152 0.453 7.257 1.00 96.38 169 LEU A N 1
ATOM 1241 C CA . LEU A 1 169 ? -1.363 -0.156 6.732 1.00 96.38 169 LEU A CA 1
ATOM 1242 C C . LEU A 1 169 ? -1.060 -1.600 6.352 1.00 96.38 169 LEU A C 1
ATOM 1244 O O . LEU A 1 169 ? -0.069 -1.870 5.669 1.00 96.38 169 LEU A O 1
ATOM 1248 N N . LYS A 1 170 ? -1.903 -2.523 6.815 1.00 94.88 170 LYS A N 1
ATOM 1249 C CA . LYS A 1 170 ? -1.730 -3.955 6.583 1.00 94.88 170 LYS A CA 1
ATOM 1250 C C . LYS A 1 170 ? -3.032 -4.625 6.185 1.00 94.88 170 LYS A C 1
ATOM 1252 O O . LYS A 1 170 ? -4.046 -4.406 6.844 1.00 94.88 170 LYS A O 1
ATOM 1257 N N . ASN A 1 171 ? -2.978 -5.514 5.196 1.00 92.88 171 ASN A N 1
ATOM 1258 C CA . ASN A 1 171 ? -4.067 -6.440 4.860 1.00 92.88 171 ASN A CA 1
ATOM 1259 C C . ASN A 1 171 ? -5.424 -5.734 4.641 1.00 92.88 171 ASN A C 1
ATOM 1261 O O . ASN A 1 171 ? -6.431 -6.139 5.220 1.00 92.88 171 ASN A O 1
ATOM 1265 N N . LEU A 1 172 ? -5.473 -4.650 3.870 1.00 95.06 172 LEU A N 1
ATOM 1266 C CA . LEU A 1 172 ? -6.710 -3.894 3.636 1.00 95.06 172 LEU A CA 1
ATOM 1267 C C . LEU A 1 172 ? -6.698 -3.205 2.276 1.00 95.06 172 LEU A C 1
ATOM 1269 O O . LEU A 1 172 ? -5.642 -3.018 1.678 1.00 95.06 172 LEU A O 1
ATOM 1273 N N . GLN A 1 173 ? -7.872 -2.819 1.797 1.00 95.31 173 GLN A N 1
ATOM 1274 C CA . GLN A 1 173 ? -8.020 -1.965 0.630 1.00 95.31 173 GLN A CA 1
ATOM 1275 C C . GLN A 1 173 ? -8.377 -0.548 1.067 1.00 95.31 173 GLN A C 1
ATOM 1277 O O . GLN A 1 173 ? -9.181 -0.350 1.980 1.00 95.31 173 GLN A O 1
ATOM 1282 N N . ILE A 1 174 ? -7.797 0.433 0.385 1.00 95.56 174 ILE A N 1
ATOM 1283 C CA . ILE A 1 174 ? -8.236 1.823 0.424 1.00 95.56 174 ILE A CA 1
ATOM 1284 C C . ILE A 1 174 ? -8.720 2.175 -0.969 1.00 95.56 174 ILE A C 1
ATOM 1286 O O . ILE A 1 174 ? -7.959 2.107 -1.934 1.00 95.56 174 ILE A O 1
ATOM 1290 N N . LYS A 1 175 ? -9.989 2.551 -1.063 1.00 93.88 175 LYS A N 1
ATOM 1291 C CA . LYS A 1 175 ? -10.631 2.874 -2.330 1.00 93.88 175 LYS A CA 1
ATOM 1292 C C . LYS A 1 175 ? -10.990 4.353 -2.370 1.00 93.88 175 LYS A C 1
ATOM 1294 O O . LYS A 1 175 ? -11.700 4.817 -1.481 1.00 93.88 175 LYS A O 1
ATOM 1299 N N . GLY A 1 176 ? -10.509 5.062 -3.387 1.00 87.62 176 GLY A N 1
ATOM 1300 C CA . GLY A 1 176 ? -10.851 6.453 -3.683 1.00 87.62 176 GLY A CA 1
ATOM 1301 C C . GLY A 1 176 ? -12.235 6.620 -4.294 1.00 87.62 176 GLY A C 1
ATOM 1302 O O . GLY A 1 176 ? -12.901 5.641 -4.632 1.00 87.62 176 GLY A O 1
ATOM 1303 N N . TYR A 1 177 ? -12.662 7.876 -4.395 1.00 80.94 177 TYR A N 1
ATOM 1304 C CA . TYR A 1 177 ? -13.931 8.270 -5.008 1.00 80.94 177 TYR A CA 1
ATOM 1305 C C . TYR A 1 177 ? -13.729 8.707 -6.470 1.00 80.94 177 TYR A C 1
ATOM 1307 O O . TYR A 1 177 ? -12.589 8.844 -6.883 1.00 80.94 177 TYR A O 1
ATOM 1315 N N . SER A 1 178 ? -14.793 8.891 -7.263 1.00 70.50 178 SER A N 1
ATOM 1316 C CA . SER A 1 178 ? -14.698 9.220 -8.695 1.00 70.50 178 SER A CA 1
ATOM 1317 C C . SER A 1 178 ? -14.723 10.714 -9.055 1.00 70.50 178 SER A C 1
ATOM 1319 O O . SER A 1 178 ? -14.651 11.060 -10.234 1.00 70.50 178 SER A O 1
ATOM 1321 N N . ASP A 1 179 ? -14.889 11.614 -8.076 1.00 68.88 179 ASP A N 1
ATOM 1322 C CA . ASP A 1 179 ? -15.231 13.017 -8.372 1.00 68.88 179 ASP A CA 1
ATOM 1323 C C . ASP A 1 179 ? -14.243 14.049 -7.802 1.00 68.88 179 ASP A C 1
ATOM 1325 O O . ASP A 1 179 ? -14.640 15.184 -7.522 1.00 68.88 179 ASP A O 1
ATOM 1329 N N . ALA A 1 180 ? -12.952 13.729 -7.653 1.00 61.16 180 ALA A N 1
ATOM 1330 C CA . ALA A 1 180 ? -11.952 14.783 -7.447 1.00 61.16 180 ALA A CA 1
ATOM 1331 C C . ALA A 1 180 ? -11.766 15.578 -8.744 1.00 61.16 180 ALA A C 1
ATOM 1333 O O . ALA A 1 180 ? -10.830 15.373 -9.514 1.00 61.16 180 ALA A O 1
ATOM 1334 N N . THR A 1 181 ? -12.684 16.490 -9.047 1.00 62.75 181 THR A N 1
ATOM 1335 C CA . THR A 1 181 ? -12.551 17.314 -10.243 1.00 62.75 181 THR A CA 1
ATOM 1336 C C . THR A 1 181 ? -11.354 18.257 -10.094 1.00 62.75 181 THR A C 1
ATOM 1338 O O . THR A 1 181 ? -11.428 19.245 -9.374 1.00 62.75 181 THR A O 1
ATOM 1341 N N . ASN A 1 182 ? -10.278 17.964 -10.833 1.00 66.69 182 ASN A N 1
ATOM 1342 C CA . ASN A 1 182 ? -9.129 18.827 -11.147 1.00 66.69 182 ASN A CA 1
ATOM 1343 C C . ASN A 1 182 ? -8.241 19.329 -9.998 1.00 66.69 182 ASN A C 1
ATOM 1345 O O . ASN A 1 182 ? -7.373 20.162 -10.264 1.00 66.69 182 ASN A O 1
ATOM 1349 N N . ASP A 1 183 ? -8.392 18.848 -8.767 1.00 77.69 183 ASP A N 1
ATOM 1350 C CA . ASP A 1 183 ? -7.473 19.249 -7.704 1.00 77.69 183 ASP A CA 1
ATOM 1351 C C . ASP A 1 183 ? -6.088 18.592 -7.895 1.00 77.69 183 ASP A C 1
ATOM 1353 O O . ASP A 1 183 ? -5.973 17.363 -7.858 1.00 77.69 183 ASP A O 1
ATOM 1357 N N . PRO A 1 184 ? -5.012 19.380 -8.098 1.00 78.69 184 PRO A N 1
ATOM 1358 C CA . PRO A 1 184 ? -3.664 18.849 -8.254 1.00 78.69 184 PRO A CA 1
ATOM 1359 C C . PRO A 1 184 ? -3.075 18.217 -6.986 1.00 78.69 184 PRO A C 1
ATOM 1361 O O . PRO A 1 184 ? -1.974 17.679 -7.100 1.00 78.69 184 PRO A O 1
ATOM 1364 N N . TYR A 1 185 ? -3.769 18.255 -5.842 1.00 81.69 185 TYR A N 1
ATOM 1365 C CA . TYR A 1 185 ? -3.310 17.716 -4.555 1.00 81.69 185 TYR A CA 1
ATOM 1366 C C . TYR A 1 185 ? -4.195 16.596 -3.982 1.00 81.69 185 TYR A C 1
ATOM 1368 O O . TYR A 1 185 ? -3.911 16.079 -2.901 1.00 81.69 185 TYR A O 1
ATOM 1376 N N . ALA A 1 186 ? -5.245 16.175 -4.693 1.00 88.19 186 ALA A N 1
ATOM 1377 C CA . ALA A 1 186 ? -6.154 15.136 -4.217 1.00 88.19 186 ALA A CA 1
ATOM 1378 C C . ALA A 1 186 ? -5.437 13.780 -4.088 1.00 88.19 186 ALA A C 1
ATOM 1380 O O . ALA A 1 186 ? -5.113 13.144 -5.089 1.00 88.19 186 ALA A O 1
ATOM 1381 N N . ALA A 1 187 ? -5.215 13.299 -2.864 1.00 92.69 187 ALA A N 1
ATOM 1382 C CA . ALA A 1 187 ? -4.497 12.050 -2.602 1.00 92.69 187 ALA A CA 1
ATOM 1383 C C . ALA A 1 187 ? -5.269 11.123 -1.659 1.00 92.69 187 ALA A C 1
ATOM 1385 O O . ALA A 1 187 ? -5.958 11.589 -0.755 1.00 92.69 187 ALA A O 1
ATOM 1386 N N . LEU A 1 188 ? -5.120 9.801 -1.804 1.00 93.94 188 LEU A N 1
ATOM 1387 C CA . LEU A 1 188 ? -5.625 8.872 -0.782 1.00 93.94 188 LEU A CA 1
ATOM 1388 C C . LEU A 1 188 ? -4.818 8.970 0.511 1.00 93.94 188 LEU A C 1
ATOM 1390 O O . LEU A 1 188 ? -5.385 8.976 1.608 1.00 93.94 188 LEU A O 1
ATOM 1394 N N . ILE A 1 189 ? -3.496 9.038 0.370 1.00 95.38 189 ILE A N 1
ATOM 1395 C CA . ILE A 1 189 ? -2.556 9.212 1.469 1.00 95.38 189 ILE A CA 1
ATOM 1396 C C . ILE A 1 189 ? -1.761 10.482 1.194 1.00 95.38 189 ILE A C 1
ATOM 1398 O O . ILE A 1 189 ? -0.918 10.512 0.301 1.00 95.38 189 ILE A O 1
ATOM 1402 N N . MET A 1 190 ? -2.028 11.516 1.984 1.00 94.19 190 MET A N 1
ATOM 1403 C CA . MET A 1 190 ? -1.232 12.736 2.019 1.00 94.19 190 MET A CA 1
ATOM 1404 C C . MET A 1 190 ? -0.149 12.561 3.081 1.00 94.19 190 MET A C 1
ATOM 1406 O O . MET A 1 190 ? -0.465 12.463 4.268 1.00 94.19 190 MET A O 1
ATOM 1410 N N . ALA A 1 191 ? 1.109 12.483 2.669 1.00 92.62 191 ALA A N 1
ATOM 1411 C CA . ALA A 1 191 ? 2.269 12.415 3.544 1.00 92.62 191 ALA A CA 1
ATOM 1412 C C . ALA A 1 191 ? 2.996 13.759 3.498 1.00 92.62 191 ALA A C 1
ATOM 1414 O O . ALA A 1 191 ? 3.418 14.207 2.443 1.00 92.62 191 ALA A O 1
ATOM 1415 N N . GLU A 1 192 ? 3.126 14.421 4.635 1.00 89.31 192 GLU A N 1
ATOM 1416 C CA . GLU A 1 192 ? 3.790 15.713 4.724 1.00 89.31 192 GLU A CA 1
ATOM 1417 C C . GLU A 1 192 ? 4.894 15.675 5.770 1.00 89.31 192 GLU A C 1
ATOM 1419 O O . GLU A 1 192 ? 4.749 15.040 6.828 1.00 89.31 192 GLU A O 1
ATOM 1424 N N . TYR A 1 193 ? 5.957 16.436 5.498 1.00 85.81 193 TYR A N 1
ATOM 1425 C CA . TYR A 1 193 ? 7.149 16.501 6.349 1.00 85.81 193 TYR A CA 1
ATOM 1426 C C . TYR A 1 193 ? 7.816 15.123 6.464 1.00 85.81 193 TYR A C 1
ATOM 1428 O O . TYR A 1 193 ? 7.603 14.298 5.590 1.00 85.81 193 TYR A O 1
ATOM 1436 N N . SER A 1 194 ? 8.566 14.828 7.534 1.00 84.25 194 SER A N 1
ATOM 1437 C CA . SER A 1 194 ? 9.234 13.529 7.776 1.00 84.25 194 SER A CA 1
ATOM 1438 C C . SER A 1 194 ? 8.274 12.352 8.064 1.00 84.25 194 SER A C 1
ATOM 1440 O O . SER A 1 194 ? 8.461 11.580 9.010 1.00 84.25 194 SER A O 1
ATOM 1442 N N . ALA A 1 195 ? 7.186 12.232 7.304 1.00 87.44 195 ALA A N 1
ATOM 1443 C CA . ALA A 1 195 ? 6.195 11.178 7.425 1.00 87.44 195 ALA A CA 1
ATOM 1444 C C . ALA A 1 195 ? 6.759 9.825 6.970 1.00 87.44 195 ALA A C 1
ATOM 1446 O O . ALA A 1 195 ? 7.436 9.706 5.949 1.00 87.44 195 ALA A O 1
ATOM 1447 N N . GLN A 1 196 ? 6.420 8.767 7.707 1.00 92.75 196 GLN A N 1
ATOM 1448 C CA . GLN A 1 196 ? 6.743 7.400 7.301 1.00 92.75 196 GLN A CA 1
ATOM 1449 C C . GLN A 1 196 ? 5.468 6.652 6.949 1.00 92.75 196 GLN A C 1
ATOM 1451 O O . GLN A 1 196 ? 4.618 6.429 7.812 1.00 92.75 196 GLN A O 1
ATOM 1456 N N . VAL A 1 197 ? 5.347 6.223 5.699 1.00 95.81 197 VAL A N 1
ATOM 1457 C CA . VAL A 1 197 ? 4.214 5.442 5.206 1.00 95.81 197 VAL A CA 1
ATOM 1458 C C . VAL A 1 197 ? 4.687 4.026 4.917 1.00 95.81 197 VAL A C 1
ATOM 1460 O O . VAL A 1 197 ? 5.635 3.818 4.167 1.00 95.81 197 VAL A O 1
ATOM 1463 N N . ARG A 1 198 ? 4.032 3.034 5.523 1.00 97.31 198 ARG A N 1
ATOM 1464 C CA . ARG A 1 198 ? 4.303 1.611 5.291 1.00 97.31 198 ARG A CA 1
ATOM 1465 C C . ARG A 1 198 ? 3.043 0.903 4.841 1.00 97.31 198 ARG A C 1
ATOM 1467 O O . ARG A 1 198 ? 2.069 0.864 5.590 1.00 97.31 198 ARG A O 1
ATOM 1474 N N . LEU A 1 199 ? 3.086 0.315 3.656 1.00 96.94 199 LEU A N 1
ATOM 1475 C CA . LEU A 1 199 ? 2.031 -0.510 3.087 1.00 96.94 199 LEU A CA 1
ATOM 1476 C C . LEU A 1 199 ? 2.517 -1.955 3.011 1.00 96.94 199 LEU A C 1
ATOM 1478 O O . LEU A 1 199 ? 3.600 -2.210 2.487 1.00 96.94 199 LEU A O 1
ATOM 1482 N N . GLN A 1 200 ? 1.723 -2.888 3.532 1.00 94.75 200 GLN A N 1
ATOM 1483 C CA . GLN A 1 200 ? 1.996 -4.320 3.443 1.00 94.75 200 GLN A CA 1
ATOM 1484 C C . GLN A 1 200 ? 0.701 -5.079 3.145 1.00 94.75 200 GLN A C 1
ATOM 1486 O O . GLN A 1 200 ? -0.206 -5.084 3.977 1.00 94.75 200 GLN A O 1
ATOM 1491 N N . ASN A 1 201 ? 0.593 -5.751 1.998 1.00 93.31 201 ASN A N 1
ATOM 1492 C CA . ASN A 1 201 ? -0.659 -6.419 1.599 1.00 93.31 201 ASN A CA 1
ATOM 1493 C C . ASN A 1 201 ? -1.827 -5.428 1.499 1.00 93.31 201 ASN A C 1
ATOM 1495 O O . ASN A 1 201 ? -2.931 -5.692 1.985 1.00 93.31 201 ASN A O 1
ATOM 1499 N N . VAL A 1 202 ? -1.554 -4.249 0.936 1.00 95.56 202 VAL A N 1
ATOM 1500 C CA . VAL A 1 202 ? -2.535 -3.174 0.778 1.00 95.56 202 VAL A CA 1
ATOM 1501 C C . VAL A 1 202 ? -2.914 -3.032 -0.686 1.00 95.56 202 VAL A C 1
ATOM 1503 O O . VAL A 1 202 ? -2.053 -3.060 -1.559 1.00 95.56 202 VAL A O 1
ATOM 1506 N N . TRP A 1 203 ? -4.199 -2.830 -0.957 1.00 96.50 203 TRP A N 1
ATOM 1507 C CA . TRP A 1 203 ? -4.668 -2.420 -2.278 1.00 96.50 203 TRP A CA 1
ATOM 1508 C C . TRP A 1 203 ? -5.119 -0.962 -2.224 1.00 96.50 203 TRP A C 1
ATOM 1510 O O . TRP A 1 203 ? -6.140 -0.646 -1.622 1.00 96.50 203 TRP A O 1
ATOM 1520 N N . LEU A 1 204 ? -4.355 -0.062 -2.838 1.00 96.94 204 LEU A N 1
ATOM 1521 C CA . LEU A 1 204 ? -4.800 1.296 -3.125 1.00 96.94 204 LEU A CA 1
ATOM 1522 C C . LEU A 1 204 ? -5.488 1.303 -4.490 1.00 96.94 204 LEU A C 1
ATOM 1524 O O . LEU A 1 204 ? -4.873 0.922 -5.485 1.00 96.94 204 LEU A O 1
ATOM 1528 N N . GLN A 1 205 ? -6.746 1.730 -4.536 1.00 95.88 205 GLN A N 1
ATOM 1529 C CA . GLN A 1 205 ? -7.530 1.801 -5.767 1.00 95.88 205 GLN A CA 1
ATOM 1530 C C . GLN A 1 205 ? -8.069 3.218 -5.989 1.00 95.88 205 GLN A C 1
ATOM 1532 O O . GLN A 1 205 ? -8.752 3.751 -5.115 1.00 95.88 205 GLN A O 1
ATOM 1537 N N . GLY A 1 206 ? -7.786 3.801 -7.153 1.00 93.25 206 GLY A N 1
ATOM 1538 C CA . GLY A 1 206 ? -8.271 5.112 -7.593 1.00 93.25 206 GLY A CA 1
ATOM 1539 C C . GLY A 1 206 ? -9.002 5.066 -8.940 1.00 93.25 206 GLY A C 1
ATOM 1540 O O . GLY A 1 206 ? -9.374 4.003 -9.435 1.00 93.25 206 GLY A O 1
ATOM 1541 N N . ASP A 1 207 ? -9.217 6.244 -9.523 1.00 90.12 207 ASP A N 1
ATOM 1542 C CA . ASP A 1 207 ? -9.971 6.495 -10.765 1.00 90.12 207 ASP A CA 1
ATOM 1543 C C . ASP A 1 207 ? -9.256 7.466 -11.744 1.00 90.12 207 ASP A C 1
ATOM 1545 O O . ASP A 1 207 ? -9.863 7.996 -12.673 1.00 90.12 207 ASP A O 1
ATOM 1549 N N . LYS A 1 208 ? -7.959 7.705 -11.536 1.00 90.50 208 LYS A N 1
ATOM 1550 C CA . LYS A 1 208 ? -7.084 8.688 -12.198 1.00 90.50 208 LYS A CA 1
ATOM 1551 C C . LYS A 1 208 ? -7.341 10.151 -11.856 1.00 90.50 208 LYS A C 1
ATOM 1553 O O . LYS A 1 208 ? -6.631 11.005 -12.380 1.00 90.50 208 LYS A O 1
ATOM 1558 N N . SER A 1 209 ? -8.269 10.461 -10.955 1.00 88.31 209 SER A N 1
ATOM 1559 C CA . SER A 1 209 ? -8.414 11.823 -10.437 1.00 88.31 209 SER A CA 1
ATOM 1560 C C . SER A 1 209 ? -7.548 12.088 -9.194 1.00 88.31 209 SER A C 1
ATOM 1562 O O . SER A 1 209 ? -7.300 13.242 -8.857 1.00 88.31 209 SER A O 1
ATOM 1564 N N . TYR A 1 210 ? -6.997 11.031 -8.578 1.00 87.00 210 TYR A N 1
ATOM 1565 C CA . TYR A 1 210 ? -6.185 11.102 -7.356 1.00 87.00 210 TYR A CA 1
ATOM 1566 C C . TYR A 1 210 ? -4.729 10.678 -7.556 1.00 87.00 210 TYR A C 1
ATOM 1568 O O . TYR A 1 210 ? -4.396 9.886 -8.444 1.00 87.00 210 TYR A O 1
ATOM 1576 N N . TYR A 1 211 ? -3.887 11.119 -6.628 1.00 94.94 211 TYR A N 1
ATOM 1577 C CA . TYR A 1 211 ? -2.639 10.456 -6.271 1.00 94.94 211 TYR A CA 1
ATOM 1578 C C . TYR A 1 211 ? -2.917 9.300 -5.304 1.00 94.94 211 TYR A C 1
ATOM 1580 O O . TYR A 1 211 ? -3.763 9.409 -4.412 1.00 94.94 211 TYR A O 1
ATOM 1588 N N . GLY A 1 212 ? -2.193 8.191 -5.439 1.00 96.31 212 GLY A N 1
ATOM 1589 C CA . GLY A 1 212 ? -2.257 7.119 -4.442 1.00 96.31 212 GLY A CA 1
ATOM 1590 C C . GLY A 1 212 ? -1.611 7.583 -3.138 1.00 96.31 212 GLY A C 1
ATOM 1591 O O . GLY A 1 212 ? -2.273 7.732 -2.109 1.00 96.31 212 GLY A O 1
ATOM 1592 N N . ILE A 1 213 ? -0.318 7.883 -3.212 1.00 96.44 213 ILE A N 1
ATOM 1593 C CA . ILE A 1 213 ? 0.454 8.530 -2.152 1.00 96.44 213 ILE A CA 1
ATOM 1594 C C . ILE A 1 213 ? 0.999 9.838 -2.711 1.00 96.44 213 ILE A C 1
ATOM 1596 O O . ILE A 1 213 ? 1.703 9.825 -3.719 1.00 96.44 213 ILE A O 1
ATOM 1600 N N . TYR A 1 214 ? 0.683 10.946 -2.054 1.00 94.62 214 TYR A N 1
ATOM 1601 C CA . TYR A 1 214 ? 1.270 12.248 -2.337 1.00 94.62 214 TYR A CA 1
ATOM 1602 C C . TYR A 1 214 ? 2.160 12.629 -1.166 1.00 94.62 214 TYR A C 1
ATOM 1604 O O . TYR A 1 214 ? 1.669 12.824 -0.055 1.00 94.62 214 TYR A O 1
ATOM 1612 N N . GLU A 1 215 ? 3.463 12.688 -1.402 1.00 92.50 215 GLU A N 1
ATOM 1613 C CA . GLU A 1 215 ? 4.429 13.173 -0.431 1.00 92.50 215 GLU A CA 1
ATOM 1614 C C . GLU A 1 215 ? 4.795 14.612 -0.759 1.00 92.50 215 GLU A C 1
ATOM 1616 O O . GLU A 1 215 ? 5.323 14.890 -1.835 1.00 92.50 215 GLU A O 1
ATOM 1621 N N . SER A 1 216 ? 4.486 15.523 0.160 1.00 89.25 216 SER A N 1
ATOM 1622 C CA . SER A 1 216 ? 4.859 16.926 0.048 1.00 89.25 216 SER A CA 1
ATOM 1623 C C . SER A 1 216 ? 5.798 17.328 1.166 1.00 89.25 216 SER A C 1
ATOM 1625 O O . SER A 1 216 ? 5.469 17.279 2.356 1.00 89.25 216 SER A O 1
ATOM 1627 N N . CYS A 1 217 ? 6.940 17.848 0.749 1.00 81.81 217 CYS A N 1
ATOM 1628 C CA . CYS A 1 217 ? 7.841 18.566 1.615 1.00 81.81 217 CYS A CA 1
ATOM 1629 C C . CYS A 1 217 ? 7.749 20.067 1.328 1.00 81.81 217 CYS A C 1
ATOM 1631 O O . CYS A 1 217 ? 8.314 20.552 0.350 1.00 81.81 217 CYS A O 1
ATOM 1633 N N . VAL A 1 218 ? 7.046 20.806 2.189 1.00 76.06 218 VAL A N 1
ATOM 1634 C CA . VAL A 1 218 ? 6.927 22.273 2.087 1.00 76.06 218 VAL A CA 1
ATOM 1635 C C . VAL A 1 218 ? 7.948 23.034 2.937 1.00 76.06 218 VAL A C 1
ATOM 1637 O O . VAL A 1 218 ? 8.186 24.213 2.676 1.00 76.06 218 VAL A O 1
ATOM 1640 N N . ASP A 1 219 ? 8.581 22.377 3.913 1.00 74.44 219 ASP A N 1
ATOM 1641 C CA . ASP A 1 219 ? 9.484 23.011 4.881 1.00 74.44 219 ASP A CA 1
ATOM 1642 C C . ASP A 1 219 ? 10.928 22.498 4.785 1.00 74.44 219 ASP A C 1
ATOM 1644 O O . ASP A 1 219 ? 11.220 21.462 4.200 1.00 74.44 219 ASP A O 1
ATOM 1648 N N . TYR A 1 220 ? 11.861 23.236 5.387 1.00 73.88 220 TYR A N 1
ATOM 1649 C CA . TYR A 1 220 ? 13.293 22.903 5.396 1.00 73.88 220 TYR A CA 1
ATOM 1650 C C . TYR A 1 220 ? 13.646 21.640 6.204 1.00 73.88 220 TYR A C 1
ATOM 1652 O O . TYR A 1 220 ? 14.771 21.171 6.089 1.00 73.88 220 TYR A O 1
ATOM 1660 N N . ASP A 1 221 ? 12.707 21.105 6.989 1.00 72.44 221 ASP A N 1
ATOM 1661 C CA . ASP A 1 221 ? 12.933 20.038 7.975 1.00 72.44 221 ASP A CA 1
ATOM 1662 C C . ASP A 1 221 ? 12.305 18.685 7.570 1.00 72.44 221 ASP A C 1
ATOM 1664 O O . ASP A 1 221 ? 11.999 17.862 8.431 1.00 72.44 221 ASP A O 1
ATOM 1668 N N . CYS A 1 222 ? 12.076 18.414 6.281 1.00 70.25 222 CYS A N 1
ATOM 1669 C CA . CYS A 1 222 ? 11.484 17.134 5.847 1.00 70.25 222 CYS A CA 1
ATOM 1670 C C . CYS A 1 222 ? 12.478 15.964 5.790 1.00 70.25 222 CYS A C 1
ATOM 1672 O O . CYS A 1 222 ? 12.269 15.004 5.045 1.00 70.25 222 CYS A O 1
ATOM 1674 N N . ASP A 1 223 ? 13.568 16.024 6.548 1.00 71.12 223 ASP A N 1
ATOM 1675 C CA . ASP A 1 223 ? 14.560 14.963 6.608 1.00 71.12 223 ASP A CA 1
ATOM 1676 C C . ASP A 1 223 ? 13.897 13.640 7.014 1.00 71.12 223 ASP A C 1
ATOM 1678 O O . ASP A 1 223 ? 13.398 13.490 8.132 1.00 71.12 223 ASP A O 1
ATOM 1682 N N . GLY A 1 224 ? 13.896 12.661 6.103 1.00 74.06 224 GLY A N 1
ATOM 1683 C CA . GLY A 1 224 ? 13.518 11.283 6.404 1.00 74.06 224 GLY A CA 1
ATOM 1684 C C . GLY A 1 224 ? 12.071 10.889 6.111 1.00 74.06 224 GLY A C 1
ATOM 1685 O O . GLY A 1 224 ? 11.556 10.002 6.799 1.00 74.06 224 GLY A O 1
ATOM 1686 N N . SER A 1 225 ? 11.423 11.477 5.101 1.00 85.50 225 SER A N 1
ATOM 1687 C CA . SER A 1 225 ? 10.209 10.887 4.521 1.00 85.50 225 SER A CA 1
ATOM 1688 C C . SER A 1 225 ? 10.518 9.496 3.963 1.00 85.50 225 SER A C 1
ATOM 1690 O O . SER A 1 225 ? 11.395 9.323 3.114 1.00 85.50 225 SER A O 1
ATOM 1692 N N . LEU A 1 226 ? 9.814 8.468 4.434 1.00 91.06 226 LEU A N 1
ATOM 1693 C CA . LEU A 1 226 ? 10.069 7.085 4.019 1.00 91.06 226 LEU A CA 1
ATOM 1694 C C . LEU A 1 226 ? 8.771 6.430 3.576 1.00 91.06 226 LEU A C 1
ATOM 1696 O O . LEU A 1 226 ? 7.845 6.262 4.370 1.00 91.06 226 LEU A O 1
ATOM 1700 N N . ILE A 1 227 ? 8.726 6.023 2.311 1.00 94.75 227 ILE A N 1
ATOM 1701 C CA . ILE A 1 227 ? 7.593 5.307 1.733 1.00 94.75 227 ILE A CA 1
ATOM 1702 C C . ILE A 1 227 ? 8.034 3.873 1.473 1.00 94.75 227 ILE A C 1
ATOM 1704 O O . ILE A 1 227 ? 8.872 3.611 0.613 1.00 94.75 227 ILE A O 1
ATOM 1708 N N . TRP A 1 228 ? 7.458 2.932 2.212 1.00 96.38 228 TRP A N 1
ATOM 1709 C CA . TRP A 1 228 ? 7.646 1.501 2.004 1.00 96.38 228 TRP A CA 1
ATOM 1710 C C . TRP A 1 228 ? 6.366 0.881 1.470 1.00 96.38 228 TRP A C 1
ATOM 1712 O O . TRP A 1 228 ? 5.316 0.973 2.106 1.00 96.38 228 TRP A O 1
ATOM 1722 N N . VAL A 1 229 ? 6.470 0.215 0.329 1.00 97.06 229 VAL A N 1
ATOM 1723 C CA . VAL A 1 229 ? 5.376 -0.506 -0.315 1.00 97.06 229 VAL A CA 1
ATOM 1724 C C . VAL A 1 229 ? 5.831 -1.936 -0.547 1.00 97.06 229 VAL A C 1
ATOM 1726 O O . VAL A 1 229 ? 6.735 -2.193 -1.337 1.00 97.06 229 VAL A O 1
ATOM 1729 N N . GLU A 1 230 ? 5.225 -2.866 0.178 1.00 95.44 230 GLU A N 1
ATOM 1730 C CA . GLU A 1 230 ? 5.530 -4.288 0.099 1.00 95.44 230 GLU A CA 1
ATOM 1731 C C . GLU A 1 230 ? 4.256 -5.073 -0.192 1.00 95.44 230 GLU A C 1
ATOM 1733 O O . GLU A 1 230 ? 3.220 -4.819 0.431 1.00 95.44 230 GLU A O 1
ATOM 1738 N N . ASN A 1 231 ? 4.321 -6.030 -1.121 1.00 94.56 231 ASN A N 1
ATOM 1739 C CA . ASN A 1 231 ? 3.207 -6.933 -1.413 1.00 94.56 231 ASN A CA 1
ATOM 1740 C C . ASN A 1 231 ? 1.896 -6.170 -1.603 1.00 94.56 231 ASN A C 1
ATOM 1742 O O . ASN A 1 231 ? 0.888 -6.503 -0.996 1.00 94.56 231 ASN A O 1
ATOM 1746 N N . SER A 1 232 ? 1.912 -5.069 -2.346 1.00 96.38 232 SER A N 1
ATOM 1747 C CA . SER A 1 232 ? 0.764 -4.165 -2.434 1.00 96.38 232 SER A CA 1
ATOM 1748 C C . SER A 1 232 ? 0.394 -3.881 -3.885 1.00 96.38 232 SER A C 1
ATOM 1750 O O . SER A 1 232 ? 1.213 -4.037 -4.790 1.00 96.38 232 SER A O 1
ATOM 1752 N N . ILE A 1 233 ? -0.854 -3.475 -4.106 1.00 97.50 233 ILE A N 1
ATOM 1753 C CA . ILE A 1 233 ? -1.371 -3.069 -5.414 1.00 97.50 233 ILE A CA 1
ATOM 1754 C C . ILE A 1 233 ? -1.634 -1.565 -5.377 1.00 97.50 233 ILE A C 1
ATOM 1756 O O . ILE A 1 233 ? -2.312 -1.081 -4.470 1.00 97.50 233 ILE A O 1
ATOM 1760 N N . ILE A 1 234 ? -1.129 -0.839 -6.371 1.00 98.12 234 ILE A N 1
ATOM 1761 C CA . ILE A 1 234 ? -1.428 0.576 -6.606 1.00 98.12 234 ILE A CA 1
ATOM 1762 C C . ILE A 1 234 ? -2.065 0.698 -7.994 1.00 98.12 234 ILE A C 1
ATOM 1764 O O . ILE A 1 234 ? -1.378 0.585 -9.014 1.00 98.12 234 ILE A O 1
ATOM 1768 N N . ASP A 1 235 ? -3.390 0.860 -8.008 1.00 97.44 235 ASP A N 1
ATOM 1769 C CA . ASP A 1 235 ? -4.241 0.703 -9.190 1.00 97.44 235 ASP A CA 1
ATOM 1770 C C . ASP A 1 235 ? -5.002 1.983 -9.545 1.00 97.44 235 ASP A C 1
ATOM 1772 O O . ASP A 1 235 ? -5.787 2.494 -8.742 1.00 97.44 235 ASP A O 1
ATOM 1776 N N . GLY A 1 236 ? -4.815 2.448 -10.779 1.00 96.38 236 GLY A N 1
ATOM 1777 C CA . GLY A 1 236 ? -5.707 3.420 -11.399 1.00 96.38 236 GLY A CA 1
ATOM 1778 C C . GLY A 1 236 ? -5.557 4.851 -10.890 1.00 96.38 236 GLY A C 1
ATOM 1779 O O . GLY A 1 236 ? -6.557 5.543 -10.783 1.00 96.38 236 GLY A O 1
ATOM 1780 N N . PHE A 1 237 ? -4.353 5.328 -10.573 1.00 96.31 237 PHE A N 1
ATOM 1781 C CA . PHE A 1 237 ? -4.124 6.717 -10.146 1.00 96.31 237 PHE A CA 1
ATOM 1782 C C . PHE A 1 237 ? -3.612 7.619 -11.273 1.00 96.31 237 PHE A C 1
ATOM 1784 O O . PHE A 1 237 ? -3.097 7.149 -12.290 1.00 96.31 237 PHE A O 1
ATOM 1791 N N . LYS A 1 238 ? -3.713 8.938 -11.066 1.00 95.31 238 LYS A N 1
ATOM 1792 C CA . LYS A 1 238 ? -2.965 9.925 -11.853 1.00 95.31 238 LYS A CA 1
ATOM 1793 C C . LYS A 1 238 ? -1.476 9.666 -11.659 1.00 95.31 238 LYS A C 1
ATOM 1795 O O . LYS A 1 238 ? -0.763 9.341 -12.600 1.00 95.31 238 LYS A O 1
ATOM 1800 N N . THR A 1 239 ? -1.047 9.674 -10.401 1.00 96.50 239 THR A N 1
ATOM 1801 C CA . THR A 1 239 ? 0.256 9.141 -10.025 1.00 96.50 239 THR A CA 1
ATOM 1802 C C . THR A 1 239 ? 0.107 8.196 -8.840 1.00 96.50 239 THR A C 1
ATOM 1804 O O . THR A 1 239 ? -0.480 8.564 -7.824 1.00 96.50 239 THR A O 1
ATOM 1807 N N . GLY A 1 240 ? 0.624 6.974 -8.956 1.00 97.38 240 GLY A N 1
ATOM 1808 C CA . GLY A 1 240 ? 0.552 5.978 -7.887 1.00 97.38 240 GLY A CA 1
ATOM 1809 C C . GLY A 1 240 ? 1.279 6.448 -6.627 1.00 97.38 240 GLY A C 1
ATOM 1810 O O . GLY A 1 240 ? 0.675 6.543 -5.560 1.00 97.38 240 GLY A O 1
ATOM 1811 N N . ILE A 1 241 ? 2.558 6.801 -6.764 1.00 96.75 241 ILE A N 1
ATOM 1812 C CA . ILE A 1 241 ? 3.359 7.452 -5.719 1.00 96.75 241 ILE A CA 1
ATOM 1813 C C . ILE A 1 241 ? 4.000 8.696 -6.318 1.00 96.75 241 ILE A C 1
ATOM 1815 O O . ILE A 1 241 ? 4.763 8.580 -7.272 1.00 96.75 241 ILE A O 1
ATOM 1819 N N . TYR A 1 242 ? 3.688 9.860 -5.764 1.00 94.75 242 TYR A N 1
ATOM 1820 C CA . TYR A 1 242 ? 4.267 11.138 -6.154 1.00 94.75 242 TYR A CA 1
ATOM 1821 C C . TYR A 1 242 ? 5.048 11.720 -4.985 1.00 94.75 242 TYR A C 1
ATOM 1823 O O . TYR A 1 242 ? 4.509 11.820 -3.882 1.00 94.75 242 TYR A O 1
ATOM 1831 N N . THR A 1 243 ? 6.295 12.112 -5.227 1.00 91.62 243 THR A N 1
ATOM 1832 C CA . THR A 1 243 ? 7.096 12.875 -4.269 1.00 91.62 243 THR A CA 1
ATOM 1833 C C . THR A 1 243 ? 7.357 14.260 -4.842 1.00 91.62 243 THR A C 1
ATOM 1835 O O . THR A 1 243 ? 7.853 14.412 -5.959 1.00 91.62 243 THR A O 1
ATOM 1838 N N . GLU A 1 244 ? 6.972 15.298 -4.108 1.00 87.38 244 GLU A N 1
ATOM 1839 C CA . GLU A 1 244 ? 7.164 16.669 -4.553 1.00 87.38 244 GLU A CA 1
ATOM 1840 C C . GLU A 1 244 ? 8.629 17.081 -4.387 1.00 87.38 244 GLU A C 1
ATOM 1842 O O . GLU A 1 244 ? 9.258 16.865 -3.349 1.00 87.38 244 GLU A O 1
ATOM 1847 N N . LYS A 1 245 ? 9.186 17.720 -5.419 1.00 74.50 245 LYS A N 1
ATOM 1848 C CA . LYS A 1 245 ? 10.538 18.272 -5.362 1.00 74.50 245 LYS A CA 1
ATOM 1849 C C . LYS A 1 245 ? 10.514 19.706 -4.885 1.00 74.50 245 LYS A C 1
ATOM 1851 O O . LYS A 1 245 ? 10.081 20.598 -5.617 1.00 74.50 245 LYS A O 1
ATOM 1856 N N . TYR A 1 246 ? 11.163 19.952 -3.754 1.00 70.31 246 TYR A N 1
ATOM 1857 C CA . TYR A 1 246 ? 11.545 21.307 -3.394 1.00 70.31 246 TYR A CA 1
ATOM 1858 C C . TYR A 1 246 ? 12.879 21.694 -4.044 1.00 70.31 246 TYR A C 1
ATOM 1860 O O . TYR A 1 246 ? 13.863 20.960 -4.007 1.00 70.31 246 TYR A O 1
ATOM 1868 N N . MET A 1 247 ? 12.925 22.875 -4.670 1.00 58.19 247 MET A N 1
ATOM 1869 C CA . MET A 1 247 ? 14.089 23.401 -5.409 1.00 58.19 247 MET A CA 1
ATOM 1870 C C . MET A 1 247 ? 15.263 23.841 -4.513 1.00 58.19 247 MET A C 1
ATOM 1872 O O . MET A 1 247 ? 16.118 24.622 -4.937 1.00 58.19 247 MET A O 1
ATOM 1876 N N . ASN A 1 248 ? 15.316 23.374 -3.271 1.00 62.41 248 ASN A N 1
ATOM 1877 C CA . ASN A 1 248 ? 16.342 23.780 -2.329 1.00 62.41 248 ASN A CA 1
ATOM 1878 C C . ASN A 1 248 ? 17.606 22.915 -2.521 1.00 62.41 248 ASN A C 1
ATOM 1880 O O . ASN A 1 248 ? 17.483 21.698 -2.621 1.00 62.41 248 ASN 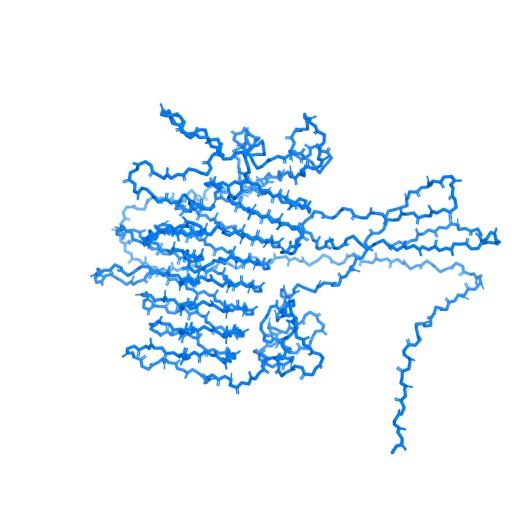A O 1
ATOM 1884 N N . PRO A 1 249 ? 18.825 23.485 -2.581 1.00 66.69 249 PRO A N 1
ATOM 1885 C CA . PRO A 1 249 ? 20.079 22.735 -2.759 1.00 66.69 249 PRO A CA 1
ATOM 1886 C C . PRO A 1 249 ? 20.473 21.773 -1.619 1.00 66.69 249 PRO A C 1
ATOM 1888 O O . PRO A 1 249 ? 21.582 21.237 -1.656 1.00 66.69 249 PRO A O 1
ATOM 1891 N N . PHE A 1 250 ? 19.624 21.559 -0.612 1.00 63.66 250 PHE A N 1
ATOM 1892 C CA . PHE A 1 250 ? 19.893 20.611 0.471 1.00 63.66 250 PHE A CA 1
ATOM 1893 C C . PHE A 1 250 ? 19.664 19.164 0.003 1.00 63.66 250 PHE A C 1
ATOM 1895 O O . PHE A 1 250 ? 18.874 18.940 -0.916 1.00 63.66 250 PHE A O 1
ATOM 1902 N N . PRO A 1 251 ? 20.420 18.189 0.544 1.00 62.59 251 PRO A N 1
ATOM 1903 C CA . PRO A 1 251 ? 20.393 16.810 0.069 1.00 62.59 251 PRO A CA 1
ATOM 1904 C C . PRO A 1 251 ? 18.985 16.207 0.233 1.00 62.59 251 PRO A C 1
ATOM 1906 O O . PRO A 1 251 ? 18.509 16.154 1.350 1.00 62.59 251 PRO A O 1
ATOM 1909 N N . PRO A 1 252 ? 18.329 15.742 -0.843 1.00 60.75 252 PRO A N 1
ATOM 1910 C CA . PRO A 1 252 ? 16.951 15.251 -0.809 1.00 60.75 252 PRO A CA 1
ATOM 1911 C C . PRO A 1 252 ? 16.697 14.123 0.189 1.00 60.75 252 PRO A C 1
ATOM 1913 O O . PRO A 1 252 ? 17.567 13.290 0.444 1.00 60.75 252 PRO A O 1
ATOM 1916 N N . HIS A 1 253 ? 15.458 14.081 0.678 1.00 70.31 253 HIS A N 1
ATOM 1917 C CA . HIS A 1 253 ? 15.117 13.434 1.943 1.00 70.31 253 HIS A CA 1
ATOM 1918 C C . HIS A 1 253 ? 14.138 12.260 1.831 1.00 70.31 253 HIS A C 1
ATOM 1920 O O . HIS A 1 253 ? 13.990 11.511 2.800 1.00 70.31 253 HIS A O 1
ATOM 1926 N N . THR A 1 254 ? 13.490 12.082 0.676 1.00 79.12 254 THR A N 1
ATOM 1927 C CA . THR A 1 254 ? 12.485 11.030 0.496 1.00 79.12 254 THR A CA 1
ATOM 1928 C C . THR A 1 254 ? 13.107 9.772 -0.092 1.00 79.12 254 THR A C 1
ATOM 1930 O O . THR A 1 254 ? 13.784 9.830 -1.118 1.00 79.12 254 THR A O 1
ATOM 1933 N N . HIS A 1 255 ? 12.850 8.625 0.545 1.00 87.69 255 HIS A N 1
ATOM 1934 C CA . HIS A 1 255 ? 13.212 7.314 0.008 1.00 87.69 255 HIS A CA 1
ATOM 1935 C C . HIS A 1 255 ? 11.972 6.459 -0.225 1.00 87.69 255 HIS A C 1
ATOM 1937 O O . HIS A 1 255 ? 11.225 6.149 0.710 1.00 87.69 255 HIS A O 1
ATOM 1943 N N . ILE A 1 256 ? 11.809 6.003 -1.465 1.00 92.81 256 ILE A N 1
ATOM 1944 C CA . ILE A 1 256 ? 10.796 5.019 -1.830 1.00 92.81 256 ILE A CA 1
ATOM 1945 C C . ILE A 1 256 ? 11.448 3.642 -1.846 1.00 92.81 256 ILE A C 1
ATOM 1947 O O . ILE A 1 256 ? 12.423 3.402 -2.550 1.00 92.81 256 ILE A O 1
ATOM 1951 N N . THR A 1 257 ? 10.897 2.703 -1.088 1.00 94.38 257 THR A N 1
ATOM 1952 C CA . THR A 1 257 ? 11.203 1.280 -1.215 1.00 94.38 257 THR A CA 1
ATOM 1953 C C . THR A 1 257 ? 9.945 0.555 -1.660 1.00 94.38 257 THR A C 1
ATOM 1955 O O . THR A 1 257 ? 9.018 0.394 -0.871 1.00 94.38 257 THR A O 1
ATOM 1958 N N . ALA A 1 258 ? 9.919 0.109 -2.910 1.00 95.56 258 ALA A N 1
ATOM 1959 C CA . ALA A 1 258 ? 8.846 -0.705 -3.461 1.00 95.56 258 ALA A CA 1
ATOM 1960 C C . ALA A 1 258 ? 9.373 -2.113 -3.742 1.00 95.56 258 ALA A C 1
ATOM 1962 O O . ALA A 1 258 ? 10.296 -2.291 -4.548 1.00 95.56 258 ALA A O 1
ATOM 1963 N N . THR A 1 259 ? 8.801 -3.109 -3.073 1.00 95.12 259 THR A N 1
ATOM 1964 C CA . THR A 1 259 ? 9.170 -4.515 -3.230 1.00 95.12 259 THR A CA 1
ATOM 1965 C C . THR A 1 259 ? 7.955 -5.390 -3.456 1.00 95.12 259 THR A C 1
ATOM 1967 O O . THR A 1 259 ? 6.949 -5.220 -2.766 1.00 95.12 259 THR A O 1
ATOM 1970 N N . ASN A 1 260 ? 8.062 -6.363 -4.366 1.00 95.81 260 ASN A N 1
ATOM 1971 C CA . ASN A 1 260 ? 7.039 -7.400 -4.543 1.00 95.81 260 ASN A CA 1
ATOM 1972 C C . ASN A 1 260 ? 5.628 -6.804 -4.738 1.00 95.81 260 ASN A C 1
ATOM 1974 O O . ASN A 1 260 ? 4.639 -7.303 -4.222 1.00 95.81 260 ASN A O 1
ATOM 1978 N N . SER A 1 261 ? 5.520 -5.669 -5.427 1.00 97.12 261 SER A N 1
ATOM 1979 C CA . SER A 1 261 ? 4.268 -4.919 -5.563 1.00 97.12 261 SER A CA 1
ATOM 1980 C C . SER A 1 261 ? 3.842 -4.799 -7.023 1.00 97.12 261 SER A C 1
ATOM 1982 O O . SER A 1 261 ? 4.630 -5.031 -7.942 1.00 97.12 261 SER A O 1
ATOM 1984 N N . ILE A 1 262 ? 2.574 -4.464 -7.245 1.00 97.75 262 ILE A N 1
ATOM 1985 C CA . ILE A 1 262 ? 1.991 -4.290 -8.576 1.00 97.75 262 ILE A CA 1
ATOM 1986 C C . ILE A 1 262 ? 1.531 -2.843 -8.728 1.00 97.75 262 ILE A C 1
ATOM 1988 O O . ILE A 1 262 ? 0.720 -2.352 -7.947 1.00 97.75 262 ILE A O 1
ATOM 1992 N N . PHE A 1 263 ? 2.028 -2.178 -9.764 1.00 98.19 263 PHE A N 1
ATOM 1993 C CA . PHE A 1 263 ? 1.610 -0.840 -10.162 1.00 98.19 263 PHE A CA 1
ATOM 1994 C C . PHE A 1 263 ? 0.881 -0.946 -11.493 1.00 98.19 263 PHE A C 1
ATOM 1996 O O . PHE A 1 263 ? 1.487 -1.281 -12.518 1.00 98.19 263 PHE A O 1
ATOM 2003 N N . VAL A 1 264 ? -0.424 -0.699 -11.479 1.00 98.12 264 VAL A N 1
ATOM 2004 C CA . VAL A 1 264 ? -1.303 -1.036 -12.596 1.00 98.12 264 VAL A CA 1
ATOM 2005 C C . VAL A 1 264 ? -2.214 0.119 -12.995 1.00 98.12 264 VAL A C 1
ATOM 2007 O O . VAL A 1 264 ? -2.758 0.819 -12.150 1.00 98.12 264 VAL A O 1
ATOM 2010 N N . ASN A 1 265 ? -2.366 0.331 -14.304 1.00 97.69 265 ASN A N 1
ATOM 2011 C CA . ASN A 1 265 ? -3.305 1.294 -14.889 1.00 97.69 265 ASN A CA 1
ATOM 2012 C C . ASN A 1 265 ? -3.141 2.756 -14.426 1.00 97.69 265 ASN A C 1
ATOM 2014 O O . ASN A 1 265 ? -4.086 3.541 -14.541 1.00 97.69 265 ASN A O 1
ATOM 2018 N N . ASN A 1 266 ? -1.964 3.152 -13.936 1.00 97.88 266 ASN A N 1
ATOM 2019 C CA . ASN A 1 266 ? -1.697 4.533 -13.536 1.00 97.88 266 ASN A CA 1
ATOM 2020 C C . ASN A 1 266 ? -1.304 5.389 -14.751 1.00 97.88 266 ASN A C 1
ATOM 2022 O O . ASN A 1 266 ? -0.744 4.880 -15.722 1.00 97.88 266 ASN A O 1
ATOM 2026 N N . GLU A 1 267 ? -1.542 6.700 -14.718 1.00 97.25 267 GLU A N 1
ATOM 2027 C CA . GLU A 1 267 ? -0.885 7.586 -15.692 1.00 97.25 267 GLU A CA 1
ATOM 2028 C C . GLU A 1 267 ? 0.632 7.607 -15.415 1.00 97.25 267 GLU A C 1
ATOM 2030 O O . GLU A 1 267 ? 1.435 7.321 -16.301 1.00 97.25 267 GLU A O 1
ATOM 2035 N N . ILE A 1 268 ? 1.042 7.784 -14.162 1.00 97.12 268 ILE A N 1
ATOM 2036 C CA . ILE A 1 268 ? 2.424 7.567 -13.724 1.00 97.12 268 ILE A CA 1
ATOM 2037 C C . ILE A 1 268 ? 2.419 6.592 -12.543 1.00 97.12 268 ILE A C 1
ATOM 2039 O O . ILE A 1 268 ? 1.751 6.830 -11.547 1.00 97.12 268 ILE A O 1
ATOM 2043 N N . ALA A 1 269 ? 3.135 5.471 -12.602 1.00 97.50 269 ALA A N 1
ATOM 2044 C CA . ALA A 1 269 ? 3.141 4.543 -11.466 1.00 97.50 269 ALA A CA 1
ATOM 2045 C C . ALA A 1 269 ? 3.949 5.095 -10.281 1.00 97.50 269 ALA A C 1
ATOM 2047 O O . ALA A 1 269 ? 3.423 5.175 -9.169 1.00 97.50 269 ALA A O 1
ATOM 2048 N N . ILE A 1 270 ? 5.190 5.526 -10.517 1.00 95.81 270 ILE A N 1
ATOM 2049 C CA . ILE A 1 270 ? 6.005 6.236 -9.523 1.00 95.81 270 ILE A CA 1
ATOM 2050 C C . ILE A 1 270 ? 6.632 7.465 -10.178 1.00 95.81 270 ILE A C 1
ATOM 2052 O O . ILE A 1 270 ? 7.321 7.345 -11.193 1.00 95.81 270 ILE A O 1
ATOM 2056 N N . ASP A 1 271 ? 6.391 8.622 -9.576 1.00 94.12 271 ASP A N 1
ATOM 2057 C CA . ASP A 1 271 ? 7.040 9.894 -9.867 1.00 94.12 271 ASP A CA 1
ATOM 2058 C C . ASP A 1 271 ? 7.896 10.280 -8.660 1.00 94.12 271 ASP A C 1
ATOM 2060 O O . ASP A 1 271 ? 7.379 10.744 -7.640 1.00 94.12 271 ASP A O 1
ATOM 2064 N N . ASP A 1 272 ? 9.197 10.004 -8.753 1.00 89.38 272 ASP A N 1
ATOM 2065 C CA . ASP A 1 272 ? 10.141 10.320 -7.687 1.00 89.38 272 ASP A CA 1
ATOM 2066 C C . ASP A 1 272 ? 10.967 11.545 -8.075 1.00 89.38 272 ASP A C 1
ATOM 2068 O O . ASP A 1 272 ? 12.005 11.457 -8.739 1.00 89.38 272 ASP A O 1
ATOM 2072 N N . LEU A 1 273 ? 10.509 12.726 -7.662 1.00 83.31 273 LEU A N 1
ATOM 2073 C CA . LEU A 1 273 ? 11.238 13.959 -7.930 1.00 83.31 273 LEU A CA 1
ATOM 2074 C C . LEU A 1 273 ? 12.394 14.181 -6.926 1.00 83.31 273 LEU A C 1
ATOM 2076 O O . LEU A 1 273 ? 13.101 15.193 -7.024 1.00 83.31 273 LEU A O 1
ATOM 2080 N N . ASN A 1 274 ? 12.629 13.238 -6.003 1.00 72.31 274 ASN A N 1
ATOM 2081 C CA . ASN A 1 274 ? 13.707 13.258 -5.015 1.00 72.31 274 ASN A CA 1
ATOM 2082 C C . ASN A 1 274 ? 14.898 12.358 -5.429 1.00 72.31 274 ASN A C 1
ATOM 2084 O O . ASN A 1 274 ? 14.751 11.250 -5.930 1.00 72.31 274 ASN A O 1
ATOM 2088 N N . TYR A 1 275 ? 16.138 12.846 -5.257 1.00 68.62 275 TYR A N 1
ATOM 2089 C CA . TYR A 1 275 ? 17.318 12.293 -5.962 1.00 68.62 275 TYR A CA 1
ATOM 2090 C C . TYR A 1 275 ? 18.007 11.055 -5.349 1.00 68.62 275 TYR A C 1
ATOM 2092 O O . TYR A 1 275 ? 19.120 10.738 -5.787 1.00 68.62 275 TYR A O 1
ATOM 2100 N N . TRP A 1 276 ? 17.448 10.361 -4.348 1.00 70.12 276 TRP A N 1
ATOM 2101 C CA . TRP A 1 276 ? 18.282 9.490 -3.501 1.00 70.12 276 TRP A CA 1
ATOM 2102 C C . TRP A 1 276 ? 17.753 8.088 -3.225 1.00 70.12 276 TRP A C 1
ATOM 2104 O O . TRP A 1 276 ? 16.801 7.882 -2.487 1.00 70.12 276 TRP A O 1
ATOM 2114 N N . ASN A 1 277 ? 18.532 7.102 -3.686 1.00 79.56 277 ASN A N 1
ATOM 2115 C CA . ASN A 1 277 ? 18.586 5.727 -3.175 1.00 79.56 277 ASN A CA 1
ATOM 2116 C C . ASN A 1 277 ? 17.235 5.012 -3.024 1.00 79.56 277 ASN A C 1
ATOM 2118 O O . ASN A 1 277 ? 17.139 4.076 -2.229 1.00 79.56 277 ASN A O 1
ATOM 2122 N N . SER A 1 278 ? 16.217 5.407 -3.786 1.00 88.44 278 SER A N 1
ATOM 2123 C CA . SER A 1 278 ? 14.970 4.659 -3.858 1.00 88.44 278 SER A CA 1
ATOM 2124 C C . SER A 1 278 ? 15.258 3.253 -4.396 1.00 88.44 278 SER A C 1
ATOM 2126 O O . SER A 1 278 ? 16.085 3.047 -5.292 1.00 88.44 278 SER A O 1
ATOM 2128 N N . VAL A 1 279 ? 14.618 2.265 -3.787 1.00 91.50 279 VAL A N 1
ATOM 2129 C CA . VAL A 1 279 ? 14.824 0.841 -4.023 1.00 91.50 279 VAL A CA 1
ATOM 2130 C C . VAL A 1 279 ? 13.563 0.275 -4.650 1.00 91.50 279 VAL A C 1
ATOM 2132 O O . VAL A 1 279 ? 12.549 0.122 -3.980 1.00 91.50 279 VAL A O 1
ATOM 2135 N N . ILE A 1 280 ? 13.638 -0.081 -5.926 1.00 93.25 280 ILE A N 1
ATOM 2136 C CA . ILE A 1 280 ? 12.509 -0.606 -6.690 1.00 93.25 280 ILE A CA 1
ATOM 2137 C C . ILE A 1 280 ? 12.888 -2.004 -7.165 1.00 93.25 280 ILE A C 1
ATOM 2139 O O . ILE A 1 280 ? 13.709 -2.152 -8.073 1.00 93.25 280 ILE A O 1
ATOM 2143 N N . ARG A 1 281 ? 12.339 -3.048 -6.540 1.00 93.25 281 ARG A N 1
ATOM 2144 C CA . ARG A 1 281 ? 12.697 -4.433 -6.881 1.00 93.25 281 ARG A CA 1
ATOM 2145 C C . ARG A 1 281 ? 11.548 -5.422 -6.860 1.00 93.25 281 ARG A C 1
ATOM 2147 O O . ARG A 1 281 ? 10.650 -5.304 -6.038 1.00 93.25 281 ARG A O 1
ATOM 2154 N N . ASN A 1 282 ? 11.626 -6.445 -7.707 1.00 95.44 282 ASN A N 1
ATOM 2155 C CA . ASN A 1 282 ? 10.629 -7.517 -7.779 1.00 95.44 282 ASN A CA 1
ATOM 2156 C C . ASN A 1 282 ? 9.185 -7.017 -7.987 1.00 95.44 282 ASN A C 1
ATOM 2158 O O . ASN A 1 282 ? 8.239 -7.665 -7.548 1.00 95.44 282 ASN A O 1
ATOM 2162 N N . ASN A 1 283 ? 8.987 -5.861 -8.618 1.00 96.88 283 ASN A N 1
ATOM 2163 C CA . ASN A 1 283 ? 7.656 -5.316 -8.872 1.00 96.88 283 ASN A CA 1
ATOM 2164 C C . ASN A 1 283 ? 7.179 -5.637 -10.289 1.00 96.88 283 ASN A C 1
ATOM 2166 O O . ASN A 1 283 ? 7.976 -5.892 -11.194 1.00 96.88 283 ASN A O 1
ATOM 2170 N N . ILE A 1 284 ? 5.868 -5.549 -10.494 1.00 97.62 284 ILE A N 1
ATOM 2171 C CA . ILE A 1 284 ? 5.235 -5.609 -11.811 1.00 97.62 284 ILE A CA 1
ATOM 2172 C C . ILE A 1 284 ? 4.623 -4.243 -12.112 1.00 97.62 284 ILE A C 1
ATOM 2174 O O . ILE A 1 284 ? 3.773 -3.760 -11.370 1.00 97.62 284 ILE A O 1
ATOM 2178 N N . PHE A 1 285 ? 5.025 -3.643 -13.226 1.00 97.75 285 PHE A N 1
ATOM 2179 C CA . PHE A 1 285 ? 4.429 -2.426 -13.763 1.00 97.75 285 PHE A CA 1
ATOM 2180 C C . PHE A 1 285 ? 3.638 -2.795 -15.012 1.00 97.75 285 PHE A C 1
ATOM 2182 O O . PHE A 1 285 ? 4.231 -3.251 -15.994 1.00 97.75 285 PHE A O 1
ATOM 2189 N N . ILE A 1 286 ? 2.318 -2.612 -14.992 1.00 97.94 286 ILE A N 1
ATOM 2190 C CA . ILE A 1 286 ? 1.442 -3.046 -16.084 1.00 97.94 286 ILE A CA 1
ATOM 2191 C C . ILE A 1 286 ? 0.409 -1.993 -16.495 1.00 97.94 286 ILE A C 1
ATOM 2193 O O . ILE A 1 286 ? -0.325 -1.464 -15.668 1.00 97.94 286 ILE A O 1
ATOM 2197 N N . GLY A 1 287 ? 0.319 -1.703 -17.794 1.00 97.88 287 GLY A N 1
ATOM 2198 C CA . GLY A 1 287 ? -0.731 -0.825 -18.327 1.00 97.88 287 GLY A CA 1
ATOM 2199 C C . GLY A 1 287 ? -0.634 0.643 -17.896 1.00 97.88 287 GLY A C 1
ATOM 2200 O O . GLY A 1 287 ? -1.636 1.352 -17.956 1.00 97.88 287 GLY A O 1
ATOM 2201 N N . ASN A 1 288 ? 0.534 1.104 -17.440 1.00 98.25 288 ASN A N 1
ATOM 2202 C CA . ASN A 1 288 ? 0.746 2.497 -17.050 1.00 98.25 288 ASN A CA 1
ATOM 2203 C C . ASN A 1 288 ? 1.130 3.363 -18.262 1.00 98.25 288 ASN A C 1
ATOM 2205 O O . ASN A 1 288 ? 1.794 2.882 -19.189 1.00 98.25 288 ASN A O 1
ATOM 2209 N N . ASP A 1 289 ? 0.806 4.659 -18.250 1.00 97.88 289 ASP A N 1
ATOM 2210 C CA . ASP A 1 289 ? 1.323 5.559 -19.294 1.00 97.88 289 ASP A CA 1
ATOM 2211 C C . ASP A 1 289 ? 2.835 5.787 -19.126 1.00 97.88 289 ASP A C 1
ATOM 2213 O O . ASP A 1 289 ? 3.578 5.848 -20.112 1.00 97.88 289 ASP A O 1
ATOM 2217 N N . ILE A 1 290 ? 3.306 5.877 -17.882 1.00 96.56 290 ILE A N 1
ATOM 2218 C CA . ILE A 1 290 ? 4.718 5.900 -17.501 1.00 96.56 290 ILE A CA 1
ATOM 2219 C C . ILE A 1 290 ? 4.892 5.007 -16.267 1.00 96.56 290 ILE A C 1
ATOM 2221 O O . ILE A 1 290 ? 4.265 5.244 -15.239 1.00 96.56 290 ILE A O 1
ATOM 2225 N N . ALA A 1 291 ? 5.738 3.976 -16.337 1.00 95.56 291 ALA A N 1
ATOM 2226 C CA . ALA A 1 291 ? 5.987 3.120 -15.176 1.00 95.56 291 ALA A CA 1
ATOM 2227 C C . ALA A 1 291 ? 6.838 3.847 -14.121 1.00 95.56 291 ALA A C 1
ATOM 2229 O O . ALA A 1 291 ? 6.415 3.990 -12.977 1.00 95.56 291 ALA A O 1
ATOM 2230 N N . LEU A 1 292 ? 8.003 4.363 -14.514 1.00 93.12 292 LEU A N 1
ATOM 2231 C CA . LEU A 1 292 ? 8.849 5.160 -13.628 1.00 93.12 292 LEU A CA 1
ATOM 2232 C C . LEU A 1 292 ? 9.209 6.504 -14.263 1.00 93.12 292 LEU A C 1
ATOM 2234 O O . LEU A 1 292 ? 9.767 6.563 -15.366 1.00 93.12 292 LEU A O 1
ATOM 2238 N N . TYR A 1 293 ? 8.916 7.584 -13.550 1.00 91.75 293 TYR A N 1
ATOM 2239 C CA . TYR A 1 293 ? 9.270 8.944 -13.924 1.00 91.75 293 TYR A CA 1
ATOM 2240 C C . TYR A 1 293 ? 10.310 9.479 -12.935 1.00 91.75 293 TYR A C 1
ATOM 2242 O O . TYR A 1 293 ? 10.124 9.393 -11.727 1.00 91.75 293 TYR A O 1
ATOM 2250 N N . TRP A 1 294 ? 11.403 10.013 -13.487 1.00 79.69 294 TRP A N 1
ATOM 2251 C CA . TRP A 1 294 ? 12.473 10.733 -12.785 1.00 79.69 294 TRP A CA 1
ATOM 2252 C C . TRP A 1 294 ? 13.395 9.919 -11.831 1.00 79.69 294 TRP A C 1
ATOM 2254 O O . TRP A 1 294 ? 12.995 9.412 -10.799 1.00 79.69 294 TRP A O 1
ATOM 2264 N N . MET A 1 295 ? 14.707 9.950 -12.142 1.00 72.00 295 MET A N 1
ATOM 2265 C CA . MET A 1 295 ? 15.879 9.736 -11.250 1.00 72.00 295 MET A CA 1
ATOM 2266 C C . MET A 1 295 ? 16.458 8.321 -11.022 1.00 72.00 295 MET A C 1
ATOM 2268 O O . MET A 1 295 ? 16.201 7.378 -11.762 1.00 72.00 295 MET A O 1
ATOM 2272 N N . LYS A 1 296 ? 17.442 8.260 -10.101 1.00 73.38 296 LYS A N 1
ATOM 2273 C CA . LYS A 1 296 ? 18.372 7.156 -9.835 1.00 73.38 296 LYS A CA 1
ATOM 2274 C C . LYS A 1 296 ? 17.772 6.193 -8.823 1.00 73.38 296 LYS A C 1
ATOM 2276 O O . LYS A 1 296 ? 17.682 6.510 -7.639 1.00 73.38 296 LYS A O 1
ATOM 2281 N N . TRP A 1 297 ? 17.497 4.981 -9.273 1.00 74.88 297 TRP A N 1
ATOM 2282 C CA . TRP A 1 297 ? 16.971 3.924 -8.422 1.00 74.88 297 TRP A CA 1
ATOM 2283 C C . TRP A 1 297 ? 17.954 2.764 -8.327 1.00 74.88 297 TRP A C 1
ATOM 2285 O O . TRP A 1 297 ? 18.681 2.469 -9.277 1.00 74.88 297 TRP A O 1
ATOM 2295 N N . GLN A 1 298 ? 17.937 2.068 -7.193 1.00 85.69 298 GLN A N 1
ATOM 2296 C CA . GLN A 1 298 ? 18.387 0.684 -7.156 1.00 85.69 298 GLN A CA 1
ATOM 2297 C C . GLN A 1 298 ? 17.271 -0.165 -7.741 1.00 85.69 298 GLN A C 1
ATOM 2299 O O . GLN A 1 298 ? 16.246 -0.391 -7.095 1.00 85.69 298 GLN A O 1
ATOM 2304 N N . PHE A 1 299 ? 17.474 -0.585 -8.980 1.00 85.50 299 PHE A N 1
ATOM 2305 C CA . PHE A 1 299 ? 16.459 -1.221 -9.795 1.00 85.50 299 PHE A CA 1
ATOM 2306 C C . PHE A 1 299 ? 16.847 -2.670 -10.087 1.00 85.50 299 PHE A C 1
ATOM 2308 O O . PHE A 1 299 ? 17.934 -2.914 -10.614 1.00 85.50 299 PHE A O 1
ATOM 2315 N N . ASP A 1 300 ? 15.987 -3.621 -9.716 1.00 89.38 300 ASP A N 1
ATOM 2316 C CA . ASP A 1 300 ? 16.336 -5.044 -9.760 1.00 89.38 300 ASP A CA 1
ATOM 2317 C C . ASP A 1 300 ? 15.110 -5.959 -9.945 1.00 89.38 300 ASP A C 1
ATOM 2319 O O . ASP A 1 300 ? 14.144 -5.848 -9.194 1.00 89.38 300 ASP A O 1
ATOM 2323 N N . HIS A 1 301 ? 15.136 -6.884 -10.912 1.00 92.81 301 HIS A N 1
ATOM 2324 C CA . HIS A 1 301 ? 14.087 -7.903 -11.109 1.00 92.81 301 HIS A CA 1
ATOM 2325 C C . HIS A 1 301 ? 12.647 -7.358 -11.251 1.00 92.81 301 HIS A C 1
ATOM 2327 O O . HIS A 1 301 ? 11.697 -7.960 -10.757 1.00 92.81 301 HIS A O 1
ATOM 2333 N N . ASN A 1 302 ? 12.445 -6.217 -11.916 1.00 94.69 302 ASN A N 1
ATOM 2334 C CA . ASN A 1 302 ? 11.095 -5.699 -12.170 1.00 94.69 302 ASN A CA 1
ATOM 2335 C C . ASN A 1 302 ? 10.608 -6.052 -13.580 1.00 94.69 302 ASN A C 1
ATOM 2337 O O . ASN A 1 302 ? 11.373 -6.028 -14.551 1.00 94.69 302 ASN A O 1
ATOM 2341 N N . ILE A 1 303 ? 9.305 -6.299 -13.697 1.00 96.06 303 ILE A N 1
ATOM 2342 C CA . ILE A 1 303 ? 8.625 -6.518 -14.972 1.00 96.06 303 ILE A CA 1
ATOM 2343 C C . ILE A 1 303 ? 7.987 -5.218 -15.451 1.00 96.06 303 ILE A C 1
ATOM 2345 O O . ILE A 1 303 ? 7.289 -4.549 -14.690 1.00 96.06 303 ILE A O 1
ATOM 2349 N N . SER A 1 304 ? 8.185 -4.898 -16.730 1.00 96.00 304 SER A N 1
ATOM 2350 C CA . SER A 1 304 ? 7.368 -3.917 -17.449 1.00 96.00 304 SER A CA 1
ATOM 2351 C C . SER A 1 304 ? 6.572 -4.631 -18.530 1.00 96.00 304 SER A C 1
ATOM 2353 O O . SER A 1 304 ? 7.145 -5.281 -19.410 1.00 96.00 304 SER A O 1
ATOM 2355 N N . TRP A 1 305 ? 5.250 -4.486 -18.484 1.00 97.62 305 TRP A N 1
ATOM 2356 C CA . TRP A 1 305 ? 4.363 -5.047 -19.490 1.00 97.62 305 TRP A CA 1
ATOM 2357 C C . TRP A 1 305 ? 3.292 -4.052 -19.913 1.00 97.62 305 TRP A C 1
ATOM 2359 O O . TRP A 1 305 ? 2.569 -3.507 -19.088 1.00 97.62 305 TRP A O 1
ATOM 2369 N N . ASN A 1 306 ? 3.153 -3.832 -21.220 1.00 97.38 306 ASN A N 1
ATOM 2370 C CA . ASN A 1 306 ? 2.110 -2.968 -21.776 1.00 97.38 306 ASN A CA 1
ATOM 2371 C C . ASN A 1 306 ? 2.076 -1.540 -21.181 1.00 97.38 306 ASN A C 1
ATOM 2373 O O . ASN A 1 306 ? 1.025 -0.908 -21.148 1.00 97.38 306 ASN A O 1
ATOM 2377 N N . ASN A 1 307 ? 3.212 -1.031 -20.695 1.00 96.94 307 ASN A N 1
ATOM 2378 C CA . ASN A 1 307 ? 3.347 0.379 -20.345 1.00 96.94 307 ASN A CA 1
ATOM 2379 C C . ASN A 1 307 ? 3.625 1.182 -21.623 1.00 96.94 307 ASN A C 1
ATOM 2381 O O . ASN A 1 307 ? 4.338 0.703 -22.510 1.00 96.94 307 ASN A O 1
ATOM 2385 N N . ARG A 1 308 ? 3.108 2.410 -21.732 1.00 97.38 308 ARG A N 1
ATOM 2386 C CA . ARG A 1 308 ? 3.448 3.282 -22.872 1.00 97.38 308 ARG A CA 1
ATOM 2387 C C . ARG A 1 308 ? 4.920 3.699 -22.810 1.00 97.38 308 ARG A C 1
ATOM 2389 O O . ARG A 1 308 ? 5.574 3.763 -23.850 1.00 97.38 308 ARG A O 1
ATOM 2396 N N . ILE A 1 309 ? 5.438 3.964 -21.609 1.00 94.81 309 ILE A N 1
ATOM 2397 C CA . ILE A 1 309 ? 6.849 4.269 -21.349 1.00 94.81 309 ILE A CA 1
ATOM 2398 C C . ILE A 1 309 ? 7.318 3.516 -20.093 1.00 94.81 309 ILE A C 1
ATOM 2400 O O . ILE A 1 309 ? 6.773 3.716 -19.011 1.00 94.81 309 ILE A O 1
ATOM 2404 N N . ASP A 1 310 ? 8.358 2.683 -20.216 1.00 92.62 310 ASP A N 1
ATOM 2405 C CA . ASP A 1 310 ? 8.953 1.960 -19.074 1.00 92.62 310 ASP A CA 1
ATOM 2406 C C . ASP A 1 310 ? 9.648 2.923 -18.098 1.00 92.62 310 ASP A C 1
ATOM 2408 O O . ASP A 1 310 ? 9.535 2.832 -16.878 1.00 92.62 310 ASP A O 1
ATOM 2412 N N . THR A 1 311 ? 10.431 3.855 -18.634 1.00 89.94 311 THR A N 1
ATOM 2413 C CA . THR A 1 311 ? 11.215 4.792 -17.833 1.00 89.94 311 THR A CA 1
ATOM 2414 C C . THR A 1 311 ? 11.399 6.087 -18.592 1.00 89.94 311 THR A C 1
ATOM 2416 O O . THR A 1 311 ? 11.804 6.079 -19.755 1.00 89.94 311 THR A O 1
ATOM 2419 N N . LEU A 1 312 ? 11.143 7.203 -17.918 1.00 87.88 312 LEU A N 1
ATOM 2420 C CA . LEU A 1 312 ? 11.447 8.534 -18.419 1.00 87.88 312 LEU A CA 1
ATOM 2421 C C . LEU A 1 312 ? 12.253 9.285 -17.354 1.00 87.88 312 LEU A C 1
ATOM 2423 O O . LEU A 1 312 ? 11.705 9.884 -16.430 1.00 87.88 312 LEU A O 1
ATOM 2427 N N . ALA A 1 313 ? 13.579 9.209 -17.478 1.00 79.25 313 ALA A N 1
ATOM 2428 C CA . ALA A 1 313 ? 14.540 9.804 -16.554 1.00 79.25 313 ALA A CA 1
ATOM 2429 C C . ALA A 1 313 ? 15.523 10.727 -17.297 1.00 79.25 313 ALA A C 1
ATOM 2431 O O . ALA A 1 313 ? 15.917 10.459 -18.429 1.00 79.25 313 ALA A O 1
ATOM 2432 N N . TRP A 1 314 ? 15.937 11.817 -16.641 1.00 68.50 314 TRP A N 1
ATOM 2433 C CA . TRP A 1 314 ? 16.908 12.792 -17.171 1.00 68.50 314 TRP A CA 1
ATOM 2434 C C . TRP A 1 314 ? 18.364 12.312 -17.131 1.00 68.50 314 TRP A C 1
ATOM 2436 O O . TRP A 1 314 ? 19.234 12.887 -17.782 1.00 68.50 314 TRP A O 1
ATOM 2446 N N . GLN A 1 315 ? 18.637 11.279 -16.342 1.00 63.75 315 GLN A N 1
ATOM 2447 C CA . GLN A 1 315 ? 19.941 10.648 -16.219 1.00 63.75 315 GLN A CA 1
ATOM 2448 C C . GLN A 1 315 ? 19.714 9.146 -16.312 1.00 63.75 315 GLN A C 1
ATOM 2450 O O . GLN A 1 315 ? 18.800 8.645 -15.660 1.00 63.75 315 GLN A O 1
ATOM 2455 N N . GLU A 1 316 ? 20.526 8.453 -17.114 1.00 55.53 316 GLU A N 1
ATOM 2456 C CA . GLU A 1 316 ? 20.510 6.991 -17.173 1.00 55.53 316 GLU A CA 1
ATOM 2457 C C . GLU A 1 316 ? 20.639 6.445 -15.741 1.00 55.53 316 GLU A C 1
ATOM 2459 O O . GLU A 1 316 ? 21.602 6.800 -15.044 1.00 55.53 316 GLU A O 1
ATOM 2464 N N . PRO A 1 317 ? 19.670 5.651 -15.256 1.00 57.16 317 PRO A N 1
ATOM 2465 C CA . PRO A 1 317 ? 19.768 5.006 -13.959 1.00 57.16 317 PRO A CA 1
ATOM 2466 C C . PRO A 1 317 ? 21.093 4.259 -13.814 1.00 57.16 317 PRO A C 1
ATOM 2468 O O . PRO A 1 317 ? 21.653 3.737 -14.782 1.00 57.16 317 PRO A O 1
ATOM 2471 N N . TYR A 1 318 ? 21.591 4.162 -12.581 1.00 57.97 318 TYR A N 1
ATOM 2472 C CA . TYR A 1 318 ? 22.625 3.183 -12.250 1.00 57.97 318 TYR A CA 1
ATOM 2473 C C . TYR A 1 318 ? 21.971 1.798 -12.256 1.00 57.97 318 TYR A C 1
ATOM 2475 O O . TYR A 1 318 ? 21.688 1.222 -11.211 1.00 57.97 318 TYR A O 1
ATOM 2483 N N . TYR A 1 319 ? 21.661 1.300 -13.451 1.00 56.72 319 TYR A N 1
ATOM 2484 C CA . TYR A 1 319 ? 21.087 -0.017 -13.640 1.00 56.72 319 TYR A CA 1
ATOM 2485 C C . TYR A 1 319 ? 22.099 -1.061 -13.180 1.00 56.72 319 TYR A C 1
ATOM 2487 O O . TYR A 1 319 ? 23.178 -1.202 -13.759 1.00 56.72 319 TYR A O 1
ATOM 2495 N N . THR A 1 320 ? 21.742 -1.809 -12.144 1.00 56.97 320 THR A N 1
ATOM 2496 C CA . THR A 1 320 ? 22.328 -3.133 -11.923 1.00 56.97 320 THR A CA 1
ATOM 2497 C C . THR A 1 320 ? 21.667 -4.179 -12.821 1.00 56.97 320 THR A C 1
ATOM 2499 O O . THR A 1 320 ? 22.289 -5.201 -13.093 1.00 56.97 320 THR A O 1
ATOM 2502 N N . ASP A 1 321 ? 20.451 -3.902 -13.311 1.00 61.66 321 ASP A N 1
ATOM 2503 C CA . ASP A 1 321 ? 19.658 -4.779 -14.175 1.00 61.66 321 ASP A CA 1
ATOM 2504 C C . ASP A 1 321 ? 18.737 -3.978 -15.123 1.00 61.66 321 ASP A C 1
ATOM 2506 O O . ASP A 1 321 ? 18.463 -2.796 -14.905 1.00 61.66 321 ASP A O 1
ATOM 2510 N N . THR A 1 322 ? 18.261 -4.624 -16.187 1.00 76.94 322 THR A N 1
ATOM 2511 C CA . THR A 1 322 ? 17.309 -4.080 -17.167 1.00 76.94 322 THR A CA 1
ATOM 2512 C C . THR A 1 322 ? 15.885 -4.576 -16.910 1.00 76.94 322 THR A C 1
ATOM 2514 O O . THR A 1 322 ? 15.678 -5.607 -16.283 1.00 76.94 322 THR A O 1
ATOM 2517 N N . TRP A 1 323 ? 14.883 -3.873 -17.441 1.00 87.31 323 TRP A N 1
ATOM 2518 C CA . TRP A 1 323 ? 13.487 -4.319 -17.429 1.00 87.31 323 TRP A CA 1
ATOM 2519 C C . TRP A 1 323 ? 13.299 -5.738 -17.983 1.00 87.31 323 TRP A C 1
ATOM 2521 O O . TRP A 1 323 ? 13.705 -6.027 -19.113 1.00 87.31 323 TRP A O 1
ATOM 2531 N N . ILE A 1 324 ? 12.567 -6.583 -17.252 1.00 91.25 324 ILE A N 1
ATOM 2532 C CA . ILE A 1 324 ? 12.052 -7.848 -17.781 1.00 91.25 324 ILE A CA 1
ATOM 2533 C C . ILE A 1 324 ? 10.772 -7.535 -18.566 1.00 91.25 324 ILE A C 1
ATOM 2535 O O . ILE A 1 324 ? 9.765 -7.115 -18.001 1.00 91.25 324 ILE A O 1
ATOM 2539 N N . ARG A 1 325 ? 10.801 -7.716 -19.889 1.00 94.38 325 ARG A N 1
ATOM 2540 C CA . ARG A 1 325 ? 9.670 -7.410 -20.783 1.00 94.38 325 ARG A CA 1
ATOM 2541 C C . ARG A 1 325 ? 8.936 -8.677 -21.195 1.00 94.38 325 ARG A C 1
ATOM 2543 O O . ARG A 1 325 ? 9.155 -9.207 -22.284 1.00 94.38 325 ARG A O 1
ATOM 2550 N N . VAL A 1 326 ? 8.090 -9.174 -20.304 1.00 95.69 326 VAL A N 1
ATOM 2551 C CA . VAL A 1 326 ? 7.282 -10.377 -20.520 1.00 95.69 326 VAL A CA 1
ATOM 2552 C C . VAL A 1 326 ? 5.885 -10.164 -19.952 1.00 95.69 326 VAL A C 1
ATOM 2554 O O . VAL A 1 326 ? 5.729 -9.457 -18.960 1.00 95.69 326 VAL A O 1
ATOM 2557 N N . ASP A 1 327 ? 4.881 -10.773 -20.581 1.00 97.50 327 ASP A N 1
ATOM 2558 C CA . ASP A 1 327 ? 3.534 -10.836 -20.020 1.00 97.50 327 ASP A CA 1
ATOM 2559 C C . ASP A 1 327 ? 3.587 -11.566 -18.673 1.00 97.50 327 ASP A C 1
ATOM 2561 O O . ASP A 1 327 ? 3.986 -12.734 -18.651 1.00 97.50 327 ASP A O 1
ATOM 2565 N N . PRO A 1 328 ? 3.209 -10.929 -17.552 1.00 96.75 328 PRO A N 1
ATOM 2566 C CA . PRO A 1 328 ? 3.233 -11.586 -16.258 1.00 96.75 328 PRO A CA 1
ATOM 2567 C C . PRO A 1 328 ? 2.171 -12.687 -16.133 1.00 96.75 328 PRO A C 1
ATOM 2569 O O . PRO A 1 328 ? 2.222 -13.434 -15.164 1.00 96.75 328 PRO A O 1
ATOM 2572 N N . LEU A 1 329 ? 1.232 -12.837 -17.079 1.00 96.62 329 LEU A N 1
ATOM 2573 C CA . LEU A 1 329 ? 0.173 -13.855 -17.054 1.00 96.62 329 LEU A CA 1
ATOM 2574 C C . LEU A 1 329 ? -0.539 -13.898 -15.693 1.00 96.62 329 LEU A C 1
ATOM 2576 O O . LEU A 1 329 ? -0.540 -14.924 -15.007 1.00 96.62 329 LEU A O 1
ATOM 2580 N N . LEU A 1 330 ? -1.101 -12.758 -15.294 1.00 94.62 330 LEU A N 1
ATOM 2581 C CA . LEU A 1 330 ? -1.893 -12.627 -14.073 1.00 94.62 330 LEU A CA 1
ATOM 2582 C C . LEU A 1 330 ? -3.372 -12.938 -14.354 1.00 94.62 330 LEU A C 1
ATOM 2584 O O . LEU A 1 330 ? -3.856 -12.726 -15.467 1.00 94.62 330 LEU A O 1
ATOM 2588 N N . GLY A 1 331 ? -4.080 -13.453 -13.351 1.00 91.62 331 GLY A N 1
ATOM 2589 C CA . GLY A 1 331 ? -5.540 -13.531 -13.340 1.00 91.62 331 GLY A CA 1
ATOM 2590 C C . GLY A 1 331 ? -6.195 -12.174 -13.057 1.00 91.62 331 GLY A C 1
ATOM 2591 O O . GLY A 1 331 ? -5.514 -11.186 -12.784 1.00 91.62 331 GLY A O 1
ATOM 2592 N N . ASP A 1 332 ? -7.530 -12.141 -13.079 1.00 88.31 332 ASP A N 1
ATOM 2593 C CA . ASP A 1 332 ? -8.325 -10.932 -12.789 1.00 88.31 332 ASP A CA 1
ATOM 2594 C C . ASP A 1 332 ? -8.146 -10.421 -11.345 1.00 88.31 332 ASP A C 1
ATOM 2596 O O . ASP A 1 332 ? -8.437 -9.270 -11.038 1.00 88.31 332 ASP A O 1
ATOM 2600 N N . ASP A 1 333 ? -7.671 -11.287 -10.453 1.00 83.56 333 ASP A N 1
ATOM 2601 C CA . ASP A 1 333 ? -7.341 -11.016 -9.054 1.00 83.56 333 ASP A CA 1
ATOM 2602 C C . ASP A 1 333 ? -5.853 -10.685 -8.847 1.00 83.56 333 ASP A C 1
ATOM 2604 O O . ASP A 1 333 ? -5.358 -10.693 -7.721 1.00 83.56 333 ASP A O 1
ATOM 2608 N N . TYR A 1 334 ? -5.128 -10.420 -9.938 1.00 90.50 334 TYR A N 1
ATOM 2609 C CA . TYR A 1 334 ? -3.689 -10.162 -9.960 1.00 90.50 334 TYR A CA 1
ATOM 2610 C C . TYR A 1 334 ? -2.824 -11.317 -9.422 1.00 90.50 334 TYR A C 1
ATOM 2612 O O . TYR A 1 334 ? -1.626 -11.137 -9.188 1.00 90.50 334 TYR A O 1
ATOM 2620 N N . LEU A 1 335 ? -3.393 -12.519 -9.268 1.00 86.94 335 LEU A N 1
ATOM 2621 C CA . LEU A 1 335 ? -2.632 -13.714 -8.917 1.00 86.94 335 LEU A CA 1
ATOM 2622 C C . LEU A 1 335 ? -1.863 -14.241 -10.140 1.00 86.94 335 LEU A C 1
ATOM 2624 O O . LEU A 1 335 ? -2.433 -14.305 -11.234 1.00 86.94 335 LEU A O 1
ATOM 2628 N N . PRO A 1 336 ? -0.610 -14.703 -9.982 1.00 90.44 336 PRO A N 1
ATOM 2629 C CA . PRO A 1 336 ? 0.088 -15.419 -11.043 1.00 90.44 336 PRO A CA 1
ATOM 2630 C C . PRO A 1 336 ? -0.685 -16.667 -11.482 1.00 90.44 336 PRO A C 1
ATOM 2632 O O . PRO A 1 336 ? -1.045 -17.523 -10.668 1.00 90.44 336 PRO A O 1
ATOM 2635 N N . LEU A 1 337 ? -0.920 -16.813 -12.787 1.00 89.69 337 LEU A N 1
ATOM 2636 C CA . LEU A 1 337 ? -1.440 -18.063 -13.338 1.00 89.69 337 LEU A CA 1
ATOM 2637 C C . LEU A 1 337 ? -0.375 -19.175 -13.232 1.00 89.69 337 LEU A C 1
ATOM 2639 O O . LEU A 1 337 ? 0.818 -18.878 -13.219 1.00 89.69 337 LEU A O 1
ATOM 2643 N N . PRO A 1 338 ? -0.744 -20.474 -13.239 1.00 90.81 338 PRO A N 1
ATOM 2644 C CA . PRO A 1 338 ? 0.206 -21.576 -13.015 1.00 90.81 338 PRO A CA 1
ATOM 2645 C C . PRO A 1 338 ? 1.403 -21.659 -13.976 1.00 90.81 338 PRO A C 1
ATOM 2647 O O . PRO A 1 338 ? 2.358 -22.377 -13.700 1.00 90.81 338 PRO A O 1
ATOM 2650 N N . THR A 1 339 ? 1.332 -21.001 -15.133 1.00 94.44 339 THR A N 1
ATOM 2651 C CA . THR A 1 339 ? 2.414 -20.936 -16.131 1.00 94.44 339 THR A CA 1
ATOM 2652 C C . THR A 1 339 ? 3.017 -19.540 -16.237 1.00 94.44 339 THR A C 1
ATOM 2654 O O . THR A 1 339 ? 3.630 -19.216 -17.253 1.00 94.44 339 THR A O 1
ATOM 2657 N N . SER A 1 340 ? 2.775 -18.693 -15.241 1.00 96.44 340 SER A N 1
ATOM 2658 C CA . SER A 1 340 ? 3.272 -17.330 -15.215 1.00 96.44 340 SER A CA 1
ATOM 2659 C C . SER A 1 340 ? 4.802 -17.307 -15.174 1.00 96.44 340 SER A C 1
ATOM 2661 O O . SER A 1 340 ? 5.404 -18.080 -14.427 1.00 96.44 340 SER A O 1
ATOM 2663 N N . PRO A 1 341 ? 5.452 -16.420 -15.949 1.00 96.38 341 PRO A N 1
ATOM 2664 C CA . PRO A 1 341 ? 6.900 -16.256 -15.908 1.00 96.38 341 PRO A CA 1
ATOM 2665 C C . PRO A 1 341 ? 7.382 -15.516 -14.657 1.00 96.38 341 PRO A C 1
ATOM 2667 O O . PRO A 1 341 ? 8.586 -15.337 -14.508 1.00 96.38 341 PRO A O 1
ATOM 2670 N N . VAL A 1 342 ? 6.472 -15.045 -13.797 1.00 95.75 342 VAL A N 1
ATOM 2671 C CA . VAL A 1 342 ? 6.825 -14.331 -12.563 1.00 95.75 342 VAL A CA 1
ATOM 2672 C C . VAL A 1 342 ? 7.118 -15.286 -11.407 1.00 95.75 342 VAL A C 1
ATOM 2674 O O . VAL A 1 342 ? 7.710 -14.857 -10.420 1.00 95.75 342 VAL A O 1
ATOM 2677 N N . ILE A 1 343 ? 6.735 -16.561 -11.552 1.00 93.88 343 ILE A N 1
ATOM 2678 C CA . ILE A 1 343 ? 6.948 -17.599 -10.544 1.00 93.88 343 ILE A CA 1
ATOM 2679 C C . ILE A 1 343 ? 8.440 -17.948 -10.474 1.00 93.88 343 ILE A C 1
ATOM 2681 O O . ILE A 1 343 ? 9.054 -18.228 -11.508 1.00 93.88 343 ILE A O 1
ATOM 2685 N N . ASP A 1 344 ? 9.020 -17.938 -9.273 1.00 94.44 344 ASP A N 1
ATOM 2686 C CA . ASP A 1 344 ? 10.431 -18.217 -8.986 1.00 94.44 344 ASP A CA 1
ATOM 2687 C C . ASP A 1 344 ? 11.424 -17.341 -9.786 1.00 94.44 344 ASP A C 1
ATOM 2689 O O . ASP A 1 344 ? 12.558 -17.742 -10.096 1.00 94.44 344 ASP A O 1
ATOM 2693 N N . ALA A 1 345 ? 11.008 -16.131 -10.171 1.00 94.81 345 ALA A N 1
ATOM 2694 C CA . ALA A 1 345 ? 11.740 -15.288 -11.120 1.00 94.81 345 ALA A CA 1
ATOM 2695 C C . ALA A 1 345 ? 12.390 -14.036 -10.510 1.00 94.81 345 ALA A C 1
ATOM 2697 O O . ALA A 1 345 ? 13.186 -13.384 -11.187 1.00 94.81 345 ALA A O 1
ATOM 2698 N N . GLY A 1 346 ? 12.084 -13.706 -9.255 1.00 93.50 346 GLY A N 1
ATOM 2699 C CA . GLY A 1 346 ? 12.516 -12.494 -8.555 1.00 93.50 346 GLY A CA 1
ATOM 2700 C C . GLY A 1 346 ? 13.933 -12.574 -8.000 1.00 93.50 346 GLY A C 1
ATOM 2701 O O . GLY A 1 346 ? 14.782 -13.294 -8.510 1.00 93.50 346 GLY A O 1
ATOM 2702 N N . ASN A 1 347 ? 14.250 -11.817 -6.960 1.00 92.12 347 ASN A N 1
ATOM 2703 C CA . ASN A 1 347 ? 15.620 -11.748 -6.455 1.00 92.12 347 ASN A CA 1
ATOM 2704 C C . ASN A 1 347 ? 16.129 -13.139 -5.979 1.00 92.12 347 ASN A C 1
ATOM 2706 O O . ASN A 1 347 ? 15.448 -13.796 -5.192 1.00 92.12 347 ASN A O 1
ATOM 2710 N N . PRO A 1 348 ? 17.304 -13.617 -6.446 1.00 93.75 348 PRO A N 1
ATOM 2711 C CA . PRO A 1 348 ? 17.830 -14.943 -6.108 1.00 93.75 348 PRO A CA 1
ATOM 2712 C C . PRO A 1 348 ? 18.511 -15.023 -4.731 1.00 93.75 348 PRO A C 1
ATOM 2714 O O . PRO A 1 348 ? 18.958 -16.105 -4.347 1.00 93.75 348 PRO A O 1
ATOM 2717 N N . ASP A 1 349 ? 18.674 -13.908 -4.007 1.00 92.00 349 ASP A N 1
ATOM 2718 C CA . ASP A 1 349 ? 19.226 -13.922 -2.650 1.00 92.00 349 ASP A CA 1
ATOM 2719 C C . ASP A 1 349 ? 18.259 -14.675 -1.715 1.00 92.00 349 ASP A C 1
ATOM 2721 O O . ASP A 1 349 ? 17.102 -14.265 -1.587 1.00 92.00 349 ASP A O 1
ATOM 2725 N N . PRO A 1 350 ? 18.725 -15.728 -1.010 1.00 92.50 350 PRO A N 1
ATOM 2726 C CA . PRO A 1 350 ? 17.889 -16.551 -0.139 1.00 92.50 350 PRO A CA 1
ATOM 2727 C C . PRO A 1 350 ? 17.098 -15.796 0.934 1.00 92.50 350 PRO A C 1
ATOM 2729 O O . PRO A 1 350 ? 16.133 -16.331 1.469 1.00 92.50 350 PRO A O 1
ATOM 2732 N N . ARG A 1 351 ? 17.491 -14.565 1.285 1.00 90.06 351 ARG A N 1
ATOM 2733 C CA . ARG A 1 351 ? 16.739 -13.715 2.226 1.00 90.06 351 ARG A CA 1
ATOM 2734 C C . ARG A 1 351 ? 15.394 -13.244 1.669 1.00 90.06 351 ARG A C 1
ATOM 2736 O O . ARG A 1 351 ? 14.546 -12.831 2.455 1.00 90.06 351 ARG A O 1
ATOM 2743 N N . TYR A 1 352 ? 15.222 -13.291 0.352 1.00 89.69 352 TYR A N 1
ATOM 2744 C CA . TYR A 1 352 ? 13.965 -13.004 -0.331 1.00 89.69 352 TYR A CA 1
ATOM 2745 C C . TYR A 1 352 ? 13.222 -14.272 -0.740 1.00 89.69 352 TYR A C 1
ATOM 2747 O O . TYR A 1 352 ? 12.192 -14.153 -1.377 1.00 89.69 352 TYR A O 1
ATOM 2755 N N . ASN A 1 353 ? 13.702 -15.471 -0.401 1.00 91.56 353 ASN A N 1
ATOM 2756 C CA . ASN A 1 353 ? 12.968 -16.682 -0.748 1.00 91.56 353 ASN A CA 1
ATOM 2757 C C . ASN A 1 353 ? 11.542 -16.650 -0.197 1.00 91.56 353 ASN A C 1
ATOM 2759 O O . ASN A 1 353 ? 11.273 -16.125 0.891 1.00 91.56 353 ASN A O 1
ATOM 2763 N N . ASP A 1 354 ? 10.659 -17.262 -0.968 1.00 89.50 354 ASP A N 1
ATOM 2764 C CA . ASP A 1 354 ? 9.271 -17.453 -0.607 1.00 89.50 354 ASP A CA 1
ATOM 2765 C C . ASP A 1 354 ? 9.162 -18.369 0.632 1.00 89.50 354 ASP A C 1
ATOM 2767 O O . ASP A 1 354 ? 10.077 -19.153 0.918 1.00 89.50 354 ASP A O 1
ATOM 2771 N N . PRO A 1 355 ? 8.080 -18.289 1.433 1.00 85.94 355 PRO A N 1
ATOM 2772 C CA . PRO A 1 355 ? 7.947 -19.093 2.650 1.00 85.94 355 PRO A CA 1
ATOM 2773 C C . PRO A 1 355 ? 7.962 -20.618 2.468 1.00 85.94 355 PRO A C 1
ATOM 2775 O O . PRO A 1 355 ? 8.159 -21.333 3.454 1.00 85.94 355 PRO A O 1
ATOM 2778 N N . ASP A 1 356 ? 7.770 -21.140 1.255 1.00 84.50 356 ASP A N 1
ATOM 2779 C CA . ASP A 1 356 ? 7.968 -22.564 0.940 1.00 84.50 356 ASP A CA 1
ATOM 2780 C C . ASP A 1 356 ? 9.437 -22.921 0.611 1.00 84.50 356 ASP A C 1
ATOM 2782 O O . ASP A 1 356 ? 9.783 -24.096 0.450 1.00 84.50 356 ASP A O 1
ATOM 2786 N N . GLY A 1 357 ? 10.314 -21.916 0.605 1.00 88.50 357 GLY A N 1
ATOM 2787 C CA . GLY A 1 357 ? 11.752 -22.012 0.409 1.00 88.50 357 GLY A CA 1
ATOM 2788 C C . GLY A 1 357 ? 12.206 -21.858 -1.039 1.00 88.50 357 GLY A C 1
ATOM 2789 O O . GLY A 1 357 ? 13.421 -21.912 -1.269 1.00 88.50 357 GLY A O 1
ATOM 2790 N N . THR A 1 358 ? 11.293 -21.682 -1.998 1.00 92.69 358 THR A N 1
ATOM 2791 C CA . THR A 1 358 ? 11.652 -21.445 -3.400 1.00 92.69 358 THR A CA 1
ATOM 2792 C C . THR A 1 358 ? 12.112 -20.000 -3.625 1.00 92.69 358 THR A C 1
ATOM 2794 O O . THR A 1 358 ? 12.266 -19.222 -2.678 1.00 92.69 358 THR A O 1
ATOM 2797 N N . ARG A 1 359 ? 12.485 -19.661 -4.863 1.00 94.69 359 ARG A N 1
ATOM 2798 C CA . ARG A 1 359 ? 13.010 -18.324 -5.169 1.00 94.69 359 ARG A CA 1
ATOM 2799 C C . ARG A 1 359 ? 11.840 -17.343 -5.155 1.00 94.69 359 ARG A C 1
ATOM 2801 O O . ARG A 1 359 ? 10.775 -17.699 -5.607 1.00 94.69 359 ARG A O 1
ATOM 2808 N N . ASN A 1 360 ? 12.076 -16.109 -4.714 1.00 93.50 360 ASN A N 1
ATOM 2809 C CA . ASN A 1 360 ? 11.066 -15.045 -4.690 1.00 93.50 360 ASN A CA 1
ATOM 281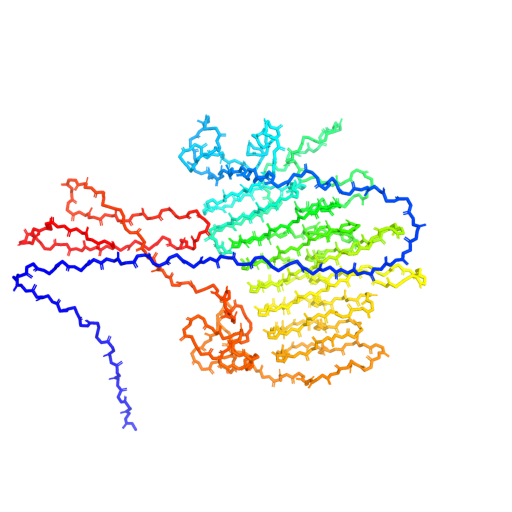0 C C . ASN A 1 360 ? 10.249 -14.973 -5.996 1.00 93.50 360 ASN A C 1
ATOM 2812 O O . ASN A 1 360 ? 10.837 -14.735 -7.055 1.00 93.50 360 ASN A O 1
ATOM 2816 N N . ASP A 1 361 ? 8.925 -15.057 -5.933 1.00 94.12 361 ASP A N 1
ATOM 2817 C CA . ASP A 1 361 ? 8.045 -14.660 -7.042 1.00 94.12 361 ASP A CA 1
ATOM 2818 C C . ASP A 1 361 ? 8.141 -13.140 -7.318 1.00 94.12 361 ASP A C 1
ATOM 2820 O O . ASP A 1 361 ? 8.378 -12.348 -6.412 1.00 94.12 361 ASP A O 1
ATOM 2824 N N . ILE A 1 362 ? 7.973 -12.667 -8.557 1.00 95.06 362 ILE A N 1
ATOM 2825 C CA . ILE A 1 362 ? 7.871 -11.215 -8.837 1.00 95.06 362 ILE A CA 1
ATOM 2826 C C . ILE A 1 362 ? 6.415 -10.767 -8.632 1.00 95.06 362 ILE A C 1
ATOM 2828 O O . ILE A 1 362 ? 5.492 -11.389 -9.154 1.00 95.06 362 ILE A O 1
ATOM 2832 N N . GLY A 1 363 ? 6.200 -9.648 -7.935 1.00 92.38 363 GLY A N 1
ATOM 2833 C CA . GLY A 1 363 ? 4.872 -9.089 -7.655 1.00 92.38 363 GLY A CA 1
ATOM 2834 C C . GLY A 1 363 ? 4.286 -9.527 -6.308 1.00 92.38 363 GLY A C 1
ATOM 2835 O O . GLY A 1 363 ? 5.022 -9.896 -5.401 1.00 92.38 363 GLY A O 1
ATOM 2836 N N . LEU A 1 364 ? 2.953 -9.458 -6.186 1.00 86.69 364 LEU A N 1
ATOM 2837 C CA . LEU A 1 364 ? 2.180 -9.417 -4.928 1.00 86.69 364 LEU A CA 1
ATOM 2838 C C . LEU A 1 364 ? 2.460 -10.537 -3.900 1.00 86.69 364 LEU A C 1
ATOM 2840 O O . LEU A 1 364 ? 2.220 -10.346 -2.708 1.00 86.69 364 LEU A O 1
ATOM 2844 N N . PHE A 1 365 ? 2.945 -11.697 -4.340 1.00 77.50 365 PHE A N 1
ATOM 2845 C CA . PHE A 1 365 ? 3.184 -12.870 -3.485 1.00 77.50 365 PHE A CA 1
ATOM 2846 C C . PHE A 1 365 ? 4.645 -13.296 -3.449 1.00 77.50 365 PHE A C 1
ATOM 2848 O O . PHE A 1 365 ? 4.937 -14.399 -3.006 1.00 77.50 365 PHE A O 1
ATOM 2855 N N . GLY A 1 366 ? 5.551 -12.426 -3.883 1.00 80.38 366 GLY A N 1
ATOM 2856 C CA . GLY A 1 366 ? 6.967 -12.635 -3.663 1.00 80.38 366 GLY A CA 1
ATOM 2857 C C . GLY A 1 366 ? 7.363 -12.405 -2.211 1.00 80.38 366 GLY A C 1
ATOM 2858 O O . GLY A 1 366 ? 6.848 -11.523 -1.516 1.00 80.38 366 GLY A O 1
ATOM 2859 N N . GLY A 1 367 ? 8.380 -13.128 -1.779 1.00 85.44 367 GLY A N 1
ATOM 2860 C CA . GLY A 1 367 ? 9.224 -12.780 -0.651 1.00 85.44 367 GLY A CA 1
ATOM 2861 C C . GLY A 1 367 ? 8.816 -13.411 0.655 1.00 85.44 367 GLY A C 1
ATOM 2862 O O . GLY A 1 367 ? 7.725 -13.940 0.824 1.00 85.44 367 GLY A O 1
ATOM 2863 N N . ALA A 1 368 ? 9.682 -13.264 1.653 1.00 80.44 368 ALA A N 1
ATOM 2864 C CA . ALA A 1 368 ? 9.472 -13.833 2.983 1.00 80.44 368 ALA A CA 1
ATOM 2865 C C . ALA A 1 368 ? 8.163 -13.375 3.666 1.00 80.44 368 ALA A C 1
ATOM 2867 O O . ALA A 1 368 ? 7.675 -14.043 4.578 1.00 80.44 368 ALA A O 1
ATOM 2868 N N . ASN A 1 369 ? 7.597 -12.247 3.230 1.00 76.12 369 ASN A N 1
ATOM 2869 C CA . ASN A 1 369 ? 6.342 -11.692 3.733 1.00 76.12 369 ASN A CA 1
ATOM 2870 C C . ASN A 1 369 ? 5.139 -11.961 2.812 1.00 76.12 369 ASN A C 1
ATOM 2872 O O . ASN A 1 369 ? 4.072 -11.379 3.033 1.00 76.12 369 ASN A O 1
ATOM 2876 N N . ALA A 1 370 ? 5.308 -12.801 1.783 1.00 75.88 370 ALA A N 1
ATOM 2877 C CA . ALA A 1 370 ? 4.268 -13.188 0.844 1.00 75.88 370 ALA A CA 1
ATOM 2878 C C . ALA A 1 370 ? 2.995 -13.601 1.576 1.00 75.88 370 ALA A C 1
ATOM 2880 O O . ALA A 1 370 ? 2.985 -14.467 2.460 1.00 75.88 370 ALA A O 1
ATOM 2881 N N . TYR A 1 371 ? 1.894 -12.965 1.198 1.00 65.56 371 TYR A N 1
ATOM 2882 C CA . TYR A 1 371 ? 0.615 -13.226 1.816 1.00 65.56 371 TYR A CA 1
ATOM 2883 C C . TYR A 1 371 ? -0.068 -14.397 1.139 1.00 65.56 371 TYR A C 1
ATOM 2885 O O . TYR A 1 371 ? -0.932 -14.215 0.291 1.00 65.56 371 TYR A O 1
ATOM 2893 N N . TYR A 1 372 ? 0.274 -15.630 1.496 1.00 59.72 372 TYR A N 1
ATOM 2894 C CA . TYR A 1 372 ? -0.500 -16.733 0.949 1.00 59.72 372 TYR A CA 1
ATOM 2895 C C . TYR A 1 372 ? -1.938 -16.650 1.452 1.00 59.72 372 TYR A C 1
ATOM 2897 O O . TYR A 1 372 ? -2.200 -16.759 2.651 1.00 59.72 372 TYR A O 1
ATOM 2905 N N . LEU A 1 373 ? -2.888 -16.627 0.515 1.00 53.41 373 LEU A N 1
ATOM 2906 C CA . LEU A 1 373 ? -4.297 -16.964 0.749 1.00 53.41 373 LEU A CA 1
ATOM 2907 C C . LEU A 1 373 ? -4.478 -18.428 1.205 1.00 53.41 373 LEU A C 1
ATOM 2909 O O . LEU A 1 373 ? -5.552 -19.013 1.037 1.00 53.41 373 LEU A O 1
ATOM 2913 N N . THR A 1 374 ? -3.440 -19.048 1.783 1.00 42.28 374 THR A N 1
ATOM 2914 C CA . THR A 1 374 ? -3.553 -20.307 2.495 1.00 42.28 374 THR A CA 1
ATOM 2915 C C . THR A 1 374 ? -4.566 -20.083 3.595 1.00 42.28 374 THR A C 1
ATOM 2917 O O . THR A 1 374 ? -4.317 -19.432 4.607 1.00 42.28 374 THR A O 1
ATOM 2920 N N . SER A 1 375 ? -5.746 -20.629 3.365 1.00 38.66 375 SER A N 1
ATOM 2921 C CA . SER A 1 375 ? -6.784 -20.791 4.354 1.00 38.66 375 SER A CA 1
ATOM 2922 C C . SER A 1 375 ? -6.231 -21.755 5.399 1.00 38.66 375 SER A C 1
ATOM 2924 O O . SER A 1 375 ? -6.493 -22.955 5.374 1.00 38.66 375 SER A O 1
ATOM 2926 N N . LYS A 1 376 ? -5.414 -21.245 6.325 1.00 36.19 376 LYS A N 1
ATOM 2927 C CA . LYS A 1 376 ? -5.113 -21.952 7.560 1.00 36.19 376 LYS A CA 1
ATOM 2928 C C . LYS A 1 376 ? -6.335 -21.771 8.450 1.00 36.19 376 LYS A C 1
ATOM 2930 O O . LYS A 1 376 ? -6.433 -20.851 9.254 1.00 36.19 376 LYS A O 1
ATOM 2935 N N . VAL A 1 377 ? -7.329 -22.613 8.194 1.00 39.03 377 VAL A N 1
ATOM 2936 C CA . VAL A 1 377 ? -8.597 -22.624 8.914 1.00 39.03 377 VAL A CA 1
ATOM 2937 C C . VAL A 1 377 ? -8.321 -23.058 10.357 1.00 39.03 377 VAL A C 1
ATOM 2939 O O . VAL A 1 377 ? -8.017 -24.221 10.607 1.00 39.03 377 VAL A O 1
ATOM 2942 N N . VAL A 1 378 ? -8.431 -22.133 11.311 1.00 35.91 378 VAL A N 1
ATOM 2943 C CA . VAL A 1 378 ? -8.512 -22.463 12.741 1.00 35.91 378 VAL A CA 1
ATOM 2944 C C . VAL A 1 378 ? -9.986 -22.713 13.059 1.00 35.91 378 VAL A C 1
ATOM 2946 O O . VAL A 1 378 ? -10.809 -21.809 12.925 1.00 35.91 378 VAL A O 1
ATOM 2949 N N . MET A 1 379 ? -10.342 -23.953 13.407 1.00 37.31 379 MET A N 1
ATOM 2950 C CA . MET A 1 379 ? -11.734 -24.349 13.662 1.00 37.31 379 MET A CA 1
ATOM 2951 C C . MET A 1 379 ? -12.045 -24.360 15.160 1.00 37.31 379 MET A C 1
ATOM 2953 O O . MET A 1 379 ? -11.322 -24.963 15.946 1.00 37.31 379 MET A O 1
ATOM 2957 N N . PHE A 1 380 ? -13.157 -23.737 15.552 1.00 38.34 380 PHE A N 1
ATOM 2958 C CA . PHE A 1 380 ? -13.715 -23.862 16.899 1.00 38.34 380 PHE A CA 1
ATOM 2959 C C . PHE A 1 380 ? -14.962 -24.754 16.846 1.00 38.34 380 PHE A C 1
ATOM 2961 O O . PHE A 1 380 ? -15.803 -24.559 15.964 1.00 38.34 380 PHE A O 1
ATOM 2968 N N . PRO A 1 381 ? -15.120 -25.733 17.752 1.00 36.06 381 PRO A N 1
ATOM 2969 C CA . PRO A 1 381 ? -16.321 -26.554 17.784 1.00 36.06 381 PRO A CA 1
ATOM 2970 C C . PRO A 1 381 ? -17.510 -25.740 18.316 1.00 36.06 381 PRO A C 1
ATOM 2972 O O . PRO A 1 381 ? -17.487 -25.259 19.446 1.00 36.06 381 PRO A O 1
ATOM 2975 N N . VAL A 1 382 ? -18.579 -25.639 17.522 1.00 42.72 382 VAL A N 1
ATOM 2976 C CA . VAL A 1 382 ? -19.910 -25.231 17.993 1.00 42.72 382 VAL A CA 1
ATOM 2977 C C . VAL A 1 382 ? -20.818 -26.447 17.878 1.00 42.72 382 VAL A C 1
ATOM 2979 O O . VAL A 1 382 ? -21.055 -26.954 16.785 1.00 42.72 382 VAL A O 1
ATOM 2982 N N . VAL A 1 383 ? -21.310 -26.943 19.011 1.00 39.59 383 VAL A N 1
ATOM 2983 C CA . VAL A 1 383 ? -22.292 -28.030 19.036 1.00 39.59 383 VAL A CA 1
ATOM 2984 C C . VAL A 1 383 ? -23.671 -27.412 18.796 1.00 39.59 383 VAL A C 1
ATOM 2986 O O . VAL A 1 383 ? -24.161 -26.675 19.648 1.00 39.59 383 VAL A O 1
ATOM 2989 N N . SER A 1 384 ? -24.296 -27.692 17.651 1.00 42.84 384 SER A N 1
ATOM 2990 C CA . SER A 1 384 ? -25.725 -27.430 17.430 1.00 42.84 384 SER A CA 1
ATOM 2991 C C . SER A 1 384 ? -26.477 -28.755 17.257 1.00 42.84 384 SER A C 1
ATOM 2993 O O . SER A 1 384 ? -25.900 -29.757 16.836 1.00 42.84 384 SER A O 1
ATOM 2995 N N . GLN A 1 385 ? -27.753 -28.772 17.650 1.00 43.25 385 GLN A N 1
ATOM 2996 C CA . GLN A 1 385 ? -28.578 -29.978 17.794 1.00 43.25 385 GLN A CA 1
ATOM 2997 C C . GLN A 1 385 ? -29.149 -30.545 16.476 1.00 43.25 385 GLN A C 1
ATOM 2999 O O . GLN A 1 385 ? -29.817 -31.570 16.527 1.00 43.25 385 GLN A O 1
ATOM 3004 N N . ASP A 1 386 ? -28.842 -29.963 15.310 1.00 47.94 386 ASP A N 1
ATOM 3005 C CA . ASP A 1 386 ? -29.540 -30.272 14.046 1.00 47.94 386 ASP A CA 1
ATOM 3006 C C . ASP A 1 386 ? -28.614 -30.754 12.908 1.00 47.94 386 ASP A C 1
ATOM 3008 O O . ASP A 1 386 ? -28.627 -30.199 11.810 1.00 47.94 386 ASP A O 1
ATOM 3012 N N . GLU A 1 387 ? -27.792 -31.781 13.166 1.00 50.34 387 GLU A N 1
ATOM 3013 C CA . GLU A 1 387 ? -27.026 -32.587 12.175 1.00 50.34 387 GLU A CA 1
ATOM 3014 C C . GLU A 1 387 ? -26.139 -31.826 11.157 1.00 50.34 387 GLU A C 1
ATOM 3016 O O . GLU A 1 387 ? -25.532 -32.427 10.267 1.00 50.34 387 GLU A O 1
ATOM 3021 N N . LYS A 1 388 ? -25.986 -30.508 11.300 1.00 43.41 388 LYS A N 1
ATOM 3022 C CA . LYS A 1 388 ? -25.111 -29.661 10.490 1.00 43.41 388 LYS A CA 1
ATOM 3023 C C . LYS A 1 388 ? -24.128 -28.932 11.386 1.00 43.41 388 LYS A C 1
ATOM 3025 O O . LYS A 1 388 ? -24.475 -27.978 12.080 1.00 43.41 388 LYS A O 1
ATOM 3030 N N . LEU A 1 389 ? -22.869 -29.348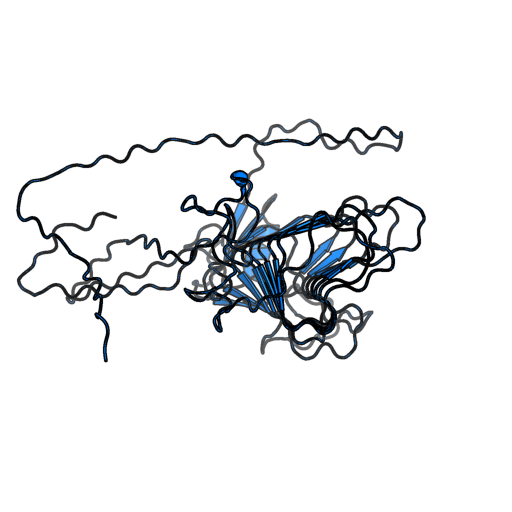 11.309 1.00 42.59 389 LEU A N 1
ATOM 3031 C CA . LEU A 1 389 ? -21.762 -28.575 11.847 1.00 42.59 389 LEU A CA 1
ATOM 3032 C C . LEU A 1 389 ? -21.456 -27.433 10.870 1.00 42.59 389 LEU A C 1
ATOM 3034 O O . LEU A 1 389 ? -20.959 -27.667 9.769 1.00 42.59 389 LEU A O 1
ATOM 3038 N N . VAL A 1 390 ? -21.770 -26.202 11.268 1.00 40.75 390 VAL A N 1
ATOM 3039 C CA . VAL A 1 390 ? -21.373 -24.993 10.538 1.00 40.75 390 VAL A CA 1
ATOM 3040 C C . VAL A 1 390 ? -20.175 -24.394 11.261 1.00 40.75 390 VAL A C 1
ATOM 3042 O O . VAL A 1 390 ? -20.293 -23.929 12.392 1.00 40.75 390 VAL A O 1
ATOM 3045 N N . LEU A 1 391 ? -19.014 -24.428 10.614 1.00 42.22 391 LEU A N 1
ATOM 3046 C CA . LEU A 1 391 ? -17.784 -23.832 11.129 1.00 42.22 391 LEU A CA 1
ATOM 3047 C C . LEU A 1 391 ? -17.675 -22.425 10.545 1.00 42.22 391 LEU A C 1
ATOM 3049 O O . LEU A 1 391 ? -17.567 -22.262 9.332 1.00 42.22 391 LEU A O 1
ATOM 3053 N N . ALA A 1 392 ? -17.747 -21.412 11.407 1.00 41.28 392 ALA A N 1
ATOM 3054 C CA . ALA A 1 392 ? -17.563 -20.016 11.033 1.00 41.28 392 ALA A CA 1
ATOM 3055 C C . ALA A 1 392 ? -16.353 -19.458 11.791 1.00 41.28 392 ALA A C 1
ATOM 3057 O O . ALA A 1 392 ? -16.402 -19.295 13.007 1.00 41.28 392 ALA A O 1
ATOM 3058 N N . ALA A 1 393 ? -15.264 -19.173 11.077 1.00 41.12 393 ALA A N 1
ATOM 3059 C CA . ALA A 1 393 ? -14.129 -18.437 11.621 1.00 41.12 393 ALA A CA 1
ATOM 3060 C C . ALA A 1 393 ? -14.267 -16.955 11.235 1.00 41.12 393 ALA A C 1
ATOM 3062 O O . ALA A 1 393 ? -14.302 -16.623 10.050 1.00 41.12 393 ALA A O 1
ATOM 3063 N N . LYS A 1 394 ? -14.355 -16.066 12.231 1.00 42.53 394 LYS A N 1
ATOM 3064 C CA . LYS A 1 394 ? -14.055 -14.637 12.067 1.00 42.53 394 LYS A CA 1
ATOM 3065 C C . LYS A 1 394 ? -12.607 -14.452 12.513 1.00 42.53 394 LYS A C 1
ATOM 3067 O O . LYS A 1 394 ? -12.313 -14.691 13.680 1.00 42.53 394 LYS A O 1
ATOM 3072 N N . ASN A 1 395 ? -11.712 -14.088 11.599 1.00 47.12 395 ASN A N 1
ATOM 3073 C CA . ASN A 1 395 ? -10.316 -13.821 11.934 1.00 47.12 395 ASN A CA 1
ATOM 3074 C C . ASN A 1 395 ? -10.054 -12.323 11.780 1.00 47.12 395 ASN A C 1
ATOM 3076 O O . ASN A 1 395 ? -10.372 -11.753 10.740 1.00 47.12 395 ASN A O 1
ATOM 3080 N N . PHE A 1 396 ? -9.520 -11.700 12.827 1.00 41.34 396 PHE A N 1
ATOM 3081 C CA . PHE A 1 396 ? -9.095 -10.304 12.816 1.00 41.34 396 PHE A CA 1
ATOM 3082 C C . PHE A 1 396 ? -7.590 -10.283 12.530 1.00 41.34 396 PHE A C 1
ATOM 3084 O O . PHE A 1 396 ? -6.817 -10.901 13.258 1.00 41.34 396 PHE A O 1
ATOM 3091 N N . GLY A 1 397 ? -7.162 -9.592 11.472 1.00 45.59 397 GLY A N 1
ATOM 3092 C CA . GLY A 1 397 ? -5.739 -9.341 11.208 1.00 45.59 397 GLY A CA 1
ATOM 3093 C C . GLY A 1 397 ? -4.948 -10.457 10.506 1.00 45.59 397 GLY A C 1
ATOM 3094 O O . GLY A 1 397 ? -3.770 -10.259 10.211 1.00 45.59 397 GLY A O 1
ATOM 3095 N N . GLN A 1 398 ? -5.568 -11.596 10.183 1.00 42.38 398 GLN A N 1
ATOM 3096 C CA . GLN A 1 398 ? -5.059 -12.583 9.219 1.00 42.38 398 GLN A CA 1
ATOM 3097 C C . GLN A 1 398 ? -6.205 -13.062 8.329 1.00 42.38 398 GLN A C 1
ATOM 3099 O O . GLN A 1 398 ? -7.350 -13.111 8.779 1.00 42.38 398 GLN A O 1
ATOM 3104 N N . THR A 1 399 ? -5.911 -13.400 7.073 1.00 41.41 399 THR A N 1
ATOM 3105 C CA . THR A 1 399 ? -6.923 -13.600 6.032 1.00 41.41 399 THR A CA 1
ATOM 3106 C C . THR A 1 399 ? -8.024 -14.551 6.445 1.00 41.41 399 THR A C 1
ATOM 3108 O O . THR A 1 399 ? -7.803 -15.743 6.651 1.00 41.41 399 THR A O 1
ATOM 3111 N N . ALA A 1 400 ? -9.245 -14.037 6.479 1.00 37.59 400 ALA A N 1
ATOM 3112 C CA . ALA A 1 400 ? -10.438 -14.856 6.494 1.00 37.59 400 ALA A CA 1
ATOM 3113 C C . ALA A 1 400 ? -11.217 -14.592 5.208 1.00 37.59 400 ALA A C 1
ATOM 3115 O O . ALA A 1 400 ? -12.086 -13.726 5.161 1.00 37.59 400 ALA A O 1
ATOM 3116 N N . ARG A 1 401 ? -11.001 -15.424 4.181 1.00 38.09 401 ARG A N 1
ATOM 3117 C CA . ARG A 1 401 ? -12.192 -15.896 3.467 1.00 38.09 401 ARG A CA 1
ATOM 3118 C C . ARG A 1 401 ? -12.972 -16.729 4.479 1.00 38.09 401 ARG A C 1
ATOM 3120 O O . ARG A 1 401 ? -12.391 -17.610 5.113 1.00 38.09 401 ARG A O 1
ATOM 3127 N N . GLN A 1 402 ? -14.268 -16.465 4.643 1.00 37.94 402 GLN A N 1
ATOM 3128 C CA . GLN A 1 402 ? -15.150 -17.419 5.311 1.00 37.94 402 GLN A CA 1
ATOM 3129 C C . GLN A 1 402 ? -15.098 -18.727 4.517 1.00 37.94 402 GLN A C 1
ATOM 3131 O O . GLN A 1 402 ? -15.757 -18.875 3.491 1.00 37.94 402 GLN A O 1
ATOM 3136 N N . VAL A 1 403 ? -14.285 -19.680 4.963 1.00 38.56 403 VAL A N 1
ATOM 3137 C CA . VAL A 1 403 ? -14.336 -21.037 4.435 1.00 38.56 403 VAL A CA 1
ATOM 3138 C C . VAL A 1 403 ? -15.416 -21.758 5.224 1.00 38.56 403 VAL A C 1
ATOM 3140 O O . VAL A 1 403 ? -15.177 -22.253 6.323 1.00 38.56 403 VAL A O 1
ATOM 3143 N N . ALA A 1 404 ? -16.625 -21.798 4.670 1.00 39.34 404 ALA A N 1
ATOM 3144 C CA . ALA A 1 404 ? -17.671 -22.672 5.175 1.00 39.34 404 ALA A CA 1
ATOM 3145 C C . ALA A 1 404 ? -17.329 -24.117 4.781 1.00 39.34 404 ALA A C 1
ATOM 3147 O O . ALA A 1 404 ? -17.699 -24.592 3.708 1.00 39.34 404 ALA A O 1
ATOM 3148 N N . ILE A 1 405 ? -16.595 -24.830 5.637 1.00 43.88 405 ILE A N 1
ATOM 3149 C CA . ILE A 1 405 ? -16.415 -26.275 5.470 1.00 43.88 405 ILE A CA 1
ATOM 3150 C C . ILE A 1 405 ? -17.696 -26.949 5.960 1.00 43.88 405 ILE A C 1
ATOM 3152 O O . ILE A 1 405 ? -17.950 -27.028 7.160 1.00 43.88 405 ILE A O 1
ATOM 3156 N N . THR A 1 406 ? -18.511 -27.436 5.023 1.00 43.91 406 THR A N 1
ATOM 3157 C CA . THR A 1 406 ? -19.661 -28.284 5.353 1.00 43.91 406 THR A CA 1
ATOM 3158 C C . THR A 1 406 ? -19.199 -29.733 5.390 1.00 43.91 406 THR A C 1
ATOM 3160 O O . THR A 1 406 ? -18.983 -30.351 4.348 1.00 43.91 406 THR A O 1
ATOM 3163 N N . VAL A 1 407 ? -19.052 -30.292 6.589 1.00 49.09 407 VAL A N 1
ATOM 3164 C CA . VAL A 1 407 ? -18.837 -31.732 6.763 1.00 49.09 407 VAL A CA 1
ATOM 3165 C C . VAL A 1 407 ? -20.200 -32.389 6.956 1.00 49.09 407 VAL A C 1
ATOM 3167 O O . VAL A 1 407 ? -20.871 -32.143 7.954 1.00 49.09 407 VAL A O 1
ATOM 3170 N N . THR A 1 408 ? -20.623 -33.219 5.998 1.00 50.53 408 THR A N 1
ATOM 3171 C CA . THR A 1 408 ? -21.802 -34.079 6.182 1.00 50.53 408 THR A CA 1
ATOM 3172 C C . THR A 1 408 ? -21.356 -35.345 6.894 1.00 50.53 408 THR A C 1
ATOM 3174 O O . THR A 1 408 ? -20.613 -36.148 6.330 1.00 50.53 408 THR A O 1
ATOM 3177 N N . ILE A 1 409 ? -21.788 -35.510 8.139 1.00 55.78 409 ILE A N 1
ATOM 3178 C CA . ILE A 1 409 ? -21.513 -36.712 8.921 1.00 55.78 409 ILE A CA 1
ATOM 3179 C C . ILE A 1 409 ? -22.680 -37.675 8.684 1.00 55.78 409 ILE A C 1
ATOM 3181 O O . ILE A 1 409 ? -23.825 -37.295 8.927 1.00 55.78 409 ILE A O 1
ATOM 3185 N N . PRO A 1 410 ? -22.444 -38.897 8.173 1.00 62.22 410 PRO A N 1
ATOM 3186 C CA . PRO A 1 410 ? -23.510 -39.879 8.028 1.00 62.22 410 PRO A CA 1
ATOM 3187 C C . PRO A 1 410 ? -24.161 -40.179 9.389 1.00 62.22 410 PRO A C 1
ATOM 3189 O O . PRO A 1 410 ? -23.439 -40.225 10.386 1.00 62.22 410 PRO A O 1
ATOM 3192 N N . PRO A 1 411 ? -25.466 -40.507 9.446 1.00 62.03 411 PRO A N 1
ATOM 3193 C CA . PRO A 1 411 ? -26.173 -40.792 10.705 1.00 62.03 411 PRO A CA 1
ATOM 3194 C C . PRO A 1 411 ? -25.546 -41.921 11.541 1.00 62.03 411 PRO A C 1
ATOM 3196 O O . PRO A 1 411 ? -25.807 -42.053 12.731 1.00 62.03 411 PRO A O 1
ATOM 3199 N N . SER A 1 412 ? -24.727 -42.767 10.910 1.00 62.75 412 SER A N 1
ATOM 3200 C CA . SER A 1 412 ? -24.034 -43.895 11.530 1.00 62.75 412 SER A CA 1
ATOM 3201 C C . SER A 1 412 ? -22.659 -43.553 12.117 1.00 62.75 412 SER A C 1
ATOM 3203 O O . SER A 1 412 ? -21.983 -44.455 12.610 1.00 62.75 412 SER A O 1
ATOM 3205 N N . VAL A 1 413 ? -22.191 -42.306 12.009 1.00 52.78 413 VAL A N 1
ATOM 3206 C CA . VAL A 1 413 ? -20.856 -41.890 12.460 1.00 52.78 413 VAL A CA 1
ATOM 3207 C C . VAL A 1 413 ? -20.990 -40.949 13.652 1.00 52.78 413 VAL A C 1
ATOM 3209 O O . VAL A 1 413 ? -21.481 -39.832 13.528 1.00 52.78 413 VAL A O 1
ATOM 3212 N N . THR A 1 414 ? -20.503 -41.383 14.812 1.00 64.94 414 THR A N 1
ATOM 3213 C CA . THR A 1 414 ? -20.406 -40.531 16.001 1.00 64.94 414 THR A CA 1
ATOM 3214 C C . THR A 1 414 ? -19.109 -39.737 15.950 1.00 64.94 414 THR A C 1
ATOM 3216 O O . THR A 1 414 ? -18.020 -40.310 15.985 1.00 64.94 414 THR A O 1
ATOM 3219 N N . LEU A 1 415 ? -19.210 -38.412 15.896 1.00 51.97 415 LEU A N 1
ATOM 3220 C CA . LEU A 1 415 ? -18.052 -37.533 15.998 1.00 51.97 415 LEU A CA 1
ATOM 3221 C C . LEU A 1 415 ? -17.606 -37.445 17.463 1.00 51.97 415 LEU A C 1
ATOM 3223 O O . LEU A 1 415 ? -18.286 -36.840 18.287 1.00 51.97 415 LEU A O 1
ATOM 3227 N N . THR A 1 416 ? -16.483 -38.071 17.808 1.00 50.16 416 THR A N 1
ATOM 3228 C CA . THR A 1 416 ? -16.006 -38.127 19.202 1.00 50.16 416 THR A CA 1
ATOM 3229 C C . THR A 1 416 ? -15.084 -36.972 19.581 1.00 50.16 416 THR A C 1
ATOM 3231 O O . THR A 1 416 ? -15.017 -36.607 20.751 1.00 50.16 416 THR A O 1
ATOM 3234 N N . SER A 1 417 ? -14.371 -36.389 18.618 1.00 45.50 417 SER A N 1
ATOM 3235 C CA . SER A 1 417 ? -13.548 -35.194 18.815 1.00 45.50 417 SER A CA 1
ATOM 3236 C C . SER A 1 417 ? -13.200 -34.541 17.476 1.00 45.50 417 SER A C 1
ATOM 3238 O O . SER A 1 417 ? -13.190 -35.191 16.432 1.00 45.50 417 SER A O 1
ATOM 3240 N N . ILE A 1 418 ? -12.896 -33.245 17.523 1.00 46.72 418 ILE A N 1
ATOM 3241 C CA . ILE A 1 418 ? -12.203 -32.507 16.464 1.00 46.72 418 ILE A CA 1
ATOM 3242 C C . ILE A 1 418 ? -10.940 -31.952 17.125 1.00 46.72 418 ILE A C 1
ATOM 3244 O O . ILE A 1 418 ? -11.050 -31.255 18.132 1.00 46.72 418 ILE A O 1
ATOM 3248 N N . SER A 1 419 ? -9.757 -32.271 16.601 1.00 35.06 419 SER A N 1
ATOM 3249 C CA . SER A 1 419 ? -8.514 -31.586 16.974 1.00 35.06 419 SER A CA 1
ATOM 3250 C C . SER A 1 419 ? -8.070 -30.709 15.812 1.00 35.06 419 SER A C 1
ATOM 3252 O O . SER A 1 419 ? -8.072 -31.182 14.673 1.00 35.06 419 SER A O 1
ATOM 3254 N N . VAL A 1 420 ? -7.690 -29.468 16.106 1.00 41.25 420 VAL A N 1
ATOM 3255 C CA . VAL A 1 420 ? -7.084 -28.536 15.146 1.00 41.25 420 VAL A CA 1
ATOM 3256 C C . VAL A 1 420 ? -5.606 -28.407 15.448 1.00 41.25 420 VAL A C 1
ATOM 3258 O O . VAL A 1 420 ? -5.288 -28.219 16.644 1.00 41.25 420 VAL A O 1
#

Foldseek 3Di:
DDDDDDDPDDDDDPDPDDDDDDDDDDDDDDDDDDDDDDDDDDDDDDPPPPPPDPDPFDEQEFEEELPADPDFLRRDPNRHHNALLSSVVSVVVDPDDYAYWYFFDEHAFFQREAHHYFYQAAVGAEYEPDDPPLPPPDPDDDPHGRQAQDPVQSEGGARHEFDPGEHAYYRHEYEYDQDRPPDPAHENYEAEAQYEYHYYNYEYYYAQSYEDYEYDYPDPRSAHNEAEAYLYEQYHYLEPHAYDDDPDPPQFHYEAEHAQAEQYQYCEDYADPHEDEHEHFLYEYYNYCEDYEEYEYNYFQYEYENHVHDYDYPDDYPDPDDHDHDDQCADPVRHRDPPGPQPLRTDQPQQFAAPVSGHFGRHNQTGPSGQPPPCPPDFDFDDDDDQWGFTFDGDIRYHDPGPGDTDRDPPPDDDPDDDD

Sequence (420 aa):
MTAKEKTKRALILMGVTGSVVVGLVVLGLGLRTYAYAYDGGESGSSVSPDSDASGVTTIYNIYIDASAKAGGDGLTPETAKRTIQEAWNVALTLPGPYRFHLAPGTYYGCLIPTSEWIGSGPDVTVITPEGDNAYPVTNGSPPLGTCGVDSESDSPLPVFHVRWRNLTLKNLQIKGYSDATNDPYAALIMAEYSAQVRLQNVWLQGDKSYYGIYESCVDYDCDGSLIWVENSIIDGFKTGIYTEKYMNPFPPHTHITATNSIFVNNEIAIDDLNYWNSVIRNNIFIGNDIALYWMKWQFDHNISWNNRIDTLAWQEPYYTDTWIRVDPLLGDDYLPLPTSPVIDAGNPDPRYNDPDGTRNDIGLFGGANAYYLTSKVVMFPVVSQDEKLVLAAKNFGQTARQVAITVTIPPSVTLTSISV

Secondary structure (DSSP, 8-state):
----------------S-----PPP---PPPPPPPPPP-------------------PPEEEEE-TTSPTT--SSSGGG-BSSHHHHHHHHTTS-S-EEEEE-SEEEE-SSB-SSEEE-S-TTTEEEES--TT-----SS---TT---B-TTT-PBPPSEEEESSEEEEEEEEEE--S---S-TT-EEEEEESS-EEEEEEEEEE--SSSEEEEEE--STT-TT-EEEEES-EEES-SEEEEEPPP--SSPP--EEEEES-EEES-SEEEEE-S-S-EEEES-EEES-SEEEESS-EEEES-EEES-SEEEE-SS----SS--B-S---B-TTSPBPTT-TTTT-S--SGGG--TTSS---SSTT-STT---------------SSS-EE-----SSS-------EE---TT--------

Radius of gyration: 24.33 Å; chains: 1; bounding box: 57×75×59 Å

pLDDT: mean 73.7, std 24.76, range [21.17, 98.25]